Protein AF-A0A8J7DYF9-F1 (afdb_monomer)

Solvent-accessible surface area (backbone atoms only — not comparable to full-atom values): 20945 Å² total; per-residue (Å²): 141,80,53,68,67,62,51,44,51,53,52,48,34,40,74,72,64,80,35,53,71,69,59,51,52,56,56,58,67,47,52,68,36,42,73,47,82,97,83,45,67,47,45,75,50,37,28,78,78,60,65,42,58,62,66,45,73,35,63,98,53,54,58,67,58,50,48,54,48,52,61,58,47,51,79,80,36,70,52,38,44,30,39,58,40,52,72,70,50,47,58,62,40,35,78,81,36,80,76,56,43,75,42,79,66,31,17,31,36,35,39,71,45,84,90,60,44,53,57,47,66,57,37,38,28,38,36,20,32,38,73,85,35,40,40,40,45,36,24,16,38,54,43,25,43,70,57,16,31,48,57,46,82,46,73,51,36,17,66,97,49,44,65,55,36,61,76,43,45,68,63,53,74,69,28,59,27,38,38,29,24,21,30,40,64,17,59,44,43,44,56,50,32,69,71,42,95,41,47,29,33,31,27,15,21,52,49,61,64,83,81,10,61,73,13,52,38,4,40,52,41,52,71,67,41,85,39,66,60,65,45,75,49,57,66,61,29,20,51,61,44,24,49,51,48,51,39,56,44,50,48,52,42,71,76,40,72,85,62,76,65,56,70,75,78,73,88,67,89,83,56,79,39,79,24,26,23,20,31,42,89,33,44,81,74,41,73,39,66,68,54,36,54,50,38,55,74,69,69,38,52,41,36,41,40,34,47,44,94,96,58,74,67,46,73,49,59,48,77,44,76,48,77,56,97,93,37,48,37,35,32,33,69,87,49,64,56,69,44,79,56,102,89,46,83,42,73,52,97,75,54,35,32,41,36,39,41,39,37,64,52,9,42,36,39,41,41,33,30,29,73,97,68,79,38,79,72,53,71,49,78,49,64,25,31,36,37,37,25,37,80

Sequence (391 aa):
MTQPEALKVLLEAISTGEVSPAVALDKLKHFGFEPVGDFAKIDNHRSLRTGFPEVVWGQDKTPQQIIQIIKTMRANHPVVMATRIEREVYQELRESIPDLQYYPVAKICAISSPETLPNRIGKITILTAGTADIPVAEEAAVTAELCGFQAQRLWDVGVAGIHRLLSNRHVIDEADVLIVVAGMEGALPSVVAGMADCPVIAVPTSVGYGANFSGVSPLLTMLNSCAAGIGVVNINNGFGAAILAGQILRAVQKVNPDVPVPAAIPESKDKWTLAYGVSAEGRGIEGKLETLMTAVRRGAEVRLAIDFPGSHEYITEAQHLWIKKGVAFAQASTQVNVEFNKTGLMFPKKILSWTILASTQGDLEIARWRPGKHKFKGRTSHKVAIRWFVR

Secondary structure (DSSP, 8-state):
---HHHHHHHHHHHHTTSS-HHHHHHHHHSSS-EEETTTEEE-TTHHHHHSS--EEE-TT--HHHHHHHHHHHHTT-S-EEEES--HHHHHHHHHH-TT-EEETTTTEEEE--TTTS---SSEEEEEESSGGGHHHHHHHHHHHHHTT-EEEEE----GGGTHHHHTTHHHHHT-SEEEEEE-TT--HHHHHHTT-SS-EEEEE-S--SGGGGGGHHHHHHHHT--STTEEEPPTT-HHHHHHHHHHHHHHHHHH-TTSPPPP---S-TT--EEEEEE-TTS-EEEE-HHHHHHHHHTT--EEEEEE-TTSPPEEEE-SEEEEETTEEEEEEEEEE--EEETTEEE--SS--EEEEEEETTSEEEEEEEETTTTEEEEEEEEE-EEEEEE-

Radius of gyration: 27.85 Å; Cα contacts (8 Å, |Δi|>4): 797; chains: 1; bounding box: 73×75×66 Å

Nearest PDB structures (foldseek):
  8std-assembly3_E  TM=9.635E-01  e=4.434E-24  Lactiplantibacillus plantarum WCFS1
  8std-assembly2_D  TM=9.617E-01  e=6.312E-24  Lactiplantibacillus plantarum WCFS1
  8stc-assembly1_A  TM=9.643E-01  e=4.666E-23  Lactiplantibacillus plantarum WCFS1
  8std-assembly3_F  TM=9.694E-01  e=2.032E-22  Lactiplantibacillus plantarum WCFS1
  7mj1-assembly2_C  TM=9.652E-01  e=3.067E-22  Lactiplantibacillus plantarum WCFS1

InterPro domains:
  IPR000031 PurE domain [PF00731] (123-252)
  IPR000031 PurE domain [SM01001] (122-254)
  IPR039476 Pyridinium-3,5-biscarboxylic acid mononucleotide synthase LarB-like [NF033503] (42-250)
  IPR039476 Pyridinium-3,5-biscarboxylic acid mononucleotide synthase LarB-like [PTHR43064] (5-254)

pLDDT: mean 86.84, std 13.08, range [36.69, 98.88]

Mean predicted aligned error: 15.63 Å

Organism: NCBI:txid945747

Structure (mmCIF, N/CA/C/O backbone):
data_AF-A0A8J7DYF9-F1
#
_entry.id   AF-A0A8J7DYF9-F1
#
loop_
_atom_site.group_PDB
_atom_site.id
_atom_site.type_symbol
_atom_site.label_atom_id
_atom_site.label_alt_id
_atom_site.label_comp_id
_atom_site.label_asym_id
_atom_site.label_entity_id
_atom_site.label_seq_id
_atom_site.pdbx_PDB_ins_code
_atom_site.Cartn_x
_atom_site.Cartn_y
_atom_site.Cartn_z
_atom_site.occupancy
_atom_site.B_iso_or_equiv
_atom_site.auth_seq_id
_atom_site.auth_comp_id
_atom_site.auth_asym_id
_atom_site.auth_atom_id
_atom_site.pdbx_PDB_model_num
ATOM 1 N N . MET A 1 1 ? -28.995 3.707 1.966 1.00 42.94 1 MET A N 1
ATOM 2 C CA . MET A 1 1 ? -29.641 3.112 3.155 1.00 42.94 1 MET A CA 1
ATOM 3 C C . MET A 1 1 ? -29.375 1.614 3.092 1.00 42.94 1 MET A C 1
ATOM 5 O O . MET A 1 1 ? -30.251 0.894 2.658 1.00 42.94 1 MET A O 1
ATOM 9 N N . THR A 1 2 ? -28.139 1.141 3.290 1.00 44.56 2 THR A N 1
ATOM 10 C CA . THR A 1 2 ? -27.777 -0.126 2.614 1.00 44.56 2 THR A CA 1
ATOM 11 C C . THR A 1 2 ? -26.516 -0.807 3.161 1.00 44.56 2 THR A C 1
ATOM 13 O O . THR A 1 2 ? -25.440 -0.685 2.580 1.00 44.56 2 THR A O 1
ATOM 16 N N . GLN A 1 3 ? -26.675 -1.605 4.216 1.00 49.94 3 GLN A N 1
ATOM 17 C CA . GLN A 1 3 ? -26.182 -2.985 4.193 1.00 49.94 3 GLN A CA 1
ATOM 18 C C . GLN A 1 3 ? -27.389 -3.843 3.800 1.00 49.94 3 GLN A C 1
ATOM 20 O O . GLN A 1 3 ? -28.225 -4.058 4.668 1.00 49.94 3 GLN A O 1
ATOM 25 N N . PRO A 1 4 ? -27.563 -4.280 2.541 1.00 58.62 4 PRO A N 1
ATOM 26 C CA . PRO A 1 4 ? -28.728 -5.080 2.171 1.00 58.62 4 PRO A CA 1
ATOM 27 C C . PRO A 1 4 ? -28.786 -6.351 3.014 1.00 58.62 4 PRO A C 1
ATOM 29 O O . PRO A 1 4 ? -29.826 -6.615 3.583 1.00 58.62 4 PRO A O 1
ATOM 32 N N . GLU A 1 5 ? -27.659 -7.031 3.223 1.00 52.78 5 GLU A N 1
ATOM 33 C CA . GLU A 1 5 ? -27.577 -8.260 4.017 1.00 52.78 5 GLU A CA 1
ATOM 34 C C . GLU A 1 5 ? -27.750 -8.047 5.519 1.00 52.78 5 GLU A C 1
ATOM 36 O O . GLU A 1 5 ? -28.504 -8.786 6.125 1.00 52.78 5 GLU A O 1
ATOM 41 N N . ALA A 1 6 ? -27.126 -7.047 6.147 1.00 62.88 6 ALA A N 1
ATOM 42 C CA . ALA A 1 6 ? -27.320 -6.836 7.588 1.00 62.88 6 ALA A CA 1
ATOM 43 C C . ALA A 1 6 ? -28.683 -6.210 7.905 1.00 62.88 6 ALA A C 1
ATOM 45 O O . ALA A 1 6 ? -29.289 -6.527 8.925 1.00 62.88 6 ALA A O 1
ATOM 46 N N . LEU A 1 7 ? -29.192 -5.347 7.016 1.00 70.44 7 LEU A N 1
ATOM 47 C CA . LEU A 1 7 ? -30.566 -4.867 7.090 1.00 70.44 7 LEU A CA 1
ATOM 48 C C . LEU A 1 7 ? -31.529 -6.025 6.839 1.00 70.44 7 LEU A C 1
ATOM 50 O O . LEU A 1 7 ? -32.514 -6.126 7.547 1.00 70.44 7 LEU A O 1
ATOM 54 N N . LYS A 1 8 ? -31.234 -6.931 5.903 1.00 72.75 8 LYS A N 1
ATOM 55 C CA . LYS A 1 8 ? -32.021 -8.141 5.651 1.00 72.75 8 LYS A CA 1
ATOM 56 C C . LYS A 1 8 ? -31.989 -9.082 6.846 1.00 72.75 8 LYS A C 1
ATOM 58 O O . LYS A 1 8 ? -33.056 -9.494 7.250 1.00 72.75 8 LYS A O 1
ATOM 63 N N . VAL A 1 9 ? -30.841 -9.316 7.477 1.00 77.44 9 VAL A N 1
ATOM 64 C CA . VAL A 1 9 ? -30.724 -10.097 8.721 1.00 77.44 9 VAL A CA 1
ATOM 65 C C . VAL A 1 9 ? -31.505 -9.433 9.853 1.00 77.44 9 VAL A C 1
ATOM 67 O O . VAL A 1 9 ? -32.219 -10.109 10.582 1.00 77.44 9 VAL A O 1
ATOM 70 N N . LEU A 1 10 ? -31.428 -8.105 9.997 1.00 79.19 10 LEU A N 1
ATOM 71 C CA . LEU A 1 10 ? -32.205 -7.380 11.004 1.00 79.19 10 LEU A CA 1
ATOM 72 C C . LEU A 1 10 ? -33.712 -7.454 10.712 1.00 79.19 10 LEU A C 1
ATOM 74 O O . LEU A 1 10 ? -34.497 -7.660 11.628 1.00 79.19 10 LEU A O 1
ATOM 78 N N . LEU A 1 11 ? -34.118 -7.315 9.449 1.00 83.00 11 LEU A N 1
ATOM 79 C CA . LEU A 1 11 ? -35.508 -7.434 9.005 1.00 83.00 11 LEU A CA 1
ATOM 80 C C . LEU A 1 11 ? -36.022 -8.878 9.132 1.00 83.00 11 LEU A C 1
ATOM 82 O O . LEU A 1 11 ? -37.168 -9.075 9.527 1.00 83.00 11 LEU A O 1
ATOM 86 N N . GLU A 1 12 ? -35.181 -9.876 8.867 1.00 88.69 12 GLU A N 1
ATOM 87 C CA . GLU A 1 12 ? -35.459 -11.300 9.063 1.00 88.69 12 GLU A CA 1
ATOM 88 C C . GLU A 1 12 ? -35.630 -11.602 10.554 1.00 88.69 12 GLU A C 1
ATOM 90 O O . GLU A 1 12 ? -36.644 -12.186 10.922 1.00 88.69 12 GLU A O 1
ATOM 95 N N . ALA A 1 13 ? -34.746 -11.101 11.421 1.00 85.00 13 ALA A N 1
ATOM 96 C CA . ALA A 1 13 ? -34.849 -11.241 12.876 1.00 85.00 13 ALA A CA 1
ATOM 97 C C . ALA A 1 13 ? -36.093 -10.545 13.468 1.00 85.00 13 ALA A C 1
ATOM 99 O O . ALA A 1 13 ? -36.660 -11.006 14.460 1.00 85.00 13 ALA A O 1
ATOM 100 N N . ILE A 1 14 ? -36.552 -9.443 12.861 1.00 90.94 14 ILE A N 1
ATOM 101 C CA . ILE A 1 14 ? -37.851 -8.837 13.197 1.00 90.94 14 ILE A CA 1
ATOM 102 C C . ILE A 1 14 ? -38.992 -9.749 12.731 1.00 90.94 14 ILE A C 1
ATOM 104 O O . ILE A 1 14 ? -39.958 -9.946 13.465 1.00 90.94 14 ILE A O 1
ATOM 108 N N . SER A 1 15 ? -38.887 -10.318 11.525 1.00 89.75 15 SER A N 1
ATOM 109 C CA . SER A 1 15 ? -39.926 -11.177 10.943 1.00 89.75 15 SER A CA 1
ATOM 110 C C . SER A 1 15 ? -40.102 -12.508 11.683 1.00 89.75 15 SER A C 1
ATOM 112 O O . SER A 1 15 ? -41.218 -13.017 11.758 1.00 89.75 15 SER A O 1
ATOM 114 N N . THR A 1 16 ? -39.028 -13.045 12.268 1.00 92.50 16 THR A N 1
ATOM 115 C CA . THR A 1 16 ? -39.037 -14.272 13.078 1.00 92.50 16 THR A CA 1
ATOM 116 C C . THR A 1 16 ? -39.374 -14.015 14.548 1.00 92.50 16 THR A C 1
ATOM 118 O O . THR A 1 16 ? -39.555 -14.964 15.306 1.00 92.50 16 THR A O 1
ATOM 121 N N . GLY A 1 17 ? -39.491 -12.747 14.963 1.00 88.06 17 GLY A N 1
ATOM 122 C CA . GLY A 1 17 ? -39.804 -12.355 16.339 1.00 88.06 17 GLY A CA 1
ATOM 123 C C . GLY A 1 17 ? -38.621 -12.419 17.313 1.00 88.06 17 GLY A C 1
ATOM 124 O O . GLY A 1 17 ? -38.813 -12.184 18.504 1.00 88.06 17 GLY A O 1
ATOM 125 N N . GLU A 1 18 ? -37.405 -12.691 16.831 1.00 89.69 18 GLU A N 1
ATOM 126 C CA . GLU A 1 18 ? -36.178 -12.692 17.642 1.00 89.69 18 GLU A CA 1
ATOM 127 C C . GLU A 1 18 ? -35.823 -11.295 18.171 1.00 89.69 18 GLU A C 1
ATOM 129 O O . GLU A 1 18 ? -35.235 -11.154 19.244 1.00 89.69 18 GLU A O 1
ATOM 134 N N . VAL A 1 19 ? -36.189 -10.244 17.431 1.00 89.25 19 VAL A N 1
ATOM 135 C CA . VAL A 1 19 ? -35.965 -8.846 17.813 1.00 89.25 19 VAL A CA 1
ATOM 136 C C . VAL A 1 19 ? -37.271 -8.068 17.697 1.00 89.25 19 VAL A C 1
ATOM 138 O O . VAL A 1 19 ? -37.919 -8.064 16.654 1.00 89.25 19 VAL A O 1
ATOM 141 N N . SER A 1 20 ? -37.655 -7.350 18.755 1.00 88.81 20 SER A N 1
ATOM 142 C CA . SER A 1 20 ? -38.844 -6.497 18.697 1.00 88.81 20 SER A CA 1
ATOM 143 C C . SER A 1 20 ? -38.613 -5.274 17.793 1.00 88.81 20 SER A C 1
ATOM 145 O O . SER A 1 20 ? -37.494 -4.746 17.741 1.00 88.81 20 SER A O 1
ATOM 147 N N . PRO A 1 21 ? -39.663 -4.739 17.138 1.00 80.00 21 PRO A N 1
ATOM 148 C CA . PRO A 1 21 ? -39.549 -3.522 16.333 1.00 80.00 21 PRO A CA 1
ATOM 149 C C . PRO A 1 21 ? -38.936 -2.333 17.091 1.00 80.00 21 PRO A C 1
ATOM 151 O O . PRO A 1 21 ? -38.198 -1.547 16.504 1.00 80.00 21 PRO A O 1
ATOM 154 N N . ALA A 1 22 ? -39.178 -2.224 18.403 1.00 72.81 22 ALA A N 1
ATOM 155 C CA . ALA A 1 22 ? -38.603 -1.175 19.246 1.00 72.81 22 ALA A CA 1
ATOM 156 C C . ALA A 1 22 ? -37.077 -1.314 19.411 1.00 72.81 22 ALA A C 1
ATOM 158 O O . ALA A 1 22 ? -36.357 -0.321 19.318 1.00 72.81 22 ALA A O 1
ATOM 159 N N . VAL A 1 23 ? -36.573 -2.540 19.598 1.00 74.31 23 VAL A N 1
ATOM 160 C CA . VAL A 1 23 ? -35.130 -2.823 19.707 1.00 74.31 23 VAL A CA 1
ATOM 161 C C . VAL A 1 23 ? -34.435 -2.656 18.354 1.00 74.31 23 VAL A C 1
ATOM 163 O O . VAL A 1 23 ? -33.334 -2.112 18.281 1.00 74.31 23 VAL A O 1
ATOM 166 N N . ALA A 1 24 ? -35.078 -3.072 17.263 1.00 74.94 24 ALA A N 1
ATOM 167 C CA . ALA A 1 24 ? -34.550 -2.860 15.919 1.00 74.94 24 ALA A CA 1
ATOM 168 C C . ALA A 1 24 ? -34.472 -1.373 15.543 1.00 74.94 24 ALA A C 1
ATOM 170 O O . ALA A 1 24 ? -33.482 -0.943 14.951 1.00 74.94 24 ALA A O 1
ATOM 171 N N . LEU A 1 25 ? -35.481 -0.578 15.918 1.00 63.84 25 LEU A N 1
ATOM 172 C CA . LEU A 1 25 ? -35.482 0.869 15.706 1.00 63.84 25 LEU A CA 1
ATOM 173 C C . LEU A 1 25 ? -34.313 1.544 16.430 1.00 63.84 25 LEU A C 1
ATOM 175 O O . LEU A 1 25 ? -33.700 2.453 15.881 1.00 63.84 25 LEU A O 1
ATOM 179 N N . ASP A 1 26 ? -33.975 1.087 17.635 1.00 65.19 26 ASP A N 1
ATOM 180 C CA . ASP A 1 26 ? -32.837 1.612 18.387 1.00 65.19 26 ASP A CA 1
ATOM 181 C C . ASP A 1 26 ? -31.493 1.257 17.730 1.00 65.19 26 ASP A C 1
ATOM 183 O O . ASP A 1 26 ? -30.648 2.131 17.531 1.00 65.19 26 ASP A O 1
ATOM 187 N N . LYS A 1 27 ? -31.345 0.019 17.235 1.00 64.81 27 LYS A N 1
ATOM 188 C CA . LYS A 1 27 ? -30.193 -0.385 16.406 1.00 64.81 27 LYS A CA 1
ATOM 189 C C . LYS A 1 27 ? -30.064 0.465 15.135 1.00 64.81 27 LYS A C 1
ATOM 191 O O . LYS A 1 27 ? -28.955 0.814 14.742 1.00 64.81 27 LYS A O 1
ATOM 196 N N . LEU A 1 28 ? -31.183 0.852 14.517 1.00 66.44 28 LEU A N 1
ATOM 197 C CA . LEU A 1 28 ? -31.211 1.722 13.334 1.00 66.44 28 LEU A CA 1
ATOM 198 C C . LEU A 1 28 ? -30.819 3.183 13.628 1.00 66.44 28 LEU A C 1
ATOM 200 O O . LEU A 1 28 ? -30.384 3.878 12.710 1.00 66.44 28 LEU A O 1
ATOM 204 N N . LYS A 1 29 ? -30.915 3.666 14.876 1.00 55.12 29 LYS A N 1
ATOM 205 C CA . LYS A 1 29 ? -30.451 5.023 15.238 1.00 55.12 29 LYS A CA 1
ATOM 206 C C . LYS A 1 29 ? -28.929 5.151 15.172 1.00 55.12 29 LYS A C 1
ATOM 208 O O . LYS A 1 29 ? -28.427 6.194 14.765 1.00 55.12 29 LYS A O 1
ATOM 213 N N . HIS A 1 30 ? -28.208 4.084 15.518 1.00 54.50 30 HIS A N 1
ATOM 214 C CA . HIS A 1 30 ? -26.740 4.025 15.498 1.00 54.50 30 HIS A CA 1
ATOM 215 C C . HIS A 1 30 ? -26.163 3.513 14.171 1.00 54.50 30 HIS A C 1
ATOM 217 O O . HIS A 1 30 ? -24.949 3.409 14.015 1.00 54.50 30 HIS A O 1
ATOM 223 N N . PHE A 1 31 ? -27.025 3.218 13.193 1.00 58.72 31 PHE A N 1
ATOM 224 C CA . PHE A 1 31 ? -26.615 2.660 11.905 1.00 58.72 31 PHE A CA 1
ATOM 225 C C . PHE A 1 31 ? -25.682 3.616 11.146 1.00 58.72 31 PHE A C 1
ATOM 227 O O . PHE A 1 31 ? -24.696 3.184 10.572 1.00 58.72 31 PHE A O 1
ATOM 234 N N . GLY A 1 32 ? -25.962 4.925 11.148 1.00 58.84 32 GLY A N 1
ATOM 235 C CA . GLY A 1 32 ? -25.172 5.904 10.390 1.00 58.84 32 GLY A CA 1
ATOM 236 C C . GLY A 1 32 ? -23.875 6.346 11.070 1.00 58.84 32 GLY A C 1
ATOM 237 O O . GLY A 1 32 ? -22.880 6.566 10.382 1.00 58.84 32 GLY A O 1
ATOM 238 N N . PHE A 1 33 ? -23.904 6.508 12.393 1.00 64.56 33 PHE A N 1
ATOM 239 C CA . PHE A 1 33 ? -22.750 6.888 13.197 1.00 64.56 33 PHE A CA 1
ATOM 240 C C . PHE A 1 33 ? -22.959 6.548 14.680 1.00 64.56 33 PHE A C 1
ATOM 242 O O . PHE A 1 33 ? -24.089 6.524 15.169 1.00 64.56 33 PHE A O 1
ATOM 249 N N . GLU A 1 34 ? -21.866 6.351 15.410 1.00 74.75 34 GLU A N 1
ATOM 250 C CA . GLU A 1 34 ? -21.862 6.078 16.848 1.00 74.75 34 GLU A CA 1
ATOM 251 C C . GLU A 1 34 ? -21.178 7.227 17.609 1.00 74.75 34 GLU A C 1
ATOM 253 O O . GLU A 1 34 ? -20.019 7.541 17.324 1.00 74.75 34 GLU A O 1
ATOM 258 N N . PRO A 1 35 ? -21.870 7.919 18.532 1.00 77.12 35 PRO A N 1
ATOM 259 C CA . PRO A 1 35 ? -21.257 8.989 19.311 1.00 77.12 35 PRO A CA 1
ATOM 260 C C . PRO A 1 35 ? -20.242 8.425 20.314 1.00 77.12 35 PRO A C 1
ATOM 262 O O . PRO A 1 35 ? -20.506 7.429 20.982 1.00 77.12 35 PRO A O 1
ATOM 265 N N . VAL A 1 36 ? -19.105 9.103 20.458 1.00 78.50 36 VAL A N 1
ATOM 266 C CA . VAL A 1 36 ? -18.091 8.818 21.482 1.00 78.50 36 VAL A CA 1
ATOM 267 C C . VAL A 1 36 ? -17.903 10.069 22.324 1.00 78.50 36 VAL A C 1
ATOM 269 O O . VAL A 1 36 ? -17.293 11.046 21.878 1.00 78.50 36 VAL A O 1
ATOM 272 N N . GLY A 1 37 ? -18.469 10.039 23.533 1.00 80.31 37 GLY A N 1
ATOM 273 C CA . GLY A 1 37 ? -18.596 11.229 24.372 1.00 80.31 37 GLY A CA 1
ATOM 274 C C . GLY A 1 37 ? -19.234 12.392 23.603 1.00 80.31 37 GLY A C 1
ATOM 275 O O . GLY A 1 37 ? -20.074 12.183 22.728 1.00 80.31 37 GLY A O 1
ATOM 276 N N . ASP A 1 38 ? -18.766 13.609 23.882 1.00 80.81 38 ASP A N 1
ATOM 277 C CA . ASP A 1 38 ? -19.251 14.836 23.232 1.00 80.81 38 ASP A CA 1
ATOM 278 C C . ASP A 1 38 ? -18.337 15.333 22.093 1.00 80.81 38 ASP A C 1
ATOM 280 O O . ASP A 1 38 ? -18.527 16.431 21.571 1.00 80.81 38 ASP A O 1
ATOM 284 N N . PHE A 1 39 ? -17.321 14.553 21.699 1.00 80.25 39 PHE A N 1
ATOM 285 C CA . PHE A 1 39 ? -16.224 15.033 20.842 1.00 80.25 39 PHE A CA 1
ATOM 286 C C . PHE A 1 39 ? -16.035 14.258 19.531 1.00 80.25 39 PHE A C 1
ATOM 288 O O . PHE A 1 39 ? -15.261 14.698 18.678 1.00 80.25 39 PHE A O 1
ATOM 295 N N . ALA A 1 40 ? -16.696 13.112 19.339 1.00 81.00 40 ALA A N 1
ATOM 296 C CA . ALA A 1 40 ? -16.586 12.346 18.099 1.00 81.00 40 ALA A CA 1
ATOM 297 C C . ALA A 1 40 ? -17.877 11.597 17.745 1.00 81.00 40 ALA A C 1
ATOM 299 O O . ALA A 1 40 ? -18.685 11.252 18.605 1.00 81.00 40 ALA A O 1
ATOM 300 N N . LYS A 1 41 ? -18.056 11.343 16.447 1.00 84.12 41 LYS A N 1
ATOM 301 C CA . LYS A 1 41 ? -19.127 10.514 15.884 1.00 84.12 41 LYS A CA 1
ATOM 302 C C . LYS A 1 41 ? -18.496 9.583 14.855 1.00 84.12 41 LYS A C 1
ATOM 304 O O . LYS A 1 41 ? -18.066 10.064 13.813 1.00 84.12 41 LYS A O 1
ATOM 309 N N . ILE A 1 42 ? -18.408 8.296 15.172 1.00 82.19 42 ILE A N 1
ATOM 310 C CA . ILE A 1 42 ? -17.759 7.283 14.334 1.00 82.19 42 ILE A CA 1
ATOM 311 C C . ILE A 1 42 ? -18.701 6.873 13.202 1.00 82.19 42 ILE A C 1
ATOM 313 O O . ILE A 1 42 ? -19.786 6.368 13.467 1.00 82.19 42 ILE A O 1
ATOM 317 N N . ASP A 1 43 ? -18.286 7.033 11.950 1.00 79.94 43 ASP A N 1
ATOM 318 C CA . ASP A 1 43 ? -18.941 6.522 10.745 1.00 79.94 43 ASP A CA 1
ATOM 319 C C . ASP A 1 43 ? -18.644 5.027 10.552 1.00 79.94 43 ASP A C 1
ATOM 321 O O . ASP A 1 43 ? -17.732 4.611 9.825 1.00 79.94 43 ASP A O 1
ATOM 325 N N . ASN A 1 44 ? -19.492 4.195 11.154 1.00 74.94 44 ASN A N 1
ATOM 326 C CA . ASN A 1 44 ? -19.442 2.742 10.999 1.00 74.94 44 ASN A CA 1
ATOM 327 C C . ASN A 1 44 ? -19.711 2.270 9.551 1.00 74.94 44 ASN A C 1
ATOM 329 O O . ASN A 1 44 ? -19.400 1.128 9.211 1.00 74.94 44 ASN A O 1
ATOM 333 N N . HIS A 1 45 ? -20.219 3.131 8.659 1.00 71.38 45 HIS A N 1
ATOM 334 C CA . HIS A 1 45 ? -20.455 2.804 7.250 1.00 71.38 45 HIS A CA 1
ATOM 335 C C . HIS A 1 45 ? -19.264 3.081 6.329 1.00 71.38 45 HIS A C 1
ATOM 337 O O . HIS A 1 45 ? -19.339 2.764 5.133 1.00 71.38 45 HIS A O 1
ATOM 343 N N . ARG A 1 46 ? -18.176 3.690 6.816 1.00 73.06 46 ARG A N 1
ATOM 344 C CA . ARG A 1 46 ? -17.059 4.083 5.946 1.00 73.06 46 ARG A CA 1
ATOM 345 C C . ARG A 1 46 ? -16.463 2.888 5.200 1.00 73.06 46 ARG A C 1
ATOM 347 O O . ARG A 1 46 ? -16.295 2.969 3.981 1.00 73.06 46 ARG A O 1
ATOM 354 N N . SER A 1 47 ? -16.274 1.762 5.892 1.00 72.69 47 SER A N 1
ATOM 355 C CA . SER A 1 47 ? -15.732 0.510 5.338 1.00 72.69 47 SER A CA 1
ATOM 356 C C . SER A 1 47 ? -16.500 -0.006 4.123 1.00 72.69 47 SER A C 1
ATOM 358 O O . SER A 1 47 ? -15.894 -0.531 3.189 1.00 72.69 47 SER A O 1
ATOM 360 N N . LEU A 1 48 ? -17.812 0.220 4.059 1.00 62.94 48 LEU A N 1
ATOM 361 C CA . LEU A 1 48 ? -18.649 -0.187 2.928 1.00 62.94 48 LEU A CA 1
ATOM 362 C C . LEU A 1 48 ? -18.350 0.639 1.672 1.00 62.94 48 LEU A C 1
ATOM 364 O O . LEU A 1 48 ? -18.313 0.113 0.556 1.00 62.94 48 LEU A O 1
ATOM 368 N N . ARG A 1 49 ? -18.107 1.942 1.847 1.00 68.06 49 ARG A N 1
ATOM 369 C CA . ARG A 1 49 ? -17.869 2.875 0.737 1.00 68.06 49 ARG A CA 1
ATOM 370 C C . ARG A 1 49 ? -16.423 2.794 0.260 1.00 68.06 49 ARG A C 1
ATOM 372 O O . ARG A 1 49 ? -16.158 2.610 -0.929 1.00 68.06 49 ARG A O 1
ATOM 379 N N . THR A 1 50 ? -15.480 2.886 1.189 1.00 68.06 50 THR A N 1
ATOM 380 C CA . THR A 1 50 ? -14.046 2.999 0.887 1.00 68.06 50 THR A CA 1
ATOM 381 C C . THR A 1 50 ? -13.344 1.647 0.841 1.00 68.06 50 THR A C 1
ATOM 383 O O . THR A 1 50 ? -12.330 1.518 0.163 1.00 68.06 50 THR A O 1
ATOM 386 N N . GLY A 1 51 ? -13.918 0.605 1.452 1.00 70.56 51 GLY A N 1
ATOM 387 C CA . GLY A 1 51 ? -13.272 -0.701 1.610 1.00 70.56 51 GLY A CA 1
ATOM 388 C C . GLY A 1 51 ? -12.392 -0.806 2.854 1.00 70.56 51 GLY A C 1
A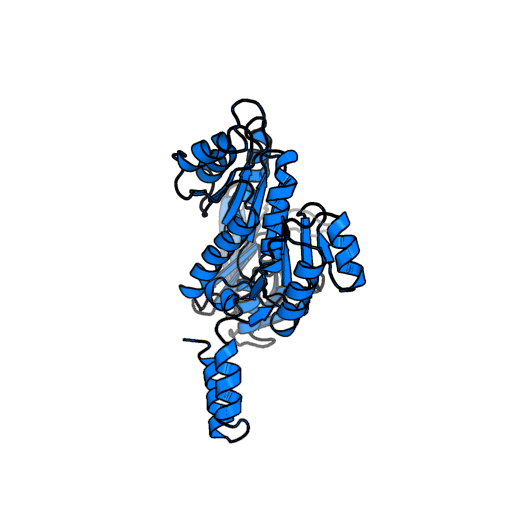TOM 389 O O . GLY A 1 51 ? -11.792 -1.861 3.044 1.00 70.56 51 GLY A O 1
ATOM 390 N N . PHE A 1 52 ? -12.336 0.253 3.674 1.00 82.38 52 PHE A N 1
ATOM 391 C CA . PHE A 1 52 ? -11.555 0.333 4.907 1.00 82.38 52 PHE A CA 1
ATOM 392 C C . PHE A 1 52 ? -12.308 1.136 5.988 1.00 82.38 52 PHE A C 1
ATOM 394 O O . PHE A 1 52 ? -12.959 2.126 5.631 1.00 82.38 52 PHE A O 1
ATOM 401 N N . PRO A 1 53 ? -12.277 0.731 7.273 1.00 81.75 53 PRO A N 1
ATOM 402 C CA . PRO A 1 53 ? -12.950 1.449 8.357 1.00 81.75 53 PRO A CA 1
ATOM 403 C C . PRO A 1 53 ? -12.539 2.919 8.477 1.00 81.75 53 PRO A C 1
ATOM 405 O O . PRO A 1 53 ? -11.608 3.403 7.829 1.00 81.75 53 PRO A O 1
ATOM 408 N N . GLU A 1 54 ? -13.261 3.658 9.316 1.00 85.62 54 GLU A N 1
ATOM 409 C CA . GLU A 1 54 ? -12.787 4.970 9.744 1.00 85.62 54 GLU A CA 1
ATOM 410 C C . GLU A 1 54 ? -11.412 4.872 10.418 1.00 85.62 54 GLU A C 1
ATOM 412 O O . GLU A 1 54 ? -11.023 3.830 10.936 1.00 85.62 54 GLU A O 1
ATOM 417 N N . VAL A 1 55 ? -10.638 5.951 10.334 1.00 92.00 55 VAL A N 1
ATOM 418 C CA . VAL A 1 55 ? -9.286 6.024 10.883 1.00 92.00 55 VAL A CA 1
ATOM 419 C C . VAL A 1 55 ? -9.220 7.213 11.813 1.00 92.00 55 VAL A C 1
ATOM 421 O O . VAL A 1 55 ? -9.705 8.297 11.482 1.00 92.00 55 VAL A O 1
ATOM 424 N N . VAL A 1 56 ? -8.614 7.003 12.976 1.00 94.25 56 VAL A N 1
ATOM 425 C CA . VAL A 1 56 ? -8.440 8.044 13.980 1.00 94.25 56 VAL A CA 1
ATOM 426 C C . VAL A 1 56 ? -7.294 8.953 13.551 1.00 94.25 56 VAL A C 1
ATOM 428 O O . VAL A 1 56 ? -6.141 8.535 13.501 1.00 94.25 56 VAL A O 1
ATOM 431 N N . TRP A 1 57 ? -7.600 10.213 13.261 1.00 92.81 57 TRP A N 1
ATOM 432 C CA . TRP A 1 57 ? -6.576 11.246 13.128 1.00 92.81 57 TRP A CA 1
ATOM 433 C C . TRP A 1 57 ? -6.020 11.574 14.514 1.00 92.81 57 TRP A C 1
ATOM 435 O O . TRP A 1 57 ? -6.721 12.192 15.315 1.00 92.81 57 TRP A O 1
ATOM 445 N N . GLY A 1 58 ? -4.817 11.092 14.826 1.00 92.62 58 GLY A N 1
ATOM 446 C CA . GLY A 1 58 ? -4.223 11.203 16.158 1.00 92.62 58 GLY A CA 1
ATOM 447 C C . GLY A 1 58 ? -3.655 12.581 16.479 1.00 92.62 58 GLY A C 1
ATOM 448 O O . GLY A 1 58 ? -3.682 13.003 17.633 1.00 92.62 58 GLY A O 1
ATOM 449 N N . GLN A 1 59 ? -3.181 13.297 15.459 1.00 91.12 59 GLN A N 1
ATOM 450 C CA . GLN A 1 59 ? -2.647 14.642 15.628 1.00 91.12 59 GLN A CA 1
ATOM 451 C C . GLN A 1 59 ? -3.733 15.571 16.203 1.00 91.12 59 GLN A C 1
ATOM 453 O O . GLN A 1 59 ? -4.891 15.519 15.792 1.00 91.12 59 GLN A O 1
ATOM 458 N N . ASP A 1 60 ? -3.350 16.398 17.175 1.00 90.44 60 ASP A N 1
ATOM 459 C CA . ASP A 1 60 ? -4.221 17.351 17.881 1.00 90.44 60 ASP A CA 1
ATOM 460 C C . ASP A 1 60 ? -5.328 16.721 18.760 1.00 90.44 60 ASP A C 1
ATOM 462 O O . ASP A 1 60 ? -6.174 17.442 19.291 1.00 90.44 60 ASP A O 1
ATOM 466 N N . LYS A 1 61 ? -5.327 15.393 18.970 1.00 92.94 61 LYS A N 1
ATOM 467 C CA . LYS A 1 61 ? -6.207 14.711 19.939 1.00 92.94 61 LYS A CA 1
ATOM 468 C C . LYS A 1 61 ? -5.474 14.367 21.231 1.00 92.94 61 LYS A C 1
ATOM 470 O O . LYS A 1 61 ? -4.284 14.065 21.224 1.00 92.94 61 LYS A O 1
ATOM 475 N N . THR A 1 62 ? -6.210 14.335 22.343 1.00 94.81 62 THR A N 1
ATOM 476 C CA . THR A 1 62 ? -5.652 13.839 23.608 1.00 94.81 62 THR A CA 1
ATOM 477 C C . THR A 1 62 ? -5.562 12.307 23.611 1.00 94.81 62 THR A C 1
ATOM 479 O O . THR A 1 62 ? -6.398 11.640 22.985 1.00 94.81 62 THR A O 1
ATOM 482 N N . PRO A 1 63 ? -4.612 11.712 24.356 1.00 95.56 63 PRO A N 1
ATOM 483 C CA . PRO A 1 63 ? -4.522 10.259 24.511 1.00 95.56 63 PRO A CA 1
ATOM 484 C C . PRO A 1 63 ? -5.848 9.629 24.962 1.00 95.56 63 PRO A C 1
ATOM 486 O O . PRO A 1 63 ? -6.282 8.620 24.408 1.00 95.56 63 PRO A O 1
ATOM 489 N N . GLN A 1 64 ? -6.570 10.267 25.889 1.00 94.25 64 GLN A N 1
ATOM 490 C CA . GLN A 1 64 ? -7.857 9.777 26.393 1.00 94.25 64 GLN A CA 1
ATOM 491 C C . GLN A 1 64 ? -8.939 9.757 25.303 1.00 94.25 64 GLN A C 1
ATOM 493 O O . GLN A 1 64 ? -9.692 8.785 25.210 1.00 94.25 64 GLN A O 1
ATOM 498 N N . GLN A 1 65 ? -8.995 10.783 24.445 1.00 94.56 65 GLN A N 1
ATOM 499 C CA . GLN A 1 65 ? -9.915 10.806 23.303 1.00 94.56 65 GLN A CA 1
ATOM 500 C C . GLN A 1 65 ? -9.606 9.673 22.322 1.00 94.56 65 GLN A C 1
ATOM 502 O O . GLN A 1 65 ? -10.519 8.996 21.849 1.00 94.56 65 GLN A O 1
ATOM 507 N N . ILE A 1 66 ? -8.323 9.438 22.034 1.00 95.56 66 ILE A N 1
ATOM 508 C CA . ILE A 1 66 ? -7.888 8.365 21.132 1.00 95.56 66 ILE A CA 1
ATOM 509 C C . ILE A 1 66 ? -8.269 6.995 21.711 1.00 95.56 66 ILE A C 1
ATOM 511 O O . ILE A 1 66 ? -8.851 6.182 20.994 1.00 95.56 66 ILE A O 1
ATOM 515 N N . ILE A 1 67 ? -8.028 6.754 23.007 1.00 94.62 67 ILE A N 1
ATOM 516 C CA . ILE A 1 67 ? -8.400 5.499 23.687 1.00 94.62 67 ILE A CA 1
ATOM 517 C C . ILE A 1 67 ? -9.901 5.232 23.561 1.00 94.62 67 ILE A C 1
ATOM 519 O O . ILE A 1 67 ? -10.300 4.118 23.216 1.00 94.62 67 ILE A O 1
ATOM 523 N N . GLN A 1 68 ? -10.738 6.236 23.833 1.00 92.81 68 GLN A N 1
ATOM 524 C CA . GLN A 1 68 ? -12.193 6.092 23.764 1.00 92.81 68 GLN A CA 1
ATOM 525 C C . GLN A 1 68 ? -12.672 5.786 22.340 1.00 92.81 68 GLN A C 1
ATOM 527 O O . GLN A 1 68 ? -13.504 4.894 22.156 1.00 92.81 68 GLN A O 1
ATOM 532 N N . ILE A 1 69 ? -12.111 6.458 21.328 1.00 92.94 69 ILE A N 1
ATOM 533 C CA . ILE A 1 69 ? -12.449 6.188 19.925 1.00 92.94 69 ILE A CA 1
ATOM 534 C C . ILE A 1 69 ? -12.025 4.765 19.543 1.00 92.94 69 ILE A C 1
ATOM 536 O O . ILE A 1 69 ? -12.851 4.008 19.040 1.00 92.94 69 ILE A O 1
ATOM 540 N N . ILE A 1 70 ? -10.781 4.364 19.832 1.00 92.88 70 ILE A N 1
ATOM 541 C CA . ILE A 1 70 ? -10.275 3.028 19.478 1.00 92.88 70 ILE A CA 1
ATOM 542 C C . ILE A 1 70 ? -11.107 1.929 20.149 1.00 92.88 70 ILE A C 1
ATOM 544 O O . ILE A 1 70 ? -11.485 0.965 19.485 1.00 92.88 70 ILE A O 1
ATOM 548 N N . LYS A 1 71 ? -11.429 2.068 21.444 1.00 90.81 71 LYS A N 1
ATOM 549 C CA . LYS A 1 71 ? -12.254 1.087 22.172 1.00 90.81 71 LYS A CA 1
ATOM 550 C C . LYS A 1 71 ? -13.648 0.942 21.566 1.00 90.81 71 LYS A C 1
ATOM 552 O O . LYS A 1 71 ? -14.131 -0.180 21.453 1.00 90.81 71 LYS A O 1
ATOM 557 N N . THR A 1 72 ? -14.253 2.049 21.141 1.00 88.88 72 THR A N 1
ATOM 558 C CA . THR A 1 72 ? -15.572 2.031 20.494 1.00 88.88 72 THR A CA 1
ATOM 559 C C . THR A 1 72 ? -15.494 1.367 19.118 1.00 88.88 72 THR A C 1
ATOM 561 O O . THR A 1 72 ? -16.235 0.434 18.825 1.00 88.88 72 THR A O 1
ATOM 564 N N . MET A 1 73 ? -14.522 1.763 18.292 1.00 88.31 73 MET A N 1
ATOM 565 C CA . MET A 1 73 ? -14.326 1.190 16.957 1.00 88.31 73 MET A CA 1
ATOM 566 C C . MET A 1 73 ? -14.039 -0.314 16.989 1.00 88.31 73 MET A C 1
ATOM 568 O O . MET A 1 73 ? -14.525 -1.056 16.135 1.00 88.31 73 MET A O 1
ATOM 572 N N . ARG A 1 74 ? -13.277 -0.779 17.984 1.00 86.62 74 ARG A N 1
ATOM 573 C CA . ARG A 1 74 ? -12.895 -2.188 18.137 1.00 86.62 74 ARG A CA 1
ATOM 574 C C . ARG A 1 74 ? -14.097 -3.125 18.255 1.00 86.62 74 ARG A C 1
ATOM 576 O O . ARG A 1 74 ? -13.992 -4.277 17.850 1.00 86.62 74 ARG A O 1
ATOM 583 N N . ALA A 1 75 ? -15.222 -2.658 18.795 1.00 78.94 75 ALA A N 1
ATOM 584 C CA . ALA A 1 75 ? -16.421 -3.482 18.934 1.00 78.94 75 ALA A CA 1
ATOM 585 C C . ALA A 1 75 ? -17.044 -3.863 17.578 1.00 78.94 75 ALA A C 1
ATOM 587 O O . ALA A 1 75 ? -17.688 -4.903 17.472 1.00 78.94 75 ALA A O 1
ATOM 588 N N . ASN A 1 76 ? -16.829 -3.038 16.547 1.00 74.19 76 ASN A N 1
ATOM 589 C CA . ASN A 1 76 ? -17.552 -3.122 15.278 1.00 74.19 76 ASN A CA 1
ATOM 590 C C . ASN A 1 76 ? -16.657 -3.428 14.068 1.00 74.19 76 ASN A C 1
ATOM 592 O O . ASN A 1 76 ? -17.176 -3.792 13.012 1.00 74.19 76 ASN A O 1
ATOM 596 N N . HIS A 1 77 ? -15.331 -3.287 14.190 1.00 79.38 77 HIS A N 1
ATOM 597 C CA . HIS A 1 77 ? -14.406 -3.407 13.059 1.00 79.38 77 HIS A CA 1
ATOM 598 C C . HIS A 1 77 ? -13.248 -4.373 13.355 1.00 79.38 77 HIS A C 1
ATOM 600 O O . HIS A 1 77 ? -12.625 -4.270 14.411 1.00 79.38 77 HIS A O 1
ATOM 606 N N . PRO A 1 78 ? -12.893 -5.269 12.409 1.00 77.31 78 PRO A N 1
ATOM 607 C CA . PRO A 1 78 ? -11.779 -6.211 12.569 1.00 77.31 78 PRO A CA 1
ATOM 608 C C . PRO A 1 78 ? -10.401 -5.537 12.531 1.00 77.31 78 PRO A C 1
ATOM 610 O O . PRO A 1 78 ? -9.404 -6.148 12.915 1.00 77.31 78 PRO A O 1
ATOM 613 N N . VAL A 1 79 ? -10.352 -4.298 12.035 1.00 88.88 79 VAL A N 1
ATOM 614 C CA . VAL A 1 79 ? -9.161 -3.455 11.968 1.00 88.88 79 VAL A CA 1
ATOM 615 C C . VAL A 1 79 ? -9.521 -2.083 12.518 1.00 88.88 79 VAL A C 1
ATOM 617 O O . VAL A 1 79 ? -10.495 -1.472 12.076 1.00 88.88 79 VAL A O 1
ATOM 620 N N . VAL A 1 80 ? -8.721 -1.585 13.457 1.00 93.19 80 VAL A N 1
ATOM 621 C CA . VAL A 1 80 ? -8.807 -0.210 13.962 1.00 93.19 80 VAL A CA 1
ATOM 622 C C . VAL A 1 80 ? -7.447 0.434 13.799 1.00 93.19 80 VAL A C 1
ATOM 624 O O . VAL A 1 80 ? -6.440 -0.165 14.159 1.00 93.19 80 VAL A O 1
ATOM 627 N N . MET A 1 81 ? -7.413 1.648 13.262 1.00 95.19 81 MET A N 1
ATOM 628 C CA . MET A 1 81 ? -6.175 2.333 12.913 1.00 95.19 81 MET A CA 1
ATOM 629 C C . MET A 1 81 ? -6.219 3.786 13.381 1.00 95.19 81 MET A C 1
ATOM 631 O O . MET A 1 81 ? -7.244 4.458 13.252 1.00 95.19 81 MET A O 1
ATOM 635 N N . ALA A 1 82 ? -5.089 4.274 13.885 1.00 96.62 82 ALA A N 1
ATOM 636 C CA . ALA A 1 82 ? -4.849 5.673 14.201 1.00 96.62 82 ALA A CA 1
ATOM 637 C C . ALA A 1 82 ? -3.553 6.144 13.530 1.00 96.62 82 ALA A C 1
ATOM 639 O O . ALA A 1 82 ? -2.527 5.473 13.645 1.00 96.62 82 ALA A O 1
ATOM 640 N N . THR A 1 83 ? -3.593 7.278 12.833 1.00 96.38 83 THR A N 1
ATOM 641 C CA . THR A 1 83 ? -2.431 7.870 12.147 1.00 96.38 83 THR A CA 1
ATOM 642 C C . THR A 1 83 ? -1.849 9.032 12.941 1.00 96.38 83 THR A C 1
ATOM 644 O O . THR A 1 83 ? -2.535 9.636 13.769 1.00 96.38 83 THR A O 1
ATOM 647 N N . ARG A 1 84 ? -0.589 9.378 12.650 1.00 94.69 84 ARG A N 1
ATOM 648 C CA . ARG A 1 84 ? 0.134 10.509 13.258 1.00 94.69 84 ARG A CA 1
ATOM 649 C C . ARG A 1 84 ? 0.204 10.424 14.785 1.00 94.69 84 ARG A C 1
ATOM 651 O O . ARG A 1 84 ? 0.024 11.417 15.484 1.00 94.69 84 ARG A O 1
ATOM 658 N N . ILE A 1 85 ? 0.446 9.219 15.289 1.00 97.31 85 ILE A N 1
ATOM 659 C CA . ILE A 1 85 ? 0.643 8.949 16.709 1.00 97.31 85 ILE A CA 1
ATOM 660 C C . ILE A 1 85 ? 2.135 9.012 17.011 1.00 97.31 85 ILE A C 1
ATOM 662 O O . ILE A 1 85 ? 2.904 8.216 16.480 1.00 97.31 85 ILE A O 1
ATOM 666 N N . GLU A 1 86 ? 2.541 9.950 17.863 1.00 96.06 86 GLU A N 1
ATOM 667 C CA . GLU A 1 86 ? 3.914 10.002 18.368 1.00 96.06 86 GLU A CA 1
ATOM 668 C C . GLU A 1 86 ? 4.173 8.888 19.390 1.00 96.06 86 GLU A C 1
ATOM 670 O O . GLU A 1 86 ? 3.250 8.317 19.984 1.00 96.06 86 GLU A O 1
ATOM 675 N N . ARG A 1 87 ? 5.452 8.573 19.612 1.00 95.50 87 ARG A N 1
ATOM 676 C CA . ARG A 1 87 ? 5.860 7.448 20.463 1.00 95.50 87 ARG A CA 1
ATOM 677 C C . ARG A 1 87 ? 5.379 7.613 21.905 1.00 95.50 87 ARG A C 1
ATOM 679 O O . ARG A 1 87 ? 4.997 6.625 22.525 1.00 95.50 87 ARG A O 1
ATOM 686 N N . GLU A 1 88 ? 5.401 8.835 22.413 1.00 95.38 88 GLU A N 1
ATOM 687 C CA . GLU A 1 88 ? 4.990 9.200 23.767 1.00 95.38 88 GLU A CA 1
ATOM 688 C C . GLU A 1 88 ? 3.483 8.976 23.938 1.00 95.38 88 GLU A C 1
ATOM 690 O O . GLU A 1 88 ? 3.056 8.316 24.880 1.00 95.38 88 GLU A O 1
ATOM 695 N N . VAL A 1 89 ? 2.686 9.405 22.951 1.00 96.25 89 VAL A N 1
ATOM 696 C CA . VAL A 1 89 ? 1.239 9.157 22.932 1.00 96.25 89 VAL A CA 1
ATOM 697 C C . VAL A 1 89 ? 0.967 7.655 22.906 1.00 96.25 89 VAL A C 1
ATOM 699 O O . VAL A 1 89 ? 0.181 7.166 23.710 1.00 96.25 89 VAL A O 1
ATOM 702 N N . TYR A 1 90 ? 1.645 6.893 22.040 1.00 96.81 90 TYR A N 1
ATOM 703 C CA . TYR A 1 90 ? 1.482 5.435 21.988 1.00 96.81 90 TYR A CA 1
ATOM 704 C C . TYR A 1 90 ? 1.764 4.748 23.334 1.00 96.81 90 TYR A C 1
ATOM 706 O O . TYR A 1 90 ? 1.044 3.813 23.691 1.00 96.81 90 TYR A O 1
ATOM 714 N N . GLN A 1 91 ? 2.777 5.197 24.084 1.00 95.44 91 GLN A N 1
ATOM 715 C CA . GLN A 1 91 ? 3.091 4.630 25.399 1.00 95.44 91 GLN A CA 1
ATOM 716 C C . GLN A 1 91 ? 1.898 4.736 26.355 1.00 95.44 91 GLN A C 1
ATOM 718 O O . GLN A 1 91 ? 1.550 3.735 26.976 1.00 95.44 91 GLN A O 1
ATOM 723 N N . GLU A 1 92 ? 1.210 5.880 26.379 1.00 95.62 92 GLU A N 1
ATOM 724 C CA . GLU A 1 92 ? -0.018 6.063 27.163 1.00 95.62 92 GLU A CA 1
ATOM 725 C C . GLU A 1 92 ? -1.178 5.192 26.648 1.00 95.62 92 GLU A C 1
ATOM 727 O O . GLU A 1 92 ? -1.915 4.586 27.429 1.00 95.62 92 GLU A O 1
ATOM 732 N N . LEU A 1 93 ? -1.344 5.077 25.322 1.00 96.06 93 LEU A N 1
ATOM 733 C CA . LEU A 1 93 ? -2.412 4.256 24.733 1.00 96.06 93 LEU A CA 1
ATOM 734 C C . LEU A 1 93 ? -2.264 2.774 25.105 1.00 96.06 93 LEU A C 1
ATOM 736 O O . LEU A 1 93 ? -3.261 2.100 25.383 1.00 96.06 93 LEU A O 1
ATOM 740 N N . ARG A 1 94 ? -1.026 2.264 25.108 1.00 95.75 94 ARG A N 1
ATOM 741 C CA . ARG A 1 94 ? -0.719 0.844 25.328 1.00 95.75 94 ARG A CA 1
ATOM 742 C C . ARG A 1 94 ? -1.102 0.365 26.727 1.00 95.75 94 ARG A C 1
ATOM 744 O O . ARG A 1 94 ? -1.494 -0.789 26.875 1.00 95.75 94 ARG A O 1
ATOM 751 N N . GLU A 1 95 ? -1.044 1.232 27.736 1.00 93.88 95 GLU A N 1
ATOM 752 C CA . GLU A 1 95 ? -1.473 0.896 29.102 1.00 93.88 95 GLU A CA 1
ATOM 753 C C . GLU A 1 95 ? -2.963 0.525 29.156 1.00 93.88 95 GLU A C 1
ATOM 755 O O . GLU A 1 95 ? -3.369 -0.373 29.891 1.00 93.88 95 GLU A O 1
ATOM 760 N N . SER A 1 96 ? -3.780 1.185 28.331 1.00 94.25 96 SER A N 1
ATOM 761 C CA . SER A 1 96 ? -5.227 0.956 28.251 1.00 94.25 96 SER A CA 1
ATOM 762 C C . SER A 1 96 ? -5.650 -0.042 27.170 1.00 94.25 96 SER A C 1
ATOM 764 O O . SER A 1 96 ? -6.803 -0.490 27.186 1.00 94.25 96 SER A O 1
ATOM 766 N N . ILE A 1 97 ? -4.769 -0.332 26.208 1.00 94.19 97 ILE A N 1
ATOM 767 C CA . ILE A 1 97 ? -5.024 -1.173 25.030 1.00 94.19 97 ILE A CA 1
ATOM 768 C C . ILE A 1 97 ? -3.785 -2.060 24.778 1.00 94.19 97 ILE A C 1
ATOM 770 O O . ILE A 1 97 ? -2.949 -1.732 23.933 1.00 94.19 97 ILE A O 1
ATOM 774 N N . PRO A 1 98 ? -3.629 -3.175 25.518 1.00 90.75 98 PRO A N 1
ATOM 775 C CA . PRO A 1 98 ? -2.384 -3.954 25.526 1.00 90.75 98 PRO A CA 1
ATOM 776 C C . PRO A 1 98 ? -2.003 -4.604 24.188 1.00 90.75 98 PRO A C 1
ATOM 778 O O . PRO A 1 98 ? -0.825 -4.865 23.948 1.00 90.75 98 PRO A O 1
ATOM 781 N N . ASP A 1 99 ? -2.986 -4.872 23.328 1.00 91.44 99 ASP A N 1
ATOM 782 C CA . ASP A 1 99 ? -2.832 -5.480 22.003 1.00 91.44 99 ASP A CA 1
ATOM 783 C C . ASP A 1 99 ? -2.670 -4.457 20.865 1.00 91.44 99 ASP A C 1
ATOM 785 O O . ASP A 1 99 ? -2.629 -4.832 19.693 1.00 91.44 99 ASP A O 1
ATOM 789 N N . LEU A 1 100 ? -2.560 -3.166 21.194 1.00 94.69 100 LEU A N 1
ATOM 790 C CA . LEU A 1 100 ? -2.282 -2.114 20.222 1.00 94.69 100 LEU A CA 1
ATOM 791 C C . LEU A 1 100 ? -0.856 -2.259 19.675 1.00 94.69 100 LEU A C 1
ATOM 793 O O . LEU A 1 100 ? 0.121 -2.193 20.420 1.00 94.69 100 LEU A O 1
ATOM 797 N N . GLN A 1 101 ? -0.734 -2.419 18.361 1.00 95.31 101 GLN A N 1
ATOM 798 C CA . GLN A 1 101 ? 0.546 -2.451 17.658 1.00 95.31 101 GLN A CA 1
ATOM 799 C C . GLN A 1 101 ? 0.960 -1.036 17.256 1.00 95.31 101 GLN A C 1
ATOM 801 O O . GLN A 1 101 ? 0.105 -0.223 16.904 1.00 95.31 101 GLN A O 1
ATOM 806 N N . TYR A 1 102 ? 2.266 -0.757 17.250 1.00 97.38 102 TYR A N 1
ATOM 807 C CA . TYR A 1 102 ? 2.816 0.528 16.820 1.00 97.38 102 TYR A CA 1
ATOM 808 C C . TYR A 1 102 ? 3.853 0.363 15.716 1.00 97.38 102 TYR A C 1
ATOM 810 O O . TYR A 1 102 ? 4.807 -0.404 15.851 1.00 97.38 102 TYR A O 1
ATOM 818 N N . TYR A 1 103 ? 3.673 1.140 14.654 1.00 97.62 103 TYR A N 1
ATOM 819 C CA . TYR A 1 103 ? 4.529 1.215 13.480 1.00 97.62 103 TYR A CA 1
ATOM 820 C C . TYR A 1 103 ? 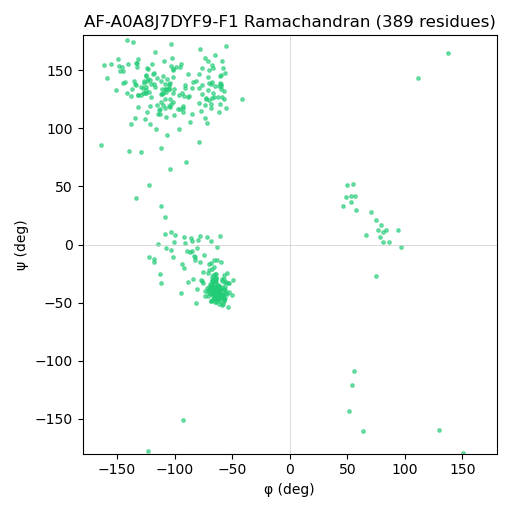5.306 2.537 13.549 1.00 97.62 103 TYR A C 1
ATOM 822 O O . TYR A 1 103 ? 4.787 3.578 13.137 1.00 97.62 103 TYR A O 1
ATOM 830 N N . PRO A 1 104 ? 6.538 2.538 14.092 1.00 97.31 104 PRO A N 1
ATOM 831 C CA . PRO A 1 104 ? 7.206 3.764 14.527 1.00 97.31 104 PRO A CA 1
ATOM 832 C C . PRO A 1 104 ? 7.562 4.712 13.380 1.00 97.31 104 PRO A C 1
ATOM 834 O O . PRO A 1 104 ? 7.487 5.923 13.551 1.00 97.31 104 PRO A O 1
ATOM 837 N N . VAL A 1 105 ? 7.933 4.178 12.212 1.00 97.38 105 VAL A N 1
ATOM 838 C CA . VAL A 1 105 ? 8.304 5.002 11.049 1.00 97.38 105 VAL A CA 1
ATOM 839 C C . VAL A 1 105 ? 7.070 5.650 10.420 1.00 97.38 105 VAL A C 1
ATOM 841 O O . VAL A 1 105 ? 7.103 6.826 10.074 1.00 97.38 105 VAL A O 1
ATOM 844 N N . ALA A 1 106 ? 5.968 4.902 10.342 1.00 97.12 106 ALA A N 1
ATOM 845 C CA . ALA A 1 106 ? 4.692 5.372 9.814 1.00 97.12 106 ALA A CA 1
ATOM 846 C C . ALA A 1 106 ? 3.905 6.257 10.799 1.00 97.12 106 ALA A C 1
ATOM 848 O O . ALA A 1 106 ? 2.932 6.898 10.406 1.00 97.12 106 ALA A O 1
ATOM 849 N N . LYS A 1 107 ? 4.282 6.254 12.088 1.00 97.56 107 LYS A N 1
ATOM 850 C CA . LYS A 1 107 ? 3.521 6.862 13.192 1.00 97.56 107 LYS A CA 1
ATOM 851 C C . LYS A 1 107 ? 2.070 6.369 13.232 1.00 97.56 107 LYS A C 1
ATOM 853 O O . LYS A 1 107 ? 1.133 7.148 13.414 1.00 97.56 107 LYS A O 1
ATOM 858 N N . ILE A 1 108 ? 1.885 5.066 13.020 1.00 97.94 108 ILE A N 1
ATOM 859 C CA . ILE A 1 108 ? 0.573 4.408 13.017 1.00 97.94 108 ILE A CA 1
ATOM 860 C C . ILE A 1 108 ? 0.450 3.506 14.237 1.00 97.94 108 ILE A C 1
ATOM 862 O O . ILE A 1 108 ? 1.337 2.698 14.505 1.00 97.94 108 ILE A O 1
ATOM 866 N N . CYS A 1 109 ? -0.687 3.588 14.923 1.00 97.06 109 CYS A N 1
ATOM 867 C CA . CYS A 1 109 ? -1.136 2.544 15.836 1.00 97.06 109 CYS A CA 1
ATOM 868 C C . CYS A 1 109 ? -2.260 1.744 15.183 1.00 97.06 109 CYS A C 1
ATOM 870 O O . CYS A 1 109 ? -3.156 2.335 14.576 1.00 97.06 109 CYS A O 1
ATOM 872 N N . ALA A 1 110 ? -2.257 0.423 15.336 1.00 95.94 110 ALA A N 1
ATOM 873 C CA . ALA A 1 110 ? -3.337 -0.407 14.818 1.00 95.94 110 ALA A CA 1
ATOM 874 C C . ALA A 1 110 ? -3.653 -1.608 15.710 1.00 95.94 110 ALA A C 1
ATOM 876 O O . ALA A 1 110 ? -2.779 -2.174 16.362 1.00 95.94 110 ALA A O 1
ATOM 877 N N . ILE A 1 111 ? -4.920 -2.006 15.698 1.00 93.19 111 ILE A N 1
ATOM 878 C CA . ILE A 1 111 ? -5.387 -3.310 16.162 1.00 93.19 111 ILE A CA 1
ATOM 879 C C . ILE A 1 111 ? -5.783 -4.072 14.904 1.00 93.19 111 ILE A C 1
ATOM 881 O O . ILE A 1 111 ? -6.670 -3.632 14.173 1.00 93.19 111 ILE A O 1
ATOM 885 N N . SER A 1 112 ? -5.106 -5.182 14.633 1.00 88.38 112 SER A N 1
ATOM 886 C CA . SER A 1 112 ? -5.411 -6.075 13.515 1.00 88.38 112 SER A CA 1
ATOM 887 C C . SER A 1 112 ? -4.902 -7.484 13.822 1.00 88.38 112 SER A C 1
ATOM 889 O O . SER A 1 112 ? -3.972 -7.643 14.614 1.00 88.38 112 SER A O 1
ATOM 891 N N . SER A 1 113 ? -5.504 -8.498 13.200 1.00 77.88 113 SER A N 1
ATOM 892 C CA . SER A 1 113 ? -4.989 -9.869 13.187 1.00 77.88 113 SER A CA 1
ATOM 893 C C . SER A 1 113 ? -4.746 -10.287 11.735 1.00 77.88 113 SER A C 1
ATOM 895 O O . SER A 1 113 ? -5.601 -10.005 10.893 1.00 77.88 113 SER A O 1
ATOM 897 N N . PRO A 1 114 ? -3.640 -10.983 11.409 1.00 68.88 114 PRO A N 1
ATOM 898 C CA . PRO A 1 114 ? -3.421 -11.522 10.065 1.00 68.88 114 PRO A CA 1
ATOM 899 C C . PRO A 1 114 ? -4.598 -12.369 9.560 1.00 68.88 114 PRO A C 1
ATOM 901 O O . PRO A 1 114 ? -4.919 -12.340 8.378 1.00 68.88 114 PRO A O 1
ATOM 904 N N . GLU A 1 115 ? -5.283 -13.069 10.468 1.00 70.75 115 GLU A N 1
ATOM 905 C CA . GLU A 1 115 ? -6.454 -13.896 10.160 1.00 70.75 115 GLU A CA 1
ATOM 906 C C . GLU A 1 115 ? -7.697 -13.072 9.788 1.00 70.75 115 GLU A C 1
ATOM 908 O O . GLU A 1 115 ? -8.595 -13.575 9.114 1.00 70.75 115 GLU A O 1
ATOM 913 N N . THR A 1 116 ? -7.772 -11.814 10.235 1.00 70.00 116 THR A N 1
ATOM 914 C CA . THR A 1 116 ? -8.933 -10.935 10.031 1.00 70.00 116 THR A CA 1
ATOM 915 C C . THR A 1 116 ? -8.731 -9.918 8.913 1.00 70.00 116 THR A C 1
ATOM 917 O O . THR A 1 116 ? -9.696 -9.264 8.503 1.00 70.00 116 THR A O 1
ATOM 920 N N . LEU A 1 117 ? -7.505 -9.778 8.400 1.00 78.06 117 LEU A N 1
ATOM 921 C CA . LEU A 1 117 ? -7.220 -8.901 7.273 1.00 78.06 117 LEU A CA 1
ATOM 922 C C . LEU A 1 117 ? -7.815 -9.484 5.982 1.00 78.06 117 LEU A C 1
ATOM 924 O O . LEU A 1 117 ? -7.640 -10.669 5.688 1.00 78.06 117 LEU A O 1
ATOM 928 N N . PRO A 1 118 ? -8.522 -8.674 5.174 1.00 72.62 118 PRO A N 1
ATOM 929 C CA . PRO A 1 118 ? -8.995 -9.141 3.880 1.00 72.62 118 PRO A CA 1
ATOM 930 C C . PRO A 1 118 ? -7.788 -9.432 2.986 1.00 72.62 118 PRO A C 1
ATOM 932 O O . PRO A 1 118 ? -6.886 -8.616 2.911 1.00 72.62 118 PRO A O 1
ATOM 935 N N . ASN A 1 119 ? -7.771 -10.540 2.249 1.00 79.56 119 ASN A N 1
ATOM 936 C CA . ASN A 1 119 ? -6.759 -10.715 1.208 1.00 79.56 119 ASN A CA 1
ATOM 937 C C . ASN A 1 119 ? -7.250 -10.038 -0.077 1.00 79.56 119 ASN A C 1
ATOM 939 O O . ASN A 1 119 ? -8.260 -10.456 -0.646 1.00 79.56 119 ASN A O 1
ATOM 943 N N . ARG A 1 120 ? -6.607 -8.952 -0.511 1.00 83.75 120 ARG A N 1
ATOM 944 C CA . ARG A 1 120 ? -7.015 -8.183 -1.696 1.00 83.75 120 ARG A CA 1
ATOM 945 C C . ARG A 1 120 ? -6.132 -8.514 -2.898 1.00 83.75 120 ARG A C 1
ATOM 947 O O . ARG A 1 120 ? -4.963 -8.847 -2.761 1.00 83.75 120 ARG A O 1
ATOM 954 N N . ILE A 1 121 ? -6.706 -8.390 -4.096 1.00 83.62 121 ILE A N 1
ATOM 955 C CA . ILE A 1 121 ? -5.947 -8.501 -5.348 1.00 83.62 121 ILE A CA 1
ATOM 956 C C . ILE A 1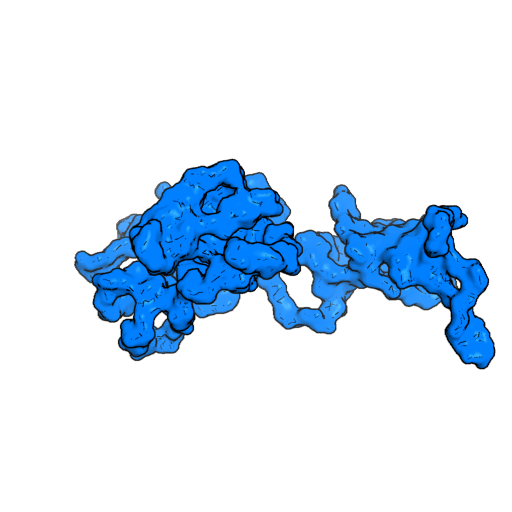 121 ? -5.273 -7.176 -5.637 1.00 83.62 121 ILE A C 1
ATOM 958 O O . ILE A 1 121 ? -5.901 -6.123 -5.513 1.00 83.62 121 ILE A O 1
ATOM 962 N N . GLY A 1 122 ? -4.046 -7.274 -6.121 1.00 88.12 122 GLY A N 1
ATOM 963 C CA . GLY A 1 122 ? -3.291 -6.161 -6.650 1.00 88.12 122 GLY A CA 1
ATOM 964 C C . GLY A 1 122 ? -2.111 -5.820 -5.759 1.00 88.12 122 GLY A C 1
ATOM 965 O O . GLY A 1 122 ? -2.174 -5.901 -4.528 1.00 88.12 122 GLY A O 1
ATOM 966 N N . LYS A 1 123 ? -1.027 -5.445 -6.417 1.00 92.88 123 LYS A N 1
ATOM 967 C CA . LYS A 1 123 ? 0.247 -5.076 -5.836 1.00 92.88 123 LYS A CA 1
ATOM 968 C C . LYS A 1 123 ? 0.399 -3.564 -5.897 1.00 92.88 123 LYS A C 1
ATOM 970 O O . LYS A 1 123 ? 0.404 -2.964 -6.972 1.00 92.88 123 LYS A O 1
ATOM 975 N N . ILE A 1 124 ? 0.526 -2.956 -4.723 1.00 98.12 124 ILE A N 1
ATOM 976 C CA . ILE A 1 124 ? 0.801 -1.530 -4.574 1.00 98.12 124 ILE A CA 1
ATOM 977 C C . ILE A 1 124 ? 2.303 -1.381 -4.371 1.00 98.12 124 ILE A C 1
ATOM 979 O O . ILE A 1 124 ? 2.848 -1.860 -3.377 1.00 98.12 124 ILE A O 1
ATOM 983 N N . THR A 1 125 ? 2.980 -0.712 -5.296 1.00 98.56 125 THR A N 1
ATOM 984 C CA . THR A 1 125 ? 4.411 -0.422 -5.161 1.00 98.56 125 THR A CA 1
ATOM 985 C C . THR A 1 125 ? 4.584 1.025 -4.713 1.00 98.56 125 THR A C 1
ATOM 987 O O . THR A 1 125 ? 4.125 1.949 -5.382 1.00 98.56 125 THR A O 1
ATOM 990 N N . ILE A 1 126 ? 5.251 1.230 -3.579 1.00 98.75 126 ILE A N 1
ATOM 991 C CA . ILE A 1 126 ? 5.530 2.540 -2.996 1.00 98.75 126 ILE A CA 1
ATOM 992 C C . ILE A 1 126 ? 6.996 2.901 -3.242 1.00 98.75 126 ILE A C 1
ATOM 994 O O . ILE A 1 126 ? 7.898 2.148 -2.872 1.00 98.75 126 ILE A O 1
ATOM 998 N N . LEU A 1 127 ? 7.228 4.064 -3.849 1.00 98.50 127 LEU A N 1
ATOM 999 C CA . LEU A 1 127 ? 8.547 4.589 -4.185 1.00 98.50 127 LEU A CA 1
ATOM 1000 C C . LEU A 1 127 ? 8.829 5.872 -3.406 1.00 98.50 127 LEU A C 1
ATOM 1002 O O . LEU A 1 127 ? 7.932 6.704 -3.265 1.00 98.50 127 LEU A O 1
ATOM 1006 N N . THR A 1 128 ? 10.076 6.077 -2.974 1.00 98.19 128 THR A N 1
ATOM 1007 C CA . THR A 1 128 ? 10.522 7.381 -2.453 1.00 98.19 128 THR A CA 1
ATOM 1008 C C . THR A 1 128 ? 11.660 7.985 -3.261 1.00 98.19 128 THR A C 1
ATOM 1010 O O . THR A 1 128 ? 12.542 7.277 -3.752 1.00 98.19 128 THR A O 1
ATOM 1013 N N . ALA A 1 129 ? 11.678 9.318 -3.360 1.00 94.00 129 ALA A N 1
ATOM 1014 C CA . ALA A 1 129 ? 12.805 10.038 -3.949 1.00 94.00 129 ALA A CA 1
ATOM 1015 C C . ALA A 1 129 ? 14.044 10.014 -3.051 1.00 94.00 129 ALA A C 1
ATOM 1017 O O . ALA A 1 129 ? 15.151 9.815 -3.544 1.00 94.00 129 ALA A O 1
ATOM 1018 N N . GLY A 1 130 ? 13.863 10.173 -1.742 1.00 94.62 130 GLY A N 1
ATOM 1019 C CA . GLY A 1 130 ? 14.944 10.079 -0.769 1.00 94.62 130 GLY A CA 1
ATOM 1020 C C . GLY A 1 130 ? 14.514 9.383 0.514 1.00 94.62 130 GLY A C 1
ATOM 1021 O O . GLY A 1 130 ? 13.346 9.042 0.716 1.00 94.62 130 GLY A O 1
ATOM 1022 N N . THR A 1 131 ? 15.470 9.189 1.417 1.00 95.75 131 THR A N 1
ATOM 1023 C CA . THR A 1 131 ? 15.219 8.570 2.727 1.00 95.75 131 THR A CA 1
ATOM 1024 C C . THR A 1 131 ? 14.363 9.445 3.644 1.00 95.75 131 THR A C 1
ATOM 1026 O O . THR A 1 131 ? 13.610 8.932 4.465 1.00 95.75 131 THR A O 1
ATOM 1029 N N . ALA A 1 132 ? 14.419 10.766 3.478 1.00 96.69 132 ALA A N 1
ATOM 1030 C CA . ALA A 1 132 ? 13.618 11.705 4.260 1.00 96.69 132 ALA A CA 1
ATOM 1031 C C . ALA A 1 132 ? 12.106 11.609 3.970 1.00 96.69 132 ALA A C 1
ATOM 1033 O O . ALA A 1 132 ? 11.301 11.980 4.819 1.00 96.69 132 ALA A O 1
ATOM 1034 N N . ASP A 1 133 ? 11.718 11.065 2.813 1.00 98.00 133 ASP A N 1
ATOM 1035 C CA . ASP A 1 133 ? 10.317 10.837 2.439 1.00 98.00 133 ASP A CA 1
ATOM 1036 C C . ASP A 1 133 ? 9.749 9.523 3.015 1.00 98.00 133 ASP A C 1
ATOM 1038 O O . ASP A 1 133 ? 8.538 9.291 2.956 1.00 98.00 133 ASP A O 1
ATOM 1042 N N . ILE A 1 134 ? 10.603 8.663 3.593 1.00 98.38 134 ILE A N 1
ATOM 1043 C CA . ILE A 1 134 ? 10.222 7.332 4.093 1.00 98.38 134 ILE A CA 1
ATOM 1044 C C . ILE A 1 134 ? 9.069 7.381 5.107 1.00 98.38 134 ILE A C 1
ATOM 1046 O O . ILE A 1 134 ? 8.183 6.548 4.972 1.00 98.38 134 ILE A O 1
ATOM 1050 N N . PRO A 1 135 ? 8.987 8.311 6.082 1.00 97.94 135 PRO A N 1
ATOM 1051 C CA . PRO A 1 135 ? 7.867 8.323 7.029 1.00 97.94 135 PRO A CA 1
ATOM 1052 C C . PRO A 1 135 ? 6.489 8.434 6.357 1.00 97.94 135 PRO A C 1
ATOM 1054 O O . PRO A 1 135 ? 5.554 7.733 6.737 1.00 97.94 135 PRO A O 1
ATOM 1057 N N . VAL A 1 136 ? 6.371 9.265 5.314 1.00 98.44 136 VAL A N 1
ATOM 1058 C CA . VAL A 1 136 ? 5.123 9.416 4.543 1.00 98.44 136 VAL A CA 1
ATOM 1059 C C . VAL A 1 136 ? 4.861 8.174 3.684 1.00 98.44 136 VAL A C 1
ATOM 1061 O O . VAL A 1 136 ? 3.719 7.738 3.545 1.00 98.44 136 VAL A O 1
ATOM 1064 N N . ALA A 1 137 ? 5.911 7.570 3.128 1.00 98.50 137 ALA A N 1
ATOM 1065 C CA . ALA A 1 137 ? 5.792 6.340 2.352 1.00 98.50 137 ALA A CA 1
ATOM 1066 C C . ALA A 1 137 ? 5.440 5.113 3.206 1.00 98.50 137 ALA A C 1
ATOM 1068 O O . ALA A 1 137 ? 4.651 4.278 2.771 1.00 98.50 137 ALA A O 1
ATOM 1069 N N . GLU A 1 138 ? 5.961 5.017 4.427 1.00 98.44 138 GLU A N 1
ATOM 1070 C CA . GLU A 1 138 ? 5.593 3.981 5.393 1.00 98.44 138 GLU A CA 1
ATOM 1071 C C . GLU A 1 138 ? 4.162 4.172 5.902 1.00 98.44 138 GLU A C 1
ATOM 1073 O O . GLU A 1 138 ? 3.459 3.181 6.077 1.00 98.44 138 GLU A O 1
ATOM 1078 N N . GLU A 1 139 ? 3.672 5.412 6.050 1.00 98.44 139 GLU A N 1
ATOM 1079 C CA . GLU A 1 139 ? 2.239 5.653 6.287 1.00 98.44 139 GLU A CA 1
ATOM 1080 C C . GLU A 1 139 ? 1.391 5.024 5.172 1.00 98.44 139 GLU A C 1
ATOM 1082 O O . GLU A 1 139 ? 0.429 4.310 5.460 1.00 98.44 139 GLU A O 1
ATOM 1087 N N . ALA A 1 140 ? 1.770 5.218 3.905 1.00 98.50 140 ALA A N 1
ATOM 1088 C CA . ALA A 1 140 ? 1.076 4.599 2.777 1.00 98.50 140 ALA A CA 1
ATOM 1089 C C . ALA A 1 140 ? 1.199 3.065 2.782 1.00 98.50 140 ALA A C 1
ATOM 1091 O O . ALA A 1 140 ? 0.199 2.368 2.608 1.00 98.50 140 ALA A O 1
ATOM 1092 N N . ALA A 1 141 ? 2.401 2.531 3.007 1.00 98.50 141 ALA A N 1
ATOM 1093 C CA . ALA A 1 141 ? 2.658 1.095 2.961 1.00 98.50 141 ALA A CA 1
ATOM 1094 C C . ALA A 1 141 ? 1.910 0.339 4.071 1.00 98.50 141 ALA A C 1
ATOM 1096 O O . ALA A 1 141 ? 1.170 -0.597 3.775 1.00 98.50 141 ALA A O 1
ATOM 1097 N N . VAL A 1 142 ? 2.006 0.804 5.320 1.00 97.75 142 VAL A N 1
ATOM 1098 C CA . VAL A 1 142 ? 1.279 0.215 6.457 1.00 97.75 142 VAL A CA 1
ATOM 1099 C C . VAL A 1 142 ? -0.232 0.353 6.265 1.00 97.75 142 VAL A C 1
ATOM 1101 O O . VAL A 1 142 ? -0.974 -0.589 6.531 1.00 97.75 142 VAL A O 1
ATOM 1104 N N . THR A 1 143 ? -0.716 1.490 5.748 1.00 97.19 143 THR A N 1
ATOM 1105 C CA . THR A 1 143 ? -2.145 1.643 5.422 1.00 97.19 143 THR A CA 1
ATOM 1106 C C . THR A 1 143 ? -2.590 0.607 4.385 1.00 97.19 143 THR A C 1
ATOM 1108 O O . THR A 1 143 ? -3.642 -0.009 4.552 1.00 97.19 143 THR A O 1
ATOM 1111 N N . ALA A 1 144 ? -1.810 0.395 3.321 1.00 96.50 144 ALA A N 1
ATOM 1112 C CA . ALA A 1 144 ? -2.120 -0.575 2.272 1.00 96.50 144 ALA A CA 1
ATOM 1113 C C . ALA A 1 144 ? -2.148 -2.019 2.805 1.00 96.50 144 ALA A C 1
ATOM 1115 O O . ALA A 1 144 ? -3.070 -2.770 2.482 1.00 96.50 144 ALA A O 1
ATOM 1116 N N . GLU A 1 145 ? -1.196 -2.377 3.668 1.00 95.19 145 GLU A N 1
ATOM 1117 C CA . GLU A 1 145 ? -1.126 -3.690 4.325 1.00 95.19 145 GLU A CA 1
ATOM 1118 C C . GLU A 1 145 ? -2.319 -3.921 5.255 1.00 95.19 145 GLU A C 1
ATOM 1120 O O . GLU A 1 145 ? -2.979 -4.955 5.168 1.00 95.19 145 GLU A O 1
ATOM 1125 N N . LEU A 1 146 ? -2.679 -2.927 6.075 1.00 93.94 146 LEU A N 1
ATOM 1126 C CA . LEU A 1 146 ? -3.879 -2.981 6.918 1.00 93.94 146 LEU A CA 1
ATOM 1127 C C . LEU A 1 146 ? -5.169 -3.043 6.082 1.00 93.94 146 LEU A C 1
ATOM 1129 O O . LEU A 1 146 ? -6.159 -3.636 6.508 1.00 93.94 146 LEU A O 1
ATOM 1133 N N . CYS A 1 147 ? -5.173 -2.472 4.874 1.00 91.81 147 CYS A N 1
ATOM 1134 C CA . CYS A 1 147 ? -6.269 -2.617 3.913 1.00 91.81 147 CYS A CA 1
ATOM 1135 C C . CYS A 1 147 ? -6.315 -3.997 3.237 1.00 91.81 147 CYS A C 1
ATOM 1137 O O . CYS A 1 147 ? -7.297 -4.286 2.539 1.00 91.81 147 CYS A O 1
ATOM 1139 N N . GLY A 1 148 ? -5.285 -4.828 3.429 1.00 90.81 148 GLY A N 1
ATOM 1140 C CA . GLY A 1 148 ? -5.214 -6.181 2.897 1.00 90.81 148 GLY A CA 1
ATOM 1141 C C . GLY A 1 148 ? -4.497 -6.342 1.558 1.00 90.81 148 GLY A C 1
ATOM 1142 O O . GLY A 1 148 ? -4.651 -7.377 0.912 1.00 90.81 148 GLY A O 1
ATOM 1143 N N . PHE A 1 149 ? -3.783 -5.317 1.091 1.00 92.69 149 PHE A N 1
ATOM 1144 C CA . PHE A 1 149 ? -3.039 -5.361 -0.170 1.00 92.69 149 PHE A CA 1
ATOM 1145 C C . PHE A 1 149 ? -1.579 -5.753 0.047 1.00 92.69 149 PHE A C 1
ATOM 1147 O O . PHE A 1 149 ? -0.995 -5.492 1.099 1.00 92.69 149 PHE A O 1
ATOM 1154 N N . GLN A 1 150 ? -0.959 -6.310 -0.993 1.00 92.31 150 GLN A N 1
ATOM 1155 C CA . GLN A 1 150 ? 0.489 -6.466 -1.029 1.00 92.31 150 GLN A CA 1
ATOM 1156 C C . GLN A 1 150 ? 1.145 -5.101 -1.274 1.00 92.31 150 GLN A C 1
ATOM 1158 O O . GLN A 1 150 ? 0.923 -4.488 -2.319 1.00 92.31 150 GLN A O 1
ATOM 1163 N N . ALA A 1 151 ? 1.981 -4.653 -0.336 1.00 95.94 151 ALA A N 1
ATOM 1164 C CA . ALA A 1 151 ? 2.739 -3.409 -0.441 1.00 95.94 151 ALA A CA 1
ATOM 1165 C C . ALA A 1 151 ? 4.232 -3.690 -0.693 1.00 95.94 151 ALA A C 1
ATOM 1167 O O . ALA A 1 151 ? 4.946 -4.160 0.195 1.00 95.94 151 ALA A O 1
ATOM 1168 N N . GLN A 1 152 ? 4.731 -3.396 -1.897 1.00 97.75 152 GLN A N 1
ATOM 1169 C CA . GLN A 1 152 ? 6.168 -3.430 -2.188 1.00 97.75 152 GLN A CA 1
ATOM 1170 C C . GLN A 1 152 ? 6.789 -2.057 -1.925 1.00 97.75 152 GLN A C 1
ATOM 1172 O O . GLN A 1 152 ? 6.262 -1.036 -2.348 1.00 97.75 152 GLN A O 1
ATOM 1177 N N . ARG A 1 153 ? 7.938 -2.035 -1.254 1.00 98.06 153 ARG A N 1
ATOM 1178 C CA . ARG A 1 153 ? 8.666 -0.821 -0.871 1.00 98.06 153 ARG A CA 1
ATOM 1179 C C . ARG A 1 153 ? 9.927 -0.665 -1.723 1.00 98.06 153 ARG A C 1
ATOM 1181 O O . ARG A 1 153 ? 10.689 -1.624 -1.840 1.00 98.06 153 ARG A O 1
ATOM 1188 N N . LEU A 1 154 ? 10.166 0.518 -2.288 1.00 97.50 154 LEU A N 1
ATOM 1189 C CA . LEU A 1 154 ? 11.381 0.851 -3.040 1.00 97.50 154 LEU A CA 1
ATOM 1190 C C . LEU A 1 154 ? 11.874 2.259 -2.679 1.00 97.50 154 LEU A C 1
ATOM 1192 O O . LEU A 1 154 ? 11.330 3.268 -3.124 1.00 97.50 154 LEU A O 1
ATOM 1196 N N . TRP A 1 155 ? 12.922 2.332 -1.865 1.00 97.12 155 TRP A N 1
ATOM 1197 C CA . TRP A 1 155 ? 13.387 3.587 -1.271 1.00 97.12 155 TRP A CA 1
ATOM 1198 C C . TRP A 1 155 ? 14.572 4.208 -2.003 1.00 97.12 155 TRP A C 1
ATOM 1200 O O . TRP A 1 155 ? 15.395 3.500 -2.576 1.00 97.12 155 TRP A O 1
ATOM 1210 N N . ASP A 1 156 ? 14.673 5.536 -1.907 1.00 95.50 156 ASP A N 1
ATOM 1211 C CA . ASP A 1 156 ? 15.817 6.333 -2.371 1.00 95.50 156 ASP A CA 1
ATOM 1212 C C . ASP A 1 156 ? 16.162 6.109 -3.856 1.00 95.50 156 ASP A C 1
ATOM 1214 O O . ASP A 1 156 ? 17.299 5.840 -4.251 1.00 95.50 156 ASP A O 1
ATOM 1218 N N . VAL A 1 157 ? 15.147 6.246 -4.707 1.00 96.69 157 VAL A N 1
ATOM 1219 C CA . VAL A 1 157 ? 15.258 6.149 -6.172 1.00 96.69 157 VAL A CA 1
ATOM 1220 C C . VAL A 1 157 ? 15.022 7.501 -6.853 1.00 96.69 157 VAL A C 1
ATOM 1222 O O . VAL A 1 157 ? 14.467 7.583 -7.946 1.00 96.69 157 VAL A O 1
ATOM 1225 N N . GLY A 1 158 ? 15.431 8.586 -6.191 1.00 92.81 158 GLY A N 1
ATOM 1226 C CA . GLY A 1 158 ? 15.216 9.961 -6.639 1.00 92.81 158 GLY A CA 1
ATOM 1227 C C . GLY A 1 158 ? 15.928 10.352 -7.935 1.00 92.81 158 GLY A C 1
ATOM 1228 O O . GLY A 1 158 ? 16.903 9.739 -8.372 1.00 92.81 158 GLY A O 1
ATOM 1229 N N . VAL A 1 159 ? 15.457 11.454 -8.524 1.00 95.06 159 VAL A N 1
ATOM 1230 C CA . VAL A 1 159 ? 15.871 11.938 -9.853 1.00 95.06 159 VAL A CA 1
ATOM 1231 C C . VAL A 1 159 ? 17.356 12.312 -9.915 1.00 95.06 159 VAL A C 1
ATOM 1233 O O . VAL A 1 159 ? 18.017 12.008 -10.906 1.00 95.06 159 VAL A O 1
ATOM 1236 N N . ALA A 1 160 ? 17.920 12.882 -8.842 1.00 91.88 160 ALA A N 1
ATOM 1237 C CA . ALA A 1 160 ? 19.349 13.214 -8.763 1.00 91.88 160 ALA A CA 1
ATOM 1238 C C . ALA A 1 160 ? 20.266 11.994 -8.992 1.00 91.88 160 ALA A C 1
ATOM 1240 O O . ALA A 1 160 ? 21.396 12.133 -9.454 1.00 91.88 160 ALA A O 1
ATOM 1241 N N . GLY A 1 161 ? 19.772 10.789 -8.699 1.00 92.31 161 GLY A N 1
ATOM 1242 C CA . GLY A 1 161 ? 20.441 9.523 -8.966 1.00 92.31 161 GLY A CA 1
ATOM 1243 C C . GLY A 1 161 ? 19.598 8.612 -9.843 1.00 92.31 161 GLY A C 1
ATOM 1244 O O . GLY A 1 161 ? 19.410 7.453 -9.490 1.00 92.31 161 GLY A O 1
ATOM 1245 N N . ILE A 1 162 ? 19.104 9.119 -10.977 1.00 95.44 162 ILE A N 1
ATOM 1246 C CA . ILE A 1 162 ? 18.114 8.439 -11.830 1.00 95.44 162 ILE A CA 1
ATOM 1247 C C . ILE A 1 162 ? 18.451 6.979 -12.178 1.00 95.44 162 ILE A C 1
ATOM 1249 O O . ILE A 1 162 ? 17.561 6.143 -12.304 1.00 95.44 162 ILE A O 1
ATOM 1253 N N . HIS A 1 163 ? 19.735 6.632 -12.267 1.00 94.88 163 HIS A N 1
ATOM 1254 C CA . HIS A 1 163 ? 20.195 5.263 -12.499 1.00 94.88 163 HIS A CA 1
ATOM 1255 C C . HIS A 1 163 ? 19.685 4.259 -11.446 1.00 94.88 163 HIS A C 1
ATOM 1257 O O . HIS A 1 163 ? 19.470 3.102 -11.796 1.00 94.88 163 HIS A O 1
ATOM 1263 N N . ARG A 1 164 ? 19.436 4.687 -10.196 1.00 95.81 164 ARG A N 1
ATOM 1264 C CA . ARG A 1 164 ? 18.852 3.853 -9.127 1.00 95.81 164 ARG A CA 1
ATOM 1265 C C . ARG A 1 164 ? 17.401 3.473 -9.413 1.00 95.81 164 ARG A C 1
ATOM 1267 O O . ARG A 1 164 ? 16.983 2.357 -9.117 1.00 95.81 164 ARG A O 1
ATOM 1274 N N . LEU A 1 165 ? 16.638 4.384 -10.015 1.00 96.50 165 LEU A N 1
ATOM 1275 C CA . LEU A 1 165 ? 15.293 4.083 -10.499 1.00 96.50 165 LEU A CA 1
ATOM 1276 C C . LEU A 1 165 ? 15.362 3.126 -11.693 1.00 96.50 165 LEU A C 1
ATOM 1278 O O . LEU A 1 165 ? 14.687 2.100 -11.708 1.00 96.50 165 LEU A O 1
ATOM 1282 N N . LEU A 1 166 ? 16.223 3.431 -12.670 1.00 95.44 166 LEU A N 1
ATOM 1283 C CA . LEU A 1 166 ? 16.349 2.647 -13.902 1.00 95.44 166 LEU A CA 1
ATOM 1284 C C . LEU A 1 166 ? 16.801 1.202 -13.642 1.00 95.44 166 LEU A C 1
ATOM 1286 O O . LEU A 1 166 ? 16.306 0.285 -14.294 1.00 95.44 166 LEU A O 1
ATOM 1290 N N . SER A 1 167 ? 17.679 0.967 -12.660 1.00 95.56 167 SER A N 1
ATOM 1291 C CA . SER A 1 167 ? 18.091 -0.389 -12.266 1.00 95.56 167 SER A CA 1
ATOM 1292 C C . SER A 1 167 ? 16.955 -1.220 -11.660 1.00 95.56 167 SER A C 1
ATOM 1294 O O . SER A 1 167 ? 17.031 -2.445 -11.639 1.00 95.56 167 SER A O 1
ATOM 1296 N N . ASN A 1 168 ? 15.890 -0.565 -11.192 1.00 94.00 168 ASN A N 1
ATOM 1297 C CA . ASN A 1 168 ? 14.710 -1.187 -10.594 1.00 94.00 168 ASN A CA 1
ATOM 1298 C C . ASN A 1 168 ? 13.484 -1.105 -11.516 1.00 94.00 168 ASN A C 1
ATOM 1300 O O . ASN A 1 168 ? 12.352 -1.199 -11.051 1.00 94.00 168 ASN A O 1
ATOM 1304 N N . ARG A 1 169 ? 13.693 -0.965 -12.833 1.00 93.44 169 ARG A N 1
ATOM 1305 C CA . ARG A 1 169 ? 12.613 -0.871 -13.827 1.00 93.44 169 ARG A CA 1
ATOM 1306 C C . ARG A 1 169 ? 11.558 -1.978 -13.692 1.00 93.44 169 ARG A C 1
ATOM 1308 O O . ARG A 1 169 ? 10.372 -1.675 -13.702 1.00 93.44 169 ARG A O 1
ATOM 1315 N N . HIS A 1 170 ? 12.001 -3.217 -13.489 1.00 91.25 170 HIS A N 1
ATOM 1316 C CA . HIS A 1 170 ? 11.132 -4.385 -13.319 1.00 91.25 170 HIS A CA 1
ATOM 1317 C C . HIS A 1 170 ? 10.125 -4.231 -12.164 1.00 91.25 170 HIS A C 1
ATOM 1319 O O . HIS A 1 170 ? 8.992 -4.677 -12.272 1.00 91.25 170 HIS A O 1
ATOM 1325 N N . VAL A 1 171 ? 10.496 -3.535 -11.084 1.00 92.31 171 VAL A N 1
ATOM 1326 C CA . VAL A 1 171 ? 9.604 -3.279 -9.940 1.00 92.31 171 VAL A CA 1
ATOM 1327 C C . VAL A 1 171 ? 8.433 -2.368 -10.325 1.00 92.31 171 VAL A C 1
ATOM 1329 O O . VAL A 1 171 ? 7.342 -2.504 -9.774 1.00 92.31 171 VAL A O 1
ATOM 1332 N N . ILE A 1 172 ? 8.659 -1.446 -11.267 1.00 94.12 172 ILE A N 1
ATOM 1333 C CA . ILE A 1 172 ? 7.623 -0.562 -11.816 1.00 94.12 172 ILE A CA 1
ATOM 1334 C C . ILE A 1 172 ? 6.700 -1.362 -12.741 1.00 94.12 172 ILE A C 1
ATOM 1336 O O . ILE A 1 172 ? 5.490 -1.225 -12.631 1.00 94.12 172 ILE A O 1
ATOM 1340 N N . ASP A 1 173 ? 7.272 -2.211 -13.603 1.00 90.00 173 ASP A N 1
ATOM 1341 C CA . ASP A 1 173 ? 6.520 -3.045 -14.557 1.00 90.00 173 ASP A CA 1
ATOM 1342 C C . ASP A 1 173 ? 5.615 -4.082 -13.861 1.00 90.00 173 ASP A C 1
ATOM 1344 O O . ASP A 1 173 ? 4.593 -4.486 -14.399 1.00 90.00 173 ASP A O 1
ATOM 1348 N N . GLU A 1 174 ? 5.983 -4.533 -12.660 1.00 91.81 174 GLU A N 1
ATOM 1349 C CA . GLU A 1 174 ? 5.188 -5.485 -11.874 1.00 91.81 174 GLU A CA 1
ATOM 1350 C C . GLU A 1 174 ? 4.081 -4.832 -11.024 1.00 91.81 174 GLU A C 1
ATOM 1352 O O . GLU A 1 174 ? 3.357 -5.547 -10.330 1.00 91.81 174 GLU A O 1
ATOM 1357 N N . ALA A 1 175 ? 3.994 -3.501 -10.967 1.00 94.31 175 ALA A N 1
ATOM 1358 C CA . ALA A 1 175 ? 3.058 -2.807 -10.085 1.00 94.31 175 ALA A CA 1
ATOM 1359 C C . ALA A 1 175 ? 1.668 -2.673 -10.721 1.00 94.31 175 ALA A C 1
ATOM 1361 O O . ALA A 1 175 ? 1.546 -2.209 -11.850 1.00 94.31 175 ALA A O 1
ATOM 1362 N N . ASP A 1 176 ? 0.606 -2.962 -9.965 1.00 95.88 176 ASP A N 1
ATOM 1363 C CA . ASP A 1 176 ? -0.768 -2.705 -10.422 1.00 95.88 176 ASP A CA 1
ATOM 1364 C C . ASP A 1 176 ? -1.199 -1.253 -10.151 1.00 95.88 176 ASP A C 1
ATOM 1366 O O . ASP A 1 176 ? -2.025 -0.690 -10.871 1.00 95.88 176 ASP A O 1
ATOM 1370 N N . VAL A 1 177 ? -0.653 -0.643 -9.092 1.00 97.94 177 VAL A N 1
ATOM 1371 C CA . VAL A 1 177 ? -0.751 0.792 -8.783 1.00 97.94 177 VAL A CA 1
ATOM 1372 C C . VAL A 1 177 ? 0.557 1.243 -8.138 1.00 97.94 177 VAL A C 1
ATOM 1374 O O . VAL A 1 177 ? 1.102 0.561 -7.266 1.00 97.94 177 VAL A O 1
ATOM 1377 N N . LEU A 1 178 ? 1.037 2.424 -8.518 1.00 98.69 178 LEU A N 1
ATOM 1378 C CA . LEU A 1 178 ? 2.233 3.035 -7.944 1.00 98.69 178 LEU A CA 1
ATOM 1379 C C . LEU A 1 178 ? 1.851 4.169 -6.995 1.00 98.69 178 LEU A C 1
ATOM 1381 O O . LEU A 1 178 ? 1.021 5.009 -7.328 1.00 98.69 178 LEU A O 1
ATOM 1385 N N . ILE A 1 179 ? 2.497 4.237 -5.834 1.00 98.88 179 ILE A N 1
ATOM 1386 C CA . ILE A 1 179 ? 2.467 5.405 -4.949 1.00 98.88 179 ILE A CA 1
ATOM 1387 C C . ILE A 1 179 ? 3.870 5.997 -4.943 1.00 98.88 179 ILE A C 1
ATOM 1389 O O . ILE A 1 179 ? 4.816 5.348 -4.510 1.00 98.88 179 ILE A O 1
ATOM 1393 N N . VAL A 1 180 ? 4.027 7.226 -5.422 1.00 98.69 180 VAL A N 1
ATOM 1394 C CA . VAL A 1 180 ? 5.338 7.869 -5.537 1.00 98.69 180 VAL A CA 1
ATOM 1395 C C . VAL A 1 180 ? 5.393 9.065 -4.605 1.00 98.69 180 VAL A C 1
ATOM 1397 O O . VAL A 1 180 ? 4.695 10.059 -4.800 1.00 98.69 180 VAL A O 1
ATOM 1400 N N . VAL A 1 181 ? 6.235 8.954 -3.584 1.00 98.75 181 VAL A N 1
ATOM 1401 C CA . VAL A 1 181 ? 6.383 9.932 -2.510 1.00 98.75 181 VAL A CA 1
ATOM 1402 C C . VAL A 1 181 ? 7.650 10.745 -2.745 1.00 98.75 181 VAL A C 1
ATOM 1404 O O . VAL A 1 181 ? 8.746 10.187 -2.841 1.00 98.75 181 VAL A O 1
ATOM 1407 N N . ALA A 1 182 ? 7.514 12.064 -2.866 1.00 98.25 182 ALA A N 1
ATOM 1408 C CA . ALA A 1 182 ? 8.664 12.922 -3.127 1.00 98.25 182 ALA A CA 1
ATOM 1409 C C . ALA A 1 182 ? 8.506 14.331 -2.550 1.00 98.25 182 ALA A C 1
ATOM 1411 O O . ALA A 1 182 ? 7.491 15.002 -2.761 1.00 98.25 182 ALA A O 1
ATOM 1412 N N . GLY A 1 183 ? 9.562 14.781 -1.876 1.00 96.12 183 GLY A N 1
ATOM 1413 C CA . GLY A 1 183 ? 9.779 16.174 -1.500 1.00 96.12 183 GLY A CA 1
ATOM 1414 C C . GLY A 1 183 ? 10.611 16.945 -2.527 1.00 96.12 183 GLY A C 1
ATOM 1415 O O . GLY A 1 183 ? 10.621 16.628 -3.716 1.00 96.12 183 GLY A O 1
ATOM 1416 N N . MET A 1 184 ? 11.341 17.956 -2.050 1.00 95.44 184 MET A N 1
ATOM 1417 C CA . MET A 1 184 ? 12.149 18.888 -2.844 1.00 95.44 184 MET A CA 1
ATOM 1418 C C . MET A 1 184 ? 11.306 19.550 -3.942 1.00 95.44 184 MET A C 1
ATOM 1420 O O . MET A 1 184 ? 10.322 20.210 -3.615 1.00 95.44 184 MET A O 1
ATOM 1424 N N . GLU A 1 185 ? 11.673 19.391 -5.211 1.00 94.31 185 GLU A N 1
ATOM 1425 C CA . GLU A 1 185 ? 10.917 19.827 -6.384 1.00 94.31 185 GLU A CA 1
ATOM 1426 C C . GLU A 1 185 ? 9.812 18.844 -6.804 1.00 94.31 185 GLU A C 1
ATOM 1428 O O . GLU A 1 185 ? 8.986 19.186 -7.637 1.00 94.31 185 GLU A O 1
ATOM 1433 N N . GLY A 1 186 ? 9.757 17.630 -6.248 1.00 96.12 186 GLY A N 1
ATOM 1434 C CA . GLY A 1 186 ? 8.677 16.676 -6.523 1.00 96.12 186 GLY A CA 1
ATOM 1435 C C . GLY A 1 186 ? 8.692 16.084 -7.934 1.00 96.12 186 GLY A C 1
ATOM 1436 O O . GLY A 1 186 ? 7.640 15.720 -8.450 1.00 96.12 186 GLY A O 1
ATOM 1437 N N . ALA A 1 187 ? 9.860 15.978 -8.575 1.00 96.50 187 ALA A N 1
ATOM 1438 C CA . ALA A 1 187 ? 9.975 15.524 -9.964 1.00 96.50 187 ALA A CA 1
ATOM 1439 C C . ALA A 1 187 ? 9.791 14.004 -10.162 1.00 96.50 187 ALA A C 1
ATOM 1441 O O . ALA A 1 187 ? 9.441 13.568 -11.260 1.00 96.50 187 ALA A O 1
ATOM 1442 N N . LEU A 1 188 ? 10.020 13.185 -9.125 1.00 97.56 188 LEU A N 1
ATOM 1443 C CA . LEU A 1 188 ? 10.023 11.720 -9.253 1.00 97.56 188 LEU A CA 1
ATOM 1444 C C . LEU A 1 188 ? 8.705 11.138 -9.812 1.00 97.56 188 LEU A C 1
ATOM 1446 O O . LEU A 1 188 ? 8.799 10.313 -10.722 1.00 97.56 188 LEU A O 1
ATOM 1450 N N . PRO A 1 189 ? 7.497 11.541 -9.359 1.00 97.75 189 PRO A N 1
ATOM 1451 C CA . PRO A 1 189 ? 6.248 11.005 -9.904 1.00 97.75 189 PRO A CA 1
ATOM 1452 C C . PRO A 1 189 ? 6.101 11.203 -11.413 1.00 97.75 189 PRO A C 1
ATOM 1454 O O . PRO A 1 189 ? 5.664 10.283 -12.096 1.00 97.75 189 PRO A O 1
ATOM 1457 N N . SER A 1 190 ? 6.531 12.351 -11.946 1.00 96.75 190 SER A N 1
ATOM 1458 C CA . SER A 1 190 ? 6.506 12.629 -13.388 1.00 96.75 190 SER A CA 1
ATOM 1459 C C . SER A 1 190 ? 7.385 11.661 -14.175 1.00 96.75 190 SER A C 1
ATOM 1461 O O . SER A 1 190 ? 6.989 11.171 -15.229 1.00 96.75 190 SER A O 1
ATOM 1463 N N . VAL A 1 191 ? 8.573 11.357 -13.647 1.00 96.69 191 VAL A N 1
ATOM 1464 C CA . VAL A 1 191 ? 9.499 10.405 -14.268 1.00 96.69 191 VAL A CA 1
ATOM 1465 C C . VAL A 1 191 ? 8.931 8.989 -14.217 1.00 96.69 191 VAL A C 1
ATOM 1467 O O . VAL A 1 191 ? 8.907 8.308 -15.237 1.00 96.69 191 VAL A O 1
ATOM 1470 N N . VAL A 1 192 ? 8.436 8.560 -13.053 1.00 97.38 192 VAL A N 1
ATOM 1471 C CA . VAL A 1 192 ? 7.861 7.220 -12.868 1.00 97.38 192 VAL A CA 1
ATOM 1472 C C . VAL A 1 192 ? 6.643 7.016 -13.771 1.00 97.38 192 VAL A C 1
ATOM 1474 O O . VAL A 1 192 ? 6.556 5.990 -14.438 1.00 97.38 192 VAL A O 1
ATOM 1477 N N . ALA A 1 193 ? 5.747 8.000 -13.864 1.00 96.62 193 ALA A N 1
ATOM 1478 C CA . ALA A 1 193 ? 4.573 7.936 -14.734 1.00 96.62 193 ALA A CA 1
ATOM 1479 C C . ALA A 1 193 ? 4.924 7.894 -16.225 1.00 96.62 193 ALA A C 1
ATOM 1481 O O . ALA A 1 193 ? 4.234 7.237 -16.993 1.00 96.62 193 ALA A O 1
ATOM 1482 N N . GLY A 1 194 ? 6.030 8.519 -16.642 1.00 95.06 194 GLY A N 1
ATOM 1483 C CA . GLY A 1 194 ? 6.537 8.382 -18.011 1.00 95.06 194 GLY A CA 1
ATOM 1484 C C . GLY A 1 194 ? 7.014 6.966 -18.359 1.00 95.06 194 GLY A C 1
ATOM 1485 O O . GLY A 1 194 ? 7.236 6.668 -19.530 1.00 95.06 194 GLY A O 1
ATOM 1486 N N . MET A 1 195 ? 7.186 6.102 -17.356 1.00 94.00 195 MET A N 1
ATOM 1487 C CA . MET A 1 195 ? 7.637 4.727 -17.526 1.00 94.00 195 MET A CA 1
ATOM 1488 C C . MET A 1 195 ? 6.537 3.706 -17.172 1.00 94.00 195 MET A C 1
ATOM 1490 O O . MET A 1 195 ? 6.594 2.575 -17.643 1.00 94.00 195 MET A O 1
ATOM 1494 N N . ALA A 1 196 ? 5.564 4.037 -16.330 1.00 95.00 196 ALA A N 1
ATOM 1495 C CA . ALA A 1 196 ? 4.535 3.101 -15.875 1.00 95.00 196 ALA A CA 1
ATOM 1496 C C . ALA A 1 196 ? 3.415 2.890 -16.910 1.00 95.00 196 ALA A C 1
ATOM 1498 O O . ALA A 1 196 ? 3.027 3.818 -17.615 1.00 95.00 196 ALA A O 1
ATOM 1499 N N . ASP A 1 197 ? 2.862 1.678 -16.964 1.00 93.44 197 ASP A N 1
ATOM 1500 C CA . ASP A 1 197 ? 1.624 1.346 -17.687 1.00 93.44 197 ASP A CA 1
ATOM 1501 C C . ASP A 1 197 ? 0.398 1.251 -16.755 1.00 93.44 197 ASP A C 1
ATOM 1503 O O . ASP A 1 197 ? -0.720 0.990 -17.207 1.00 93.44 197 ASP A O 1
ATOM 1507 N N . CYS A 1 198 ? 0.591 1.525 -15.462 1.00 94.69 198 CYS A N 1
ATOM 1508 C CA . CYS A 1 198 ? -0.434 1.538 -14.427 1.00 94.69 198 CYS A CA 1
ATOM 1509 C C . CYS A 1 198 ? -0.613 2.939 -13.799 1.00 94.69 198 CYS A C 1
ATOM 1511 O O . CYS A 1 198 ? 0.222 3.828 -13.997 1.00 94.69 198 CYS A O 1
ATOM 1513 N N . PRO A 1 199 ? -1.706 3.185 -13.046 1.00 97.12 199 PRO A N 1
ATOM 1514 C CA . PRO A 1 199 ? -1.940 4.476 -12.400 1.00 97.12 199 PRO A CA 1
ATOM 1515 C C . PRO A 1 199 ? -0.845 4.850 -11.393 1.00 97.12 199 PRO A C 1
ATOM 1517 O O . PRO A 1 199 ? -0.425 4.025 -10.577 1.00 97.12 199 PRO A O 1
ATOM 1520 N N . VAL A 1 200 ? -0.450 6.126 -11.392 1.00 98.50 200 VAL A N 1
ATOM 1521 C CA . VAL A 1 200 ? 0.532 6.684 -10.454 1.00 98.50 200 VAL A CA 1
ATOM 1522 C C . VAL A 1 200 ? -0.151 7.660 -9.505 1.00 98.50 200 VAL A C 1
ATOM 1524 O O . VAL A 1 200 ? -0.734 8.656 -9.921 1.00 98.50 200 VAL A O 1
ATOM 1527 N N . ILE A 1 201 ? -0.047 7.408 -8.207 1.00 98.75 201 ILE A N 1
ATOM 1528 C CA . ILE A 1 201 ? -0.525 8.310 -7.164 1.00 98.75 201 ILE A CA 1
ATOM 1529 C C . ILE A 1 201 ? 0.670 9.072 -6.606 1.00 98.75 201 ILE A C 1
ATOM 1531 O O . ILE A 1 201 ? 1.544 8.502 -5.954 1.00 98.75 201 ILE A O 1
ATOM 1535 N N . ALA A 1 202 ? 0.714 10.370 -6.868 1.00 98.62 202 ALA A N 1
ATOM 1536 C CA . ALA A 1 202 ? 1.780 11.249 -6.424 1.00 98.62 202 ALA A CA 1
ATOM 1537 C C . ALA A 1 202 ? 1.468 11.815 -5.031 1.00 98.62 202 ALA A C 1
ATOM 1539 O O . ALA A 1 202 ? 0.400 12.394 -4.806 1.00 98.62 202 ALA A O 1
ATOM 1540 N N . VAL A 1 203 ? 2.415 11.660 -4.103 1.00 98.75 203 VAL A N 1
ATOM 1541 C CA . VAL A 1 203 ? 2.315 12.152 -2.724 1.00 98.75 203 VAL A CA 1
ATOM 1542 C C . VAL A 1 203 ? 3.398 13.207 -2.499 1.00 98.75 203 VAL A C 1
ATOM 1544 O O . VAL A 1 203 ? 4.561 12.854 -2.268 1.00 98.75 203 VAL A O 1
ATOM 1547 N N . PRO A 1 204 ? 3.053 14.503 -2.567 1.00 98.44 204 PRO A N 1
ATOM 1548 C CA . PRO A 1 204 ? 4.007 15.551 -2.251 1.00 98.44 204 PRO A CA 1
ATOM 1549 C C . PRO A 1 204 ? 4.319 15.517 -0.759 1.00 98.44 204 PRO A C 1
ATOM 1551 O O . PRO A 1 204 ? 3.416 15.363 0.067 1.00 98.44 204 PRO A O 1
ATOM 1554 N N . THR A 1 205 ? 5.587 15.683 -0.396 1.00 98.06 205 THR A N 1
ATOM 1555 C CA . THR A 1 205 ? 5.982 15.828 1.009 1.00 98.06 205 THR A CA 1
ATOM 1556 C C . THR A 1 205 ? 6.429 17.251 1.312 1.00 98.06 205 THR A C 1
ATOM 1558 O O . THR A 1 205 ? 6.851 18.005 0.433 1.00 98.06 205 THR A O 1
ATOM 1561 N N . SER A 1 206 ? 6.365 17.624 2.588 1.00 97.12 206 SER A N 1
ATOM 1562 C CA . SER A 1 206 ? 6.947 18.876 3.082 1.00 97.12 206 SER A CA 1
ATOM 1563 C C . SER A 1 206 ? 8.468 18.803 3.265 1.00 97.12 206 SER A C 1
ATOM 1565 O O . SER A 1 206 ? 9.054 19.706 3.857 1.00 97.12 206 SER A O 1
ATOM 1567 N N . VAL A 1 207 ? 9.113 17.717 2.826 1.00 96.06 207 VAL A N 1
ATOM 1568 C CA . VAL A 1 207 ? 10.566 17.561 2.886 1.00 96.06 207 VAL A CA 1
ATOM 1569 C C . VAL A 1 207 ? 11.191 18.461 1.832 1.00 96.06 207 VAL A C 1
ATOM 1571 O O . VAL A 1 207 ? 10.873 18.362 0.652 1.00 96.06 207 VAL A O 1
ATOM 1574 N N . GLY A 1 208 ? 12.116 19.319 2.241 1.00 92.44 208 GLY A N 1
ATOM 1575 C CA . GLY A 1 208 ? 12.886 20.170 1.343 1.00 92.44 208 GLY A CA 1
ATOM 1576 C C . GLY A 1 208 ? 13.302 21.468 2.017 1.00 92.44 208 GLY A C 1
ATOM 1577 O O . GLY A 1 208 ? 13.019 21.695 3.190 1.00 92.44 208 GLY A O 1
ATOM 1578 N N . TYR A 1 209 ? 13.998 22.323 1.276 1.00 91.94 209 TYR A N 1
ATOM 1579 C CA . TYR A 1 209 ? 14.519 23.595 1.777 1.00 91.94 209 TYR A CA 1
ATOM 1580 C C . TYR A 1 209 ? 14.194 24.746 0.822 1.00 91.94 209 TYR A C 1
ATOM 1582 O O . TYR A 1 209 ? 13.910 24.536 -0.358 1.00 91.94 209 TYR A O 1
ATOM 1590 N N . GLY A 1 210 ? 14.236 25.978 1.338 1.00 93.12 210 GLY A N 1
ATOM 1591 C CA . GLY A 1 210 ? 14.056 27.203 0.555 1.00 93.12 210 GLY A CA 1
ATOM 1592 C C . GLY A 1 210 ? 12.742 27.218 -0.228 1.00 93.12 210 GLY A C 1
ATOM 1593 O O . GLY A 1 210 ? 11.664 27.313 0.354 1.00 93.12 210 GLY A O 1
ATOM 1594 N N . ALA A 1 211 ? 12.841 27.084 -1.552 1.00 91.19 211 ALA A N 1
ATOM 1595 C CA . ALA A 1 211 ? 11.716 27.132 -2.483 1.00 91.19 211 ALA A CA 1
ATOM 1596 C C . ALA A 1 211 ? 10.782 25.903 -2.442 1.00 91.19 211 ALA A C 1
ATOM 1598 O O . ALA A 1 211 ? 9.884 25.805 -3.271 1.00 91.19 211 ALA A O 1
ATOM 1599 N N . ASN A 1 212 ? 10.958 24.961 -1.507 1.00 93.56 212 ASN A N 1
ATOM 1600 C CA . ASN A 1 212 ? 10.003 23.866 -1.297 1.00 93.56 212 ASN A CA 1
ATOM 1601 C C . ASN A 1 212 ? 8.642 24.361 -0.755 1.00 93.56 212 ASN A C 1
ATOM 1603 O O . ASN A 1 212 ? 7.607 23.775 -1.077 1.00 93.56 212 ASN A O 1
ATOM 1607 N N . PHE A 1 213 ? 8.644 25.444 0.036 1.00 94.12 213 PHE A N 1
ATOM 1608 C CA . PHE A 1 213 ? 7.450 26.039 0.657 1.00 94.12 213 PHE A CA 1
ATOM 1609 C C . PHE A 1 213 ? 6.564 25.013 1.387 1.00 94.12 213 PHE A C 1
ATOM 1611 O O . PHE A 1 213 ? 5.363 24.927 1.138 1.00 94.12 213 PHE A O 1
ATOM 1618 N N . SER A 1 214 ? 7.166 24.207 2.268 1.00 94.94 214 SER A N 1
ATOM 1619 C CA . SER A 1 214 ? 6.471 23.182 3.068 1.00 94.94 214 SER A CA 1
ATOM 1620 C C . SER A 1 214 ? 5.622 22.218 2.228 1.00 94.94 214 SER A C 1
ATOM 1622 O O . SER A 1 214 ? 4.549 21.792 2.65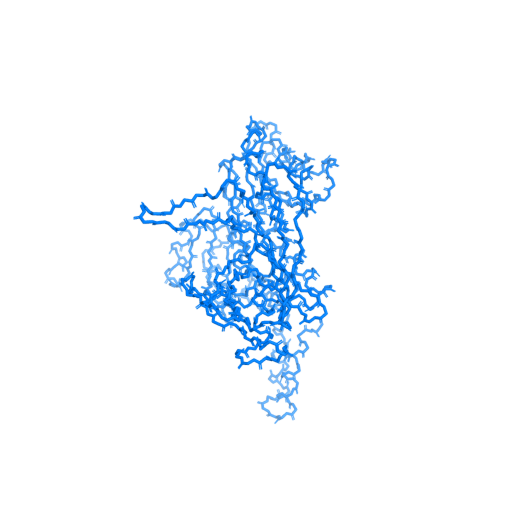1 1.00 94.94 214 SER A O 1
ATOM 1624 N N . GLY A 1 215 ? 6.104 21.873 1.034 1.00 96.38 215 GLY A N 1
ATOM 1625 C CA . GLY A 1 215 ? 5.457 20.938 0.116 1.00 96.38 215 GLY A CA 1
ATOM 1626 C C . GLY A 1 215 ? 4.593 21.576 -0.976 1.00 96.38 215 GLY A C 1
ATOM 1627 O O . GLY A 1 215 ? 4.089 20.854 -1.833 1.00 96.38 215 GLY A O 1
ATOM 1628 N N . VAL A 1 216 ? 4.445 22.906 -1.019 1.00 97.69 216 VAL A N 1
ATOM 1629 C CA . VAL A 1 216 ? 3.686 23.576 -2.095 1.00 97.69 216 VAL A CA 1
ATOM 1630 C C . VAL A 1 216 ? 4.386 23.438 -3.448 1.00 97.69 216 VAL A C 1
ATOM 1632 O O . VAL A 1 216 ? 3.730 23.177 -4.453 1.00 97.69 216 VAL A O 1
ATOM 1635 N N . SER A 1 217 ? 5.712 23.563 -3.490 1.00 97.25 217 SER A N 1
ATOM 1636 C CA . SER A 1 217 ? 6.477 23.384 -4.730 1.00 97.25 217 SER A CA 1
ATOM 1637 C C . SER A 1 217 ? 6.352 21.974 -5.332 1.00 97.25 217 SER A C 1
ATOM 1639 O O . SER A 1 217 ? 5.964 21.871 -6.501 1.00 97.25 217 SER A O 1
ATOM 1641 N N . PRO A 1 218 ? 6.573 20.874 -4.577 1.00 97.69 218 PRO A N 1
ATOM 1642 C CA . PRO A 1 218 ? 6.373 19.534 -5.118 1.00 97.69 218 PRO A CA 1
ATOM 1643 C C . PRO A 1 218 ? 4.900 19.267 -5.457 1.00 97.69 218 PRO A C 1
ATOM 1645 O O . PRO A 1 218 ? 4.632 18.647 -6.480 1.00 97.69 218 PRO A O 1
ATOM 1648 N N . LEU A 1 219 ? 3.938 19.792 -4.685 1.00 98.19 219 LEU A N 1
ATOM 1649 C CA . LEU A 1 219 ? 2.509 19.690 -5.013 1.00 98.19 219 LEU A CA 1
ATOM 1650 C C . LEU A 1 219 ? 2.192 20.299 -6.388 1.00 98.19 219 LEU A C 1
ATOM 1652 O O . LEU A 1 219 ? 1.568 19.644 -7.221 1.00 98.19 219 LEU A O 1
ATOM 1656 N N . LEU A 1 220 ? 2.634 21.535 -6.640 1.00 97.75 220 LEU A N 1
ATOM 1657 C CA . LEU A 1 220 ? 2.410 22.209 -7.922 1.00 97.75 220 LEU A CA 1
ATOM 1658 C C . LEU A 1 220 ? 3.133 21.501 -9.069 1.00 97.75 220 LEU A C 1
ATOM 1660 O O . LEU A 1 220 ? 2.577 21.391 -10.158 1.00 97.75 220 LEU A O 1
ATOM 1664 N N . THR A 1 221 ? 4.339 20.985 -8.832 1.00 97.06 221 THR A N 1
ATOM 1665 C CA . THR A 1 221 ? 5.087 20.222 -9.840 1.00 97.06 221 THR A CA 1
ATOM 1666 C C . THR A 1 221 ? 4.359 18.939 -10.230 1.00 97.06 221 THR A C 1
ATOM 1668 O O . THR A 1 221 ? 4.224 18.648 -11.417 1.00 97.06 221 THR A O 1
ATOM 1671 N N . MET A 1 222 ? 3.839 18.195 -9.251 1.00 97.38 222 MET A N 1
ATOM 1672 C CA . MET A 1 222 ? 3.084 16.966 -9.500 1.00 97.38 222 MET A CA 1
ATOM 1673 C C . MET A 1 222 ? 1.759 17.245 -10.223 1.00 97.38 222 MET A C 1
ATOM 1675 O O . MET A 1 222 ? 1.403 16.499 -11.131 1.00 97.38 222 MET A O 1
ATOM 1679 N N . LEU A 1 223 ? 1.053 18.328 -9.870 1.00 96.94 223 LEU A N 1
ATOM 1680 C CA . LEU A 1 223 ? -0.193 18.740 -10.535 1.00 96.94 223 LEU A CA 1
ATOM 1681 C C . LEU A 1 223 ? 0.027 19.232 -11.971 1.00 96.94 223 LEU A C 1
ATOM 1683 O O . LEU A 1 223 ? -0.808 18.982 -12.835 1.00 96.94 223 LEU A O 1
ATOM 1687 N N . ASN A 1 224 ? 1.142 19.918 -12.227 1.00 96.25 224 ASN A N 1
ATOM 1688 C CA . ASN A 1 224 ? 1.499 20.435 -13.551 1.00 96.25 224 ASN A CA 1
ATOM 1689 C C . ASN A 1 224 ? 2.224 19.404 -14.430 1.00 96.25 224 ASN A C 1
ATOM 1691 O O . ASN A 1 224 ? 2.704 19.750 -15.512 1.00 96.25 224 ASN A O 1
ATOM 1695 N N . SER A 1 225 ? 2.351 18.156 -13.974 1.00 94.75 225 SER A N 1
ATOM 1696 C CA . SER A 1 225 ? 3.033 17.116 -14.736 1.00 94.75 225 SER A CA 1
ATOM 1697 C C . SER A 1 225 ? 2.334 16.852 -16.070 1.00 94.75 225 SER A C 1
ATOM 1699 O O . SER A 1 225 ? 1.112 16.739 -16.142 1.00 94.75 225 SER A O 1
ATOM 1701 N N . CYS A 1 226 ? 3.119 16.720 -17.139 1.00 93.88 226 CYS A N 1
ATOM 1702 C CA . CYS A 1 226 ? 2.613 16.338 -18.457 1.00 93.88 226 CYS A CA 1
ATOM 1703 C C . CYS A 1 226 ? 2.426 14.822 -18.613 1.00 93.88 226 CYS A C 1
ATOM 1705 O O . CYS A 1 226 ? 1.806 14.384 -19.583 1.00 93.88 226 CYS A O 1
ATOM 1707 N N . ALA A 1 227 ? 2.969 14.019 -17.691 1.00 91.50 227 ALA A N 1
ATOM 1708 C CA . ALA A 1 227 ? 2.801 12.577 -17.723 1.00 91.50 227 ALA A CA 1
ATOM 1709 C C . ALA A 1 227 ? 1.346 12.218 -17.386 1.00 91.50 227 ALA A C 1
ATOM 1711 O O . ALA A 1 227 ? 0.803 12.623 -16.356 1.00 91.50 227 ALA A O 1
ATOM 1712 N N . ALA A 1 228 ? 0.703 11.467 -18.279 1.00 87.31 228 ALA A N 1
ATOM 1713 C CA . ALA A 1 228 ? -0.670 11.022 -18.084 1.00 87.31 228 ALA A CA 1
ATOM 1714 C C . ALA A 1 228 ? -0.757 9.959 -16.976 1.00 87.31 228 ALA A C 1
ATOM 1716 O O . ALA A 1 228 ? 0.214 9.273 -16.672 1.00 87.31 228 ALA A O 1
ATOM 1717 N N . GLY A 1 229 ? -1.946 9.803 -16.387 1.00 87.00 229 GLY A N 1
ATOM 1718 C CA . GLY A 1 229 ? -2.195 8.762 -15.384 1.00 87.00 229 GLY A CA 1
ATOM 1719 C C . GLY A 1 229 ? -1.729 9.100 -13.964 1.00 87.00 229 GLY A C 1
ATOM 1720 O O . GLY A 1 229 ? -1.753 8.216 -13.108 1.00 87.00 229 GLY A O 1
ATOM 1721 N N . ILE A 1 230 ? -1.349 10.357 -13.697 1.00 96.56 230 ILE A N 1
ATOM 1722 C CA . ILE A 1 230 ? -1.023 10.837 -12.349 1.00 96.56 230 ILE A CA 1
ATOM 1723 C C . ILE A 1 230 ? -2.281 11.339 -11.625 1.00 96.56 230 ILE A C 1
ATOM 1725 O O . ILE A 1 230 ? -2.993 12.209 -12.123 1.00 96.56 230 ILE A O 1
ATOM 1729 N N . GLY A 1 231 ? -2.515 10.838 -10.411 1.00 97.50 231 GLY A N 1
ATOM 1730 C CA . GLY A 1 231 ? -3.422 11.430 -9.426 1.00 97.50 231 GLY A CA 1
ATOM 1731 C C . GLY A 1 231 ? -2.636 11.985 -8.239 1.00 97.50 231 GLY A C 1
ATOM 1732 O O . GLY A 1 231 ? -1.808 11.280 -7.675 1.00 97.50 231 GLY A O 1
ATOM 1733 N N . VAL A 1 232 ? -2.878 13.234 -7.839 1.00 98.31 232 VAL A N 1
ATOM 1734 C CA . VAL A 1 232 ? -2.129 13.887 -6.749 1.00 98.31 232 VAL A CA 1
ATOM 1735 C C . VAL A 1 232 ? -2.978 13.950 -5.481 1.00 98.31 232 VAL A C 1
ATOM 1737 O O . VAL A 1 232 ? -4.147 14.333 -5.535 1.00 98.31 232 VAL A O 1
ATOM 1740 N N . VAL A 1 233 ? -2.397 13.588 -4.335 1.00 98.44 233 VAL A N 1
ATOM 1741 C CA . VAL A 1 233 ? -3.032 13.745 -3.014 1.00 98.44 233 VAL A CA 1
ATOM 1742 C C . VAL A 1 233 ? -2.453 14.937 -2.248 1.00 98.44 233 VAL A C 1
ATOM 1744 O O . VAL A 1 233 ? -1.471 15.552 -2.656 1.00 98.44 233 VAL A O 1
ATOM 1747 N N . ASN A 1 234 ? -3.065 15.268 -1.109 1.00 98.06 234 ASN A N 1
ATOM 1748 C CA . ASN A 1 234 ? -2.568 16.324 -0.227 1.00 98.06 234 ASN A CA 1
ATOM 1749 C C . ASN A 1 234 ? -1.132 16.063 0.261 1.00 98.06 234 ASN A C 1
ATOM 1751 O O . ASN A 1 234 ? -0.671 14.924 0.343 1.00 98.06 234 ASN A O 1
ATOM 1755 N N . ILE A 1 235 ? -0.461 17.146 0.656 1.00 98.44 235 ILE A N 1
ATOM 1756 C CA . ILE A 1 235 ? 0.895 17.107 1.207 1.00 98.44 235 ILE A CA 1
ATOM 1757 C C . ILE A 1 235 ? 0.943 16.196 2.441 1.00 98.44 235 ILE A C 1
ATOM 1759 O O . ILE A 1 235 ? 0.113 16.317 3.345 1.00 98.44 235 ILE A O 1
ATOM 1763 N N . ASN A 1 236 ? 1.933 15.300 2.485 1.00 98.00 236 ASN A N 1
ATOM 1764 C CA . ASN A 1 236 ? 2.145 14.317 3.553 1.00 98.00 236 ASN A CA 1
ATOM 1765 C C . ASN A 1 236 ? 0.940 13.382 3.790 1.00 98.00 236 ASN A C 1
ATOM 1767 O O . ASN A 1 236 ? 0.693 12.980 4.928 1.00 98.00 236 ASN A O 1
ATOM 1771 N N . ASN A 1 237 ? 0.146 13.087 2.756 1.00 97.81 237 ASN A N 1
ATOM 1772 C CA . ASN A 1 237 ? -1.045 12.241 2.870 1.00 97.81 237 ASN A CA 1
ATOM 1773 C C . ASN A 1 237 ? -0.802 10.828 2.314 1.00 97.81 237 ASN A C 1
ATOM 1775 O O . ASN A 1 237 ? -1.418 10.427 1.322 1.00 97.81 237 ASN A O 1
ATOM 1779 N N . GLY A 1 238 ? 0.095 10.073 2.954 1.00 98.00 238 GLY A N 1
ATOM 1780 C CA . GLY A 1 238 ? 0.368 8.679 2.595 1.00 98.00 238 GLY A CA 1
ATOM 1781 C C . GLY A 1 238 ? -0.857 7.786 2.806 1.00 98.00 238 GLY A C 1
ATOM 1782 O O . GLY A 1 238 ? -1.183 6.965 1.949 1.00 98.00 238 GLY A O 1
ATOM 1783 N N . PHE A 1 239 ? -1.611 8.030 3.882 1.00 97.31 239 PHE A N 1
ATOM 1784 C CA . PHE A 1 239 ? -2.898 7.376 4.141 1.00 97.31 239 PHE A CA 1
ATOM 1785 C C . PHE A 1 239 ? -3.870 7.517 2.957 1.00 97.31 239 PHE A C 1
ATOM 1787 O O . PHE A 1 239 ? -4.382 6.528 2.432 1.00 97.31 239 PHE A O 1
ATOM 1794 N N . GLY A 1 240 ? -4.120 8.749 2.505 1.00 96.44 240 GLY A N 1
ATOM 1795 C CA . GLY A 1 240 ? -5.045 9.020 1.405 1.00 96.44 240 GLY A CA 1
ATOM 1796 C C . GLY A 1 240 ? -4.600 8.380 0.092 1.00 96.44 240 GLY A C 1
ATOM 1797 O O . GLY A 1 240 ? -5.446 7.888 -0.655 1.00 96.44 240 GLY A O 1
ATOM 1798 N N . ALA A 1 241 ? -3.290 8.327 -0.157 1.00 98.31 241 ALA A N 1
ATOM 1799 C CA . ALA A 1 241 ? -2.735 7.652 -1.324 1.00 98.31 241 ALA A CA 1
ATOM 1800 C C . ALA A 1 241 ? -3.016 6.145 -1.309 1.00 98.31 241 ALA A C 1
ATOM 1802 O O . ALA A 1 241 ? -3.483 5.598 -2.307 1.00 98.31 241 ALA A O 1
ATOM 1803 N N . ALA A 1 242 ? -2.808 5.486 -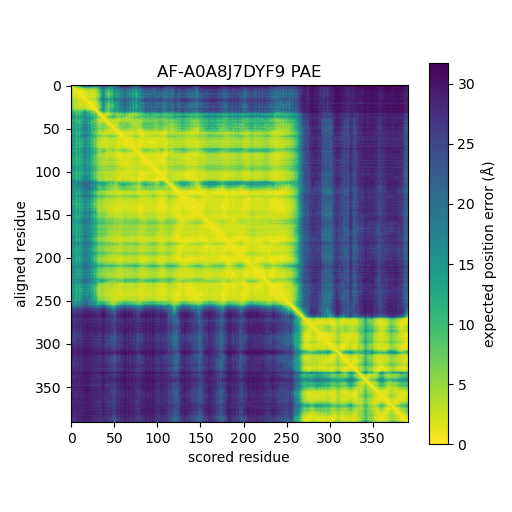0.168 1.00 97.69 242 ALA A N 1
ATOM 1804 C CA . ALA A 1 242 ? -3.084 4.061 -0.014 1.00 97.69 242 ALA A CA 1
ATOM 1805 C C . ALA A 1 242 ? -4.578 3.732 -0.156 1.00 97.69 242 ALA A C 1
ATOM 1807 O O . ALA A 1 242 ? -4.939 2.761 -0.824 1.00 97.69 242 ALA A O 1
ATOM 1808 N N . ILE A 1 243 ? -5.462 4.568 0.400 1.00 95.75 243 ILE A N 1
ATOM 1809 C CA . ILE A 1 243 ? -6.913 4.406 0.228 1.00 95.75 243 ILE A CA 1
ATOM 1810 C C . ILE A 1 243 ? -7.315 4.564 -1.242 1.00 95.75 243 ILE A C 1
ATOM 1812 O O . ILE A 1 243 ? -8.091 3.749 -1.745 1.00 95.75 243 ILE A O 1
ATOM 1816 N N . LEU A 1 244 ? -6.782 5.568 -1.944 1.00 96.81 244 LEU A N 1
ATOM 1817 C CA . LEU A 1 244 ? -7.056 5.767 -3.367 1.00 96.81 244 LEU A CA 1
ATOM 1818 C C . LEU A 1 244 ? -6.547 4.583 -4.205 1.00 96.81 244 LEU A C 1
ATOM 1820 O O . LEU A 1 244 ? -7.292 4.071 -5.041 1.00 96.81 244 LEU A O 1
ATOM 1824 N N . ALA A 1 245 ? -5.335 4.087 -3.933 1.00 96.94 245 ALA A N 1
ATOM 1825 C CA . ALA A 1 245 ? -4.787 2.897 -4.587 1.00 96.94 245 ALA A CA 1
ATOM 1826 C C . ALA A 1 245 ? -5.699 1.678 -4.392 1.00 96.94 245 ALA A C 1
ATOM 1828 O O . ALA A 1 245 ? -6.089 1.014 -5.354 1.00 96.94 245 ALA A O 1
ATOM 1829 N N . GLY A 1 246 ? -6.122 1.430 -3.150 1.00 94.62 246 GLY A N 1
ATOM 1830 C CA . GLY A 1 246 ? -7.032 0.335 -2.838 1.00 94.62 246 GLY A CA 1
ATOM 1831 C C . GLY A 1 246 ? -8.400 0.479 -3.511 1.00 94.62 246 GLY A C 1
ATOM 1832 O O . GLY A 1 246 ? -8.999 -0.515 -3.923 1.00 94.62 246 GLY A O 1
ATOM 1833 N N . GLN A 1 247 ? -8.910 1.704 -3.671 1.00 92.38 247 GLN A N 1
ATOM 1834 C CA . GLN A 1 247 ? -10.153 1.960 -4.401 1.00 92.38 247 GLN A CA 1
ATOM 1835 C C . GLN A 1 247 ? -10.022 1.670 -5.897 1.00 92.38 247 GLN A C 1
ATOM 1837 O O . GLN A 1 247 ? -10.942 1.072 -6.456 1.00 92.38 247 GLN A O 1
ATOM 1842 N N . ILE A 1 248 ? -8.900 2.041 -6.521 1.00 93.81 248 ILE A N 1
ATOM 1843 C CA . ILE A 1 248 ? -8.604 1.725 -7.926 1.00 93.81 248 ILE A CA 1
ATOM 1844 C C . ILE A 1 248 ? -8.615 0.205 -8.127 1.00 93.81 248 ILE A C 1
ATOM 1846 O O . ILE A 1 248 ? -9.377 -0.302 -8.950 1.00 93.81 248 ILE A O 1
ATOM 1850 N N . LEU A 1 249 ? -7.869 -0.537 -7.306 1.00 92.06 249 LEU A N 1
ATOM 1851 C CA . LEU A 1 249 ? -7.797 -2.000 -7.393 1.00 92.06 249 LEU A CA 1
ATOM 1852 C C . LEU A 1 249 ? -9.155 -2.675 -7.139 1.00 92.06 249 LEU A C 1
ATOM 1854 O O . LEU A 1 249 ? -9.560 -3.597 -7.848 1.00 92.06 249 LEU A O 1
ATOM 1858 N N . ARG A 1 250 ? -9.929 -2.177 -6.169 1.00 86.88 250 ARG A N 1
ATOM 1859 C CA . ARG A 1 250 ? -11.293 -2.671 -5.916 1.00 86.88 250 ARG A CA 1
ATOM 1860 C C . ARG A 1 250 ? -12.268 -2.336 -7.041 1.00 86.88 250 ARG A C 1
ATOM 1862 O O . ARG A 1 250 ? -13.225 -3.082 -7.240 1.00 86.88 250 ARG A O 1
ATOM 1869 N N . ALA A 1 251 ? -12.087 -1.222 -7.748 1.00 86.19 251 ALA A N 1
ATOM 1870 C CA . ALA A 1 251 ? -12.932 -0.877 -8.886 1.00 86.19 251 ALA A CA 1
ATOM 1871 C C . ALA A 1 251 ? -12.765 -1.901 -10.016 1.00 86.19 251 ALA A C 1
ATOM 1873 O O . ALA A 1 251 ? -13.766 -2.324 -10.590 1.00 86.19 251 ALA A O 1
ATOM 1874 N N . VAL A 1 252 ? -11.540 -2.385 -10.249 1.00 81.00 252 VAL A N 1
ATOM 1875 C CA . VAL A 1 252 ? -11.274 -3.473 -11.203 1.00 81.00 252 VAL A CA 1
ATOM 1876 C C . VAL A 1 252 ? -12.056 -4.737 -10.828 1.00 81.00 252 VAL A C 1
ATOM 1878 O O . VAL A 1 252 ? -12.736 -5.303 -11.680 1.00 81.00 252 VAL A O 1
ATOM 1881 N N . GLN A 1 253 ? -12.066 -5.127 -9.547 1.00 71.69 253 GLN A N 1
ATOM 1882 C CA . GLN A 1 253 ? -12.860 -6.273 -9.068 1.00 71.69 253 GLN A CA 1
ATOM 1883 C C . GLN A 1 253 ? -14.372 -6.082 -9.258 1.0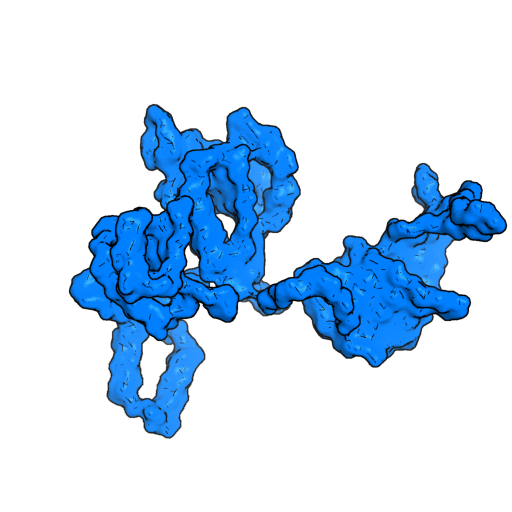0 71.69 253 GLN A C 1
ATOM 1885 O O . GLN A 1 253 ? -15.086 -7.040 -9.532 1.00 71.69 253 GLN A O 1
ATOM 1890 N N . LYS A 1 254 ? -14.884 -4.852 -9.121 1.00 68.88 254 LYS A N 1
ATOM 1891 C CA . LYS A 1 254 ? -16.308 -4.564 -9.372 1.00 68.88 254 LYS A CA 1
ATOM 1892 C C . LYS A 1 254 ? -16.674 -4.703 -10.847 1.00 68.88 254 LYS A C 1
ATOM 1894 O O . LYS A 1 254 ? -17.779 -5.137 -11.151 1.00 68.88 254 LYS A O 1
ATOM 1899 N N . VAL A 1 255 ? -15.774 -4.298 -11.743 1.00 72.38 255 VAL A N 1
ATOM 1900 C CA . VAL A 1 255 ? -15.980 -4.385 -13.196 1.00 72.38 255 VAL A CA 1
ATOM 1901 C C . VAL A 1 255 ? -15.806 -5.823 -13.692 1.00 72.38 255 VAL A C 1
ATOM 1903 O O . VAL A 1 255 ? -16.479 -6.222 -14.637 1.00 72.38 255 VAL A O 1
ATOM 1906 N N . ASN A 1 256 ? -14.946 -6.610 -13.042 1.00 66.12 256 ASN A N 1
ATOM 1907 C CA . ASN A 1 256 ? -14.684 -8.000 -13.397 1.00 66.12 256 ASN A CA 1
ATOM 1908 C C . ASN A 1 256 ? -14.802 -8.925 -12.164 1.00 66.12 256 ASN A C 1
ATOM 1910 O O . ASN A 1 256 ? -13.786 -9.294 -11.567 1.00 66.12 256 ASN A O 1
ATOM 1914 N N . PRO A 1 257 ? -16.035 -9.287 -11.758 1.00 57.62 257 PRO A N 1
ATOM 1915 C CA . PRO A 1 257 ? -16.290 -10.070 -10.545 1.00 57.62 257 PRO A CA 1
ATOM 1916 C C . PRO A 1 257 ? -15.790 -11.520 -10.629 1.00 57.62 257 PRO A C 1
ATOM 1918 O O . PRO A 1 257 ? -15.628 -12.165 -9.595 1.00 57.62 257 PRO A O 1
ATOM 1921 N N . ASP A 1 258 ? -15.501 -12.017 -11.836 1.00 50.88 258 ASP A N 1
ATOM 1922 C CA . ASP A 1 258 ? -14.969 -13.363 -12.070 1.00 50.88 258 ASP A CA 1
ATOM 1923 C C . ASP A 1 258 ? -13.450 -13.464 -11.833 1.00 50.88 258 ASP A C 1
ATOM 1925 O O . ASP A 1 258 ? -12.885 -14.557 -11.931 1.00 50.88 258 ASP A O 1
ATOM 1929 N N . VAL A 1 259 ? -12.768 -12.351 -11.517 1.00 51.19 259 VAL A N 1
ATOM 1930 C CA . VAL A 1 259 ? -11.367 -12.372 -11.071 1.00 51.19 259 VAL A CA 1
ATOM 1931 C C . VAL A 1 259 ? -11.338 -12.915 -9.635 1.00 51.19 259 VAL A C 1
ATOM 1933 O O . VAL A 1 259 ? -11.769 -12.218 -8.713 1.00 51.19 259 VAL A O 1
ATOM 1936 N N . PRO A 1 260 ? -10.843 -14.146 -9.395 1.00 47.12 260 PRO A N 1
ATOM 1937 C CA . PRO A 1 260 ? -10.916 -14.756 -8.075 1.00 47.12 260 PRO A CA 1
ATOM 1938 C C . PRO A 1 260 ? -10.055 -13.972 -7.088 1.00 47.12 260 PRO A C 1
ATOM 1940 O O . PRO A 1 260 ? -8.859 -13.806 -7.320 1.00 47.12 260 PRO A O 1
ATOM 1943 N N . VAL A 1 261 ? -10.634 -13.554 -5.960 1.00 44.41 261 VAL A N 1
ATOM 1944 C CA . VAL A 1 261 ? -9.866 -13.081 -4.801 1.00 44.41 261 VAL A CA 1
ATOM 1945 C C . VAL A 1 261 ? -8.975 -14.239 -4.326 1.00 44.41 261 VAL A C 1
ATOM 1947 O O . VAL A 1 261 ? -9.503 -15.316 -4.027 1.00 44.41 261 VAL A O 1
ATOM 1950 N N . PRO A 1 262 ? -7.636 -14.094 -4.293 1.00 41.06 262 PRO A N 1
ATOM 1951 C CA . PRO A 1 262 ? -6.759 -15.109 -3.754 1.00 41.06 262 PRO A CA 1
ATOM 1952 C C . PRO A 1 262 ? -7.189 -15.366 -2.314 1.00 41.06 262 PRO A C 1
ATOM 1954 O O . PRO A 1 262 ? -7.261 -14.448 -1.501 1.00 41.06 262 PRO A O 1
ATOM 1957 N N . ALA A 1 263 ? -7.479 -16.619 -1.971 1.00 39.34 263 ALA A N 1
ATOM 1958 C CA . ALA A 1 263 ? -7.423 -17.003 -0.567 1.00 39.34 263 ALA A CA 1
ATOM 1959 C C . ALA A 1 263 ? -5.988 -16.750 -0.079 1.00 39.34 263 ALA A C 1
ATOM 1961 O O . ALA A 1 263 ? -5.060 -16.879 -0.885 1.00 39.34 263 ALA A O 1
ATOM 1962 N N . ALA A 1 264 ? -5.826 -16.358 1.190 1.00 36.69 264 ALA A N 1
ATOM 1963 C CA . ALA A 1 264 ? -4.517 -16.213 1.825 1.00 36.69 264 ALA A CA 1
ATOM 1964 C C . ALA A 1 264 ? -3.622 -17.384 1.401 1.00 36.69 264 ALA A C 1
ATOM 1966 O O . ALA A 1 264 ? -4.047 -18.539 1.477 1.00 36.69 264 ALA A O 1
ATOM 1967 N N . ILE A 1 265 ? -2.443 -17.075 0.859 1.00 37.66 265 ILE A N 1
ATOM 1968 C CA . ILE A 1 265 ? -1.475 -18.090 0.446 1.00 37.66 265 ILE A CA 1
ATOM 1969 C C . ILE A 1 265 ? -1.101 -18.846 1.726 1.00 37.66 265 ILE A C 1
ATOM 1971 O O . ILE A 1 265 ? -0.542 -18.219 2.627 1.00 37.66 265 ILE A O 1
ATOM 1975 N N . PRO A 1 266 ? -1.431 -20.144 1.868 1.00 37.16 266 PRO A N 1
ATOM 1976 C CA . PRO A 1 266 ? -1.007 -20.900 3.034 1.00 37.16 266 PRO A CA 1
ATOM 1977 C C . PRO A 1 266 ? 0.523 -20.897 3.089 1.00 37.16 266 PRO A C 1
ATOM 1979 O O . PRO A 1 266 ? 1.178 -21.153 2.081 1.00 37.16 266 PRO A O 1
ATOM 1982 N N . GLU A 1 267 ? 1.087 -20.627 4.264 1.00 40.50 267 GLU A N 1
ATOM 1983 C CA . GLU A 1 267 ? 2.524 -20.441 4.524 1.00 40.50 267 GLU A CA 1
ATOM 1984 C C . GLU A 1 267 ? 3.441 -21.645 4.199 1.00 40.50 267 GLU A C 1
ATOM 1986 O O . GLU A 1 267 ? 4.636 -21.597 4.481 1.00 40.50 267 GLU A O 1
ATOM 1991 N N . SER A 1 268 ? 2.974 -22.729 3.570 1.00 42.81 268 SER A N 1
ATOM 1992 C CA . SER A 1 268 ? 3.836 -23.878 3.257 1.00 42.81 268 SER A CA 1
ATOM 1993 C C . SER A 1 268 ? 4.504 -23.757 1.879 1.00 42.81 268 SER A C 1
ATOM 1995 O O . SER A 1 268 ? 4.178 -24.500 0.953 1.00 42.81 268 SER A O 1
ATOM 1997 N N . LYS A 1 269 ? 5.476 -22.848 1.740 1.00 49.03 269 LYS A N 1
ATOM 1998 C CA . LYS A 1 269 ? 6.257 -22.627 0.500 1.00 49.03 269 LYS A CA 1
ATOM 1999 C C . LYS A 1 269 ? 7.119 -23.813 0.015 1.00 49.03 269 LYS A C 1
ATOM 2001 O O . LYS A 1 269 ? 7.717 -23.717 -1.055 1.00 49.03 269 LYS A O 1
ATOM 2006 N N . ASP A 1 270 ? 7.163 -24.943 0.725 1.00 59.00 270 ASP A N 1
ATOM 2007 C CA . ASP A 1 270 ? 8.167 -25.991 0.464 1.00 59.00 270 ASP A CA 1
ATOM 2008 C C . ASP A 1 270 ? 7.638 -27.335 -0.060 1.00 59.00 270 ASP A C 1
ATOM 2010 O O . ASP A 1 270 ? 8.437 -28.235 -0.328 1.00 59.00 270 ASP A O 1
ATOM 2014 N N . LYS A 1 271 ? 6.323 -27.512 -0.266 1.00 80.50 271 LYS A N 1
ATOM 2015 C CA . LYS A 1 271 ? 5.780 -28.814 -0.693 1.00 80.50 271 LYS A CA 1
ATOM 2016 C C . LYS A 1 271 ? 5.012 -28.747 -2.010 1.00 80.50 271 LYS A C 1
ATOM 2018 O O . LYS A 1 271 ? 3.959 -28.132 -2.094 1.00 80.50 271 LYS A O 1
ATOM 2023 N N . TRP A 1 272 ? 5.498 -29.489 -3.005 1.00 86.94 272 TRP A N 1
ATOM 2024 C CA . TRP A 1 272 ? 4.744 -29.781 -4.223 1.00 86.94 272 TRP A CA 1
ATOM 2025 C C . TRP A 1 272 ? 3.549 -30.675 -3.900 1.00 86.94 272 TRP A C 1
ATOM 2027 O O . TRP A 1 272 ? 3.706 -31.746 -3.306 1.00 86.94 272 TRP A O 1
ATOM 2037 N N . THR A 1 273 ? 2.356 -30.248 -4.302 1.00 89.88 273 THR A N 1
ATOM 2038 C CA . THR A 1 273 ? 1.112 -30.995 -4.083 1.00 89.88 273 THR A CA 1
ATOM 2039 C C . THR A 1 273 ? 0.480 -31.373 -5.412 1.00 89.88 273 THR A C 1
ATOM 2041 O O . THR A 1 273 ? 0.479 -30.580 -6.350 1.00 89.88 273 THR A O 1
ATOM 2044 N N . LEU A 1 274 ? -0.032 -32.601 -5.522 1.00 92.31 274 LEU A N 1
ATOM 2045 C CA . LEU A 1 274 ? -0.742 -33.039 -6.721 1.00 92.31 274 LEU A CA 1
ATOM 2046 C C . LEU A 1 274 ? -2.062 -32.267 -6.829 1.00 92.31 274 LEU A C 1
ATOM 2048 O O . LEU A 1 274 ? -2.932 -32.408 -5.972 1.00 92.31 274 LEU A O 1
ATOM 2052 N N . ALA A 1 275 ? -2.220 -31.482 -7.892 1.00 91.62 27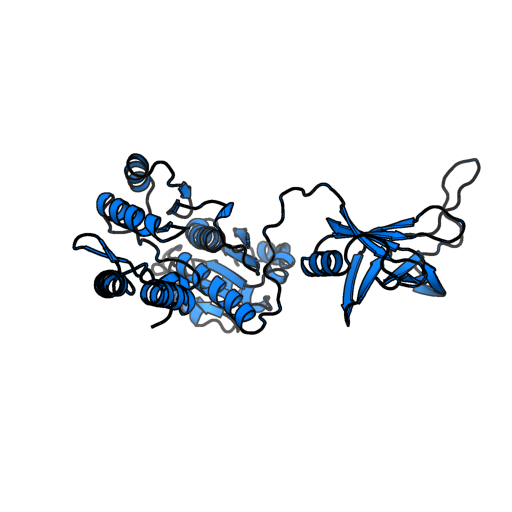5 ALA A N 1
ATOM 2053 C CA . ALA A 1 275 ? -3.444 -30.732 -8.153 1.00 91.62 275 ALA A CA 1
ATOM 2054 C C . ALA A 1 275 ? -4.400 -31.496 -9.076 1.00 91.62 275 ALA A C 1
ATOM 2056 O O . ALA A 1 275 ? -5.611 -31.504 -8.844 1.00 91.62 275 ALA A O 1
ATOM 2057 N N . TYR A 1 276 ? -3.868 -32.133 -10.122 1.00 96.88 276 TYR A N 1
ATOM 2058 C CA . TYR A 1 276 ? -4.668 -32.833 -11.126 1.00 96.88 276 TYR A CA 1
ATOM 2059 C C . TYR A 1 276 ? -3.850 -33.881 -11.888 1.00 96.88 276 TYR A C 1
ATOM 2061 O O . TYR A 1 276 ? -2.688 -33.654 -12.207 1.00 96.88 276 TYR A O 1
ATOM 2069 N N . GLY A 1 277 ? -4.464 -35.010 -12.223 1.00 95.75 277 GLY A N 1
ATOM 2070 C CA . GLY A 1 277 ? -3.916 -36.047 -13.090 1.00 95.75 277 GLY A CA 1
ATOM 2071 C C . GLY A 1 277 ? -4.879 -36.358 -14.229 1.00 95.75 277 GLY A C 1
ATOM 2072 O O . GLY A 1 277 ? -6.086 -36.462 -14.008 1.00 95.75 277 GLY A O 1
ATOM 2073 N N . VAL A 1 278 ? -4.349 -36.542 -15.438 1.00 96.31 278 VAL A N 1
ATOM 2074 C CA . VAL A 1 278 ? -5.107 -36.934 -16.637 1.00 96.31 278 VAL A CA 1
ATOM 2075 C C . VAL A 1 278 ? -4.542 -38.220 -17.245 1.00 96.31 278 VAL A C 1
ATOM 2077 O O . VAL A 1 278 ? -3.328 -38.412 -17.233 1.00 96.31 278 VAL A O 1
ATOM 2080 N N . SER A 1 279 ? -5.406 -39.101 -17.763 1.00 93.50 279 SER A N 1
ATOM 2081 C CA . SER A 1 279 ? -5.024 -40.306 -18.516 1.00 93.50 279 SER A CA 1
ATOM 2082 C C . SER A 1 279 ? -4.620 -39.988 -19.960 1.00 93.50 279 SER A C 1
ATOM 2084 O O . SER A 1 279 ? -4.907 -38.908 -20.476 1.00 93.50 279 SER A O 1
ATOM 2086 N N . ALA A 1 280 ? -4.033 -40.966 -20.657 1.00 90.56 280 ALA A N 1
ATOM 2087 C CA . ALA A 1 280 ? -3.766 -40.857 -22.093 1.00 90.56 280 ALA A CA 1
ATOM 2088 C C . ALA A 1 280 ? -5.047 -40.614 -22.922 1.00 90.56 280 ALA A C 1
ATOM 2090 O O . ALA A 1 280 ? -5.013 -39.898 -23.918 1.00 90.56 280 ALA A O 1
ATOM 2091 N N . GLU A 1 281 ? -6.207 -41.127 -22.494 1.00 88.88 281 GLU A N 1
ATOM 2092 C CA . GLU A 1 281 ? -7.500 -40.854 -23.150 1.00 88.88 281 GLU A CA 1
ATOM 2093 C C . GLU A 1 281 ? -8.105 -39.487 -22.780 1.00 88.88 281 GLU A C 1
ATOM 2095 O O . GLU A 1 281 ? -9.222 -39.179 -23.194 1.00 88.88 281 GLU A O 1
ATOM 2100 N N . GLY A 1 282 ? -7.408 -38.665 -21.991 1.00 86.50 282 GLY A N 1
ATOM 2101 C CA . GLY A 1 282 ? -7.879 -37.338 -21.599 1.00 86.50 282 GLY A CA 1
ATOM 2102 C C . GLY A 1 282 ? -8.912 -37.337 -20.470 1.00 86.50 282 GLY A C 1
ATOM 2103 O O . GLY A 1 282 ? -9.601 -36.335 -20.279 1.00 86.50 282 GLY A O 1
ATOM 2104 N N . ARG A 1 283 ? -9.044 -38.436 -19.715 1.00 89.88 283 ARG A N 1
ATOM 2105 C CA . ARG A 1 283 ? -9.941 -38.516 -18.550 1.00 89.88 283 ARG A CA 1
ATOM 2106 C C . ARG A 1 283 ? -9.194 -38.116 -17.285 1.00 89.88 283 ARG A C 1
ATOM 2108 O O . ARG A 1 283 ? -8.061 -38.541 -17.086 1.00 89.88 283 ARG A O 1
ATOM 2115 N N . GLY A 1 284 ? -9.829 -37.331 -16.418 1.00 90.81 284 GLY A N 1
ATOM 2116 C CA . GLY A 1 284 ? -9.280 -37.040 -15.094 1.00 90.81 284 GLY A CA 1
ATOM 2117 C C . GLY A 1 284 ? -9.152 -38.325 -14.274 1.00 90.81 284 GLY A C 1
ATOM 2118 O O . GLY A 1 284 ? -10.121 -39.075 -14.165 1.00 90.81 284 GLY A O 1
ATOM 2119 N N . ILE A 1 285 ? -7.964 -38.582 -13.734 1.00 90.38 285 ILE A N 1
ATOM 2120 C CA . ILE A 1 285 ? -7.650 -39.787 -12.947 1.00 90.38 285 ILE A CA 1
ATOM 2121 C C . ILE A 1 285 ? -7.399 -39.472 -11.472 1.00 90.38 285 ILE A C 1
ATOM 2123 O O . ILE A 1 285 ? -7.753 -40.273 -10.616 1.00 90.38 285 ILE A O 1
ATOM 2127 N N . GLU A 1 286 ? -6.837 -38.301 -11.160 1.00 89.62 286 GLU A N 1
ATOM 2128 C CA . GLU A 1 286 ? -6.485 -37.899 -9.794 1.00 89.62 286 GLU A CA 1
ATOM 2129 C C . GLU A 1 286 ? -6.674 -36.386 -9.606 1.00 89.62 286 GLU A C 1
ATOM 2131 O O . GLU A 1 286 ? -6.570 -35.608 -10.556 1.00 89.62 286 GLU A O 1
ATOM 2136 N N . GLY A 1 287 ? -6.935 -35.945 -8.373 1.00 90.56 287 GLY A N 1
ATOM 2137 C CA . GLY A 1 287 ? -7.140 -34.526 -8.064 1.00 90.56 287 GLY A CA 1
ATOM 2138 C C . GLY A 1 287 ? -8.374 -33.915 -8.744 1.00 90.56 287 GLY A C 1
ATOM 2139 O O . GLY A 1 287 ? -9.299 -34.617 -9.150 1.00 90.56 287 GLY A O 1
ATOM 2140 N N . LYS A 1 288 ? -8.412 -32.581 -8.847 1.00 90.38 288 LYS A N 1
ATOM 2141 C CA . LYS A 1 288 ? -9.504 -31.846 -9.505 1.00 90.38 288 LYS A CA 1
ATOM 2142 C C . LYS A 1 288 ? -8.927 -30.828 -10.474 1.00 90.38 288 LYS A C 1
ATOM 2144 O O . LYS A 1 288 ? -8.114 -29.992 -10.085 1.00 90.38 288 LYS A O 1
ATOM 2149 N N . LEU A 1 289 ? -9.406 -30.844 -11.720 1.00 88.44 289 LEU A N 1
ATOM 2150 C CA . LEU A 1 289 ? -8.977 -29.881 -12.736 1.00 88.44 289 LEU A CA 1
ATOM 2151 C C . LEU A 1 289 ? -9.171 -28.444 -12.238 1.00 88.44 289 LEU A C 1
ATOM 2153 O O . LEU A 1 289 ? -8.268 -27.630 -12.353 1.00 88.44 289 LEU A O 1
ATOM 2157 N N . GLU A 1 290 ? -10.296 -28.148 -11.588 1.00 85.50 290 GLU A N 1
ATOM 2158 C CA . GLU A 1 290 ? -10.568 -26.834 -10.991 1.00 85.50 290 GLU A CA 1
ATOM 2159 C C . GLU A 1 290 ? -9.503 -26.384 -9.982 1.00 85.50 290 GLU A C 1
ATOM 2161 O O . GLU A 1 290 ? -9.157 -25.201 -9.959 1.00 85.50 290 GLU A O 1
ATOM 2166 N N . THR A 1 291 ? -8.939 -27.303 -9.192 1.00 83.62 291 THR A N 1
ATOM 2167 C CA . THR A 1 291 ? -7.853 -27.007 -8.246 1.00 83.62 291 THR A CA 1
ATOM 2168 C C . THR A 1 291 ? -6.601 -26.562 -8.990 1.00 83.62 291 THR A C 1
ATOM 2170 O O . THR A 1 291 ? -6.047 -25.511 -8.670 1.00 83.62 291 THR A O 1
ATOM 2173 N N . LEU A 1 292 ? -6.201 -27.301 -10.030 1.00 88.88 292 LEU A N 1
ATOM 2174 C CA . LEU A 1 292 ? -5.079 -26.915 -10.886 1.00 88.88 292 LEU A CA 1
ATOM 2175 C C . LEU A 1 292 ? -5.343 -25.570 -11.571 1.00 88.88 292 LEU A C 1
ATOM 2177 O O . LEU A 1 292 ? -4.503 -24.681 -11.521 1.00 88.88 292 LEU A O 1
ATOM 2181 N N . MET A 1 293 ? -6.516 -25.393 -12.177 1.00 87.31 293 MET A N 1
ATOM 2182 C CA . MET A 1 293 ? -6.871 -24.161 -12.888 1.00 87.31 293 MET A CA 1
ATOM 2183 C C . MET A 1 293 ? -6.850 -22.951 -11.954 1.00 87.31 293 MET A C 1
ATOM 2185 O O . MET A 1 293 ? -6.402 -21.874 -12.340 1.00 87.31 293 MET A O 1
ATOM 2189 N N . THR A 1 294 ? -7.317 -23.127 -10.721 1.00 79.94 294 THR A N 1
ATOM 2190 C CA . THR A 1 294 ? -7.277 -22.092 -9.687 1.00 79.94 294 THR A CA 1
ATOM 2191 C C . THR A 1 294 ? -5.841 -21.774 -9.285 1.00 79.94 294 THR A C 1
ATOM 2193 O O . THR A 1 294 ? -5.493 -20.601 -9.204 1.00 79.94 294 THR A O 1
ATOM 2196 N N . ALA A 1 295 ? -4.995 -22.787 -9.090 1.00 81.75 295 ALA A N 1
ATOM 2197 C CA . ALA A 1 295 ? -3.584 -22.599 -8.765 1.00 81.75 295 ALA A CA 1
ATOM 2198 C C . ALA A 1 295 ? -2.824 -21.877 -9.892 1.00 81.75 295 ALA A C 1
ATOM 2200 O O . ALA A 1 295 ? -2.160 -20.877 -9.635 1.00 81.75 295 ALA A O 1
ATOM 2201 N N . VAL A 1 296 ? -3.009 -22.292 -11.151 1.00 83.69 296 VAL A N 1
ATOM 2202 C CA . VAL A 1 296 ? -2.405 -21.625 -12.317 1.00 83.69 296 VAL A CA 1
ATOM 2203 C C . VAL A 1 296 ? -2.855 -20.164 -12.421 1.00 83.69 296 VAL A C 1
ATOM 2205 O O . VAL A 1 296 ? -2.028 -19.286 -12.643 1.00 83.69 296 VAL A O 1
ATOM 2208 N N . ARG A 1 297 ? -4.144 -19.865 -12.200 1.00 81.06 297 ARG A N 1
ATOM 2209 C CA . ARG A 1 297 ? -4.648 -18.475 -12.177 1.00 81.06 297 ARG A CA 1
ATOM 2210 C C . ARG A 1 297 ? -4.081 -17.639 -11.029 1.00 81.06 297 ARG A C 1
ATOM 2212 O O . ARG A 1 297 ? -4.044 -16.422 -11.148 1.00 81.06 297 ARG A O 1
ATOM 2219 N N . ARG A 1 298 ? -3.660 -18.275 -9.934 1.00 75.19 298 ARG A N 1
ATOM 2220 C CA . ARG A 1 298 ? -3.014 -17.632 -8.778 1.00 75.19 298 ARG A CA 1
ATOM 2221 C C . ARG A 1 298 ? -1.501 -17.454 -8.952 1.00 75.19 298 ARG A C 1
ATOM 2223 O O . ARG A 1 298 ? -0.856 -16.996 -8.019 1.00 75.19 298 ARG A O 1
ATOM 2230 N N . GLY A 1 299 ? -0.941 -17.819 -10.107 1.00 77.69 299 GLY A N 1
ATOM 2231 C CA . GLY A 1 299 ? 0.497 -17.728 -10.360 1.00 77.69 299 GLY A CA 1
ATOM 2232 C C . GLY A 1 299 ? 1.319 -18.806 -9.652 1.00 77.69 299 GLY A C 1
ATOM 2233 O O . GLY A 1 299 ? 2.510 -18.604 -9.445 1.00 77.69 299 GLY A O 1
ATOM 2234 N N . ALA A 1 300 ? 0.697 -19.929 -9.270 1.00 83.50 300 ALA A N 1
ATOM 2235 C CA . ALA A 1 300 ? 1.418 -21.058 -8.689 1.00 83.50 300 ALA A CA 1
ATOM 2236 C C . ALA A 1 300 ? 2.457 -21.606 -9.672 1.00 83.50 300 ALA A C 1
ATOM 2238 O O . ALA A 1 300 ? 2.216 -21.671 -10.885 1.00 83.50 300 ALA A O 1
ATOM 2239 N N . GLU A 1 301 ? 3.583 -22.067 -9.141 1.00 89.75 301 GLU A N 1
ATOM 2240 C CA . GLU A 1 301 ? 4.539 -22.813 -9.948 1.00 89.75 301 GLU A CA 1
ATOM 2241 C C . GLU A 1 301 ? 3.948 -24.188 -10.274 1.00 89.75 301 GLU A C 1
ATOM 2243 O O . GLU A 1 301 ? 3.249 -24.788 -9.452 1.00 89.75 301 GLU A O 1
ATOM 2248 N N . VAL A 1 302 ? 4.223 -24.711 -11.473 1.00 93.62 302 VAL A N 1
ATOM 2249 C CA . VAL A 1 302 ? 3.679 -26.000 -11.920 1.00 93.62 302 VAL A CA 1
ATOM 2250 C C . VAL A 1 302 ? 4.788 -26.935 -12.365 1.00 93.62 302 VAL A C 1
ATOM 2252 O O . VAL A 1 302 ? 5.601 -26.595 -13.225 1.00 93.62 302 VAL A O 1
ATOM 2255 N N . ARG A 1 303 ? 4.759 -28.165 -11.850 1.00 94.44 303 ARG A N 1
ATOM 2256 C CA . ARG A 1 303 ? 5.559 -29.284 -12.353 1.00 94.44 303 ARG A CA 1
ATOM 2257 C C . ARG A 1 303 ? 4.675 -30.330 -12.996 1.00 94.44 303 ARG A C 1
ATOM 2259 O O . ARG A 1 303 ? 3.590 -30.643 -12.512 1.00 94.44 303 ARG A O 1
ATOM 2266 N N . LEU A 1 304 ? 5.178 -30.880 -14.088 1.00 94.12 304 LEU A N 1
ATOM 2267 C CA . LEU A 1 304 ? 4.560 -31.956 -14.836 1.00 94.12 304 LEU A CA 1
ATOM 2268 C C . LEU A 1 304 ? 5.350 -33.228 -14.582 1.00 94.12 304 LEU A C 1
ATOM 2270 O O . LEU A 1 304 ? 6.575 -33.221 -14.699 1.00 94.12 304 LEU A O 1
ATOM 2274 N N . ALA A 1 305 ? 4.643 -34.310 -14.298 1.00 93.94 305 ALA A N 1
ATOM 2275 C CA . ALA A 1 305 ? 5.175 -35.658 -14.358 1.00 93.94 305 ALA A CA 1
ATOM 2276 C C . ALA A 1 305 ? 4.461 -36.377 -15.513 1.00 93.94 305 ALA A C 1
ATOM 2278 O O . ALA A 1 305 ? 3.236 -36.520 -15.504 1.00 93.94 305 ALA A O 1
ATOM 2279 N N . ILE A 1 306 ? 5.216 -36.688 -16.566 1.00 92.69 306 ILE A N 1
ATOM 2280 C CA . ILE A 1 306 ? 4.708 -37.146 -17.862 1.00 92.69 306 ILE A CA 1
ATOM 2281 C C . ILE A 1 306 ? 5.064 -38.618 -18.033 1.00 92.69 306 ILE A C 1
ATOM 2283 O O . ILE A 1 306 ? 6.246 -38.970 -18.062 1.00 92.69 306 ILE A O 1
ATOM 2287 N N . ASP A 1 307 ? 4.051 -39.464 -18.188 1.00 90.81 307 ASP A N 1
ATOM 2288 C CA . ASP A 1 307 ? 4.234 -40.896 -18.399 1.00 90.81 307 ASP A CA 1
ATOM 2289 C C . ASP A 1 307 ? 4.429 -41.201 -19.889 1.00 90.81 307 ASP A C 1
ATOM 2291 O O . ASP A 1 307 ? 3.503 -41.129 -20.704 1.00 90.81 307 ASP A O 1
ATOM 2295 N N . PHE A 1 308 ? 5.671 -41.499 -20.260 1.00 82.56 308 PHE A N 1
ATOM 2296 C CA . PHE A 1 308 ? 6.032 -41.862 -21.620 1.00 82.56 308 PHE A CA 1
ATOM 2297 C C . PHE A 1 308 ? 5.961 -43.385 -21.799 1.00 82.56 308 PHE A C 1
ATOM 2299 O O . PHE A 1 308 ? 6.630 -44.114 -21.063 1.00 82.56 308 PHE A O 1
ATOM 2306 N N . PRO A 1 309 ? 5.241 -43.887 -22.822 1.00 67.75 309 PRO A N 1
ATOM 2307 C CA . PRO A 1 309 ? 5.138 -45.320 -23.070 1.00 67.75 309 PRO A CA 1
ATOM 2308 C C . PRO A 1 309 ? 6.517 -45.983 -23.210 1.00 67.75 309 PRO A C 1
ATOM 2310 O O . PRO A 1 309 ? 7.268 -45.680 -24.138 1.00 67.75 309 PRO A O 1
ATOM 2313 N N . GLY A 1 310 ? 6.835 -46.909 -22.301 1.00 66.12 310 GLY A N 1
ATOM 2314 C CA . GLY A 1 310 ? 8.084 -47.678 -22.327 1.00 66.12 310 GLY A CA 1
ATOM 2315 C C . GLY A 1 310 ? 9.302 -46.992 -21.695 1.00 66.12 310 GLY A C 1
ATOM 2316 O O . GLY A 1 310 ? 10.416 -47.485 -21.873 1.00 66.12 310 GLY A O 1
ATOM 2317 N N . SER A 1 311 ? 9.130 -45.891 -20.957 1.00 67.44 311 SER A N 1
ATOM 2318 C CA . SER A 1 311 ? 10.211 -45.247 -20.197 1.00 67.44 311 SER A CA 1
ATOM 2319 C C . SER A 1 311 ? 9.777 -44.832 -18.789 1.00 67.44 311 SER A C 1
ATOM 2321 O O . SER A 1 311 ? 8.612 -44.940 -18.429 1.00 67.44 311 SER A O 1
ATOM 2323 N N . HIS A 1 312 ? 10.724 -44.354 -17.979 1.00 71.75 312 HIS A N 1
ATOM 2324 C CA . HIS A 1 312 ? 10.413 -43.735 -16.690 1.00 71.75 312 HIS A CA 1
ATOM 2325 C C . HIS A 1 312 ? 9.666 -42.405 -16.872 1.00 71.75 312 HIS A C 1
ATOM 2327 O O . HIS A 1 312 ? 9.808 -41.739 -17.901 1.00 71.75 312 HIS A O 1
ATOM 2333 N N . GLU A 1 313 ? 8.894 -42.021 -15.855 1.00 82.75 313 GLU A N 1
ATOM 2334 C CA . GLU A 1 313 ? 8.156 -40.760 -15.816 1.00 82.75 313 GLU A CA 1
ATOM 2335 C C . GLU A 1 313 ? 9.117 -39.569 -15.955 1.00 82.75 313 GLU A C 1
ATOM 2337 O O . GLU A 1 313 ? 10.109 -39.447 -15.230 1.00 82.75 313 GLU A O 1
ATOM 2342 N N . TYR A 1 314 ? 8.837 -38.692 -16.913 1.00 86.50 314 TYR A N 1
ATOM 2343 C CA . TYR A 1 314 ? 9.650 -37.515 -17.176 1.00 86.50 314 TYR A CA 1
ATOM 2344 C C . TYR A 1 314 ? 9.103 -36.326 -16.393 1.00 86.50 314 TYR A C 1
ATOM 2346 O O . TYR A 1 314 ? 7.966 -35.900 -16.605 1.00 86.50 314 TYR A O 1
ATOM 2354 N N . ILE A 1 315 ? 9.927 -35.774 -15.503 1.00 89.44 315 ILE A N 1
ATOM 2355 C CA . ILE A 1 315 ? 9.552 -34.644 -14.652 1.00 89.44 315 ILE A CA 1
ATOM 2356 C C . ILE A 1 315 ? 10.141 -33.356 -15.218 1.00 89.44 315 ILE A C 1
ATOM 2358 O O . ILE A 1 315 ? 11.337 -33.272 -15.505 1.00 89.44 315 ILE A O 1
ATOM 2362 N N . THR A 1 316 ? 9.312 -32.326 -15.353 1.00 89.56 316 THR A N 1
ATOM 2363 C CA . THR A 1 316 ? 9.767 -31.000 -15.774 1.00 89.56 316 THR A CA 1
ATOM 2364 C C . THR A 1 316 ? 8.929 -29.887 -15.165 1.00 89.56 316 THR A C 1
ATOM 2366 O O . THR A 1 316 ? 7.801 -30.104 -14.731 1.00 89.56 316 THR A O 1
ATOM 2369 N N . GLU A 1 317 ? 9.492 -28.687 -15.128 1.00 91.38 317 GLU A N 1
ATOM 2370 C CA . GLU A 1 317 ? 8.838 -27.493 -14.606 1.00 91.38 317 GLU A CA 1
ATOM 2371 C C . GLU A 1 317 ? 8.307 -26.643 -15.760 1.00 91.38 317 GLU A C 1
ATOM 2373 O O . GLU A 1 317 ? 8.994 -26.437 -16.765 1.00 91.38 317 GLU A O 1
ATOM 2378 N N . ALA A 1 318 ? 7.064 -26.184 -15.633 1.00 92.88 318 ALA A N 1
ATOM 2379 C CA . ALA A 1 318 ? 6.429 -25.341 -16.628 1.00 92.88 318 ALA A CA 1
ATOM 2380 C C . ALA A 1 318 ? 7.035 -23.934 -16.578 1.00 92.88 318 ALA A C 1
ATOM 2382 O O . A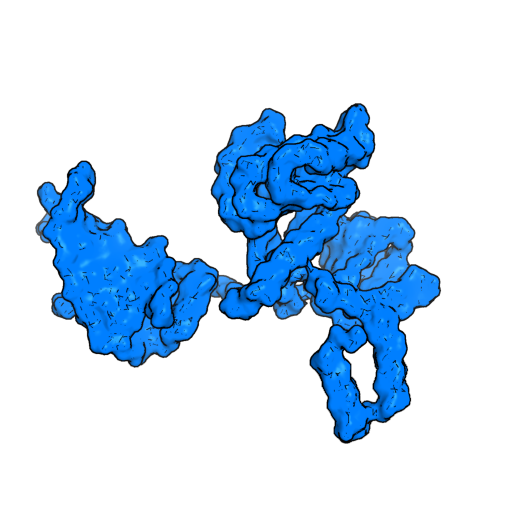LA A 1 318 ? 7.027 -23.279 -15.542 1.00 92.88 318 ALA A O 1
ATOM 2383 N N . GLN A 1 319 ? 7.528 -23.456 -17.717 1.00 90.44 319 GLN A N 1
ATOM 2384 C CA . GLN A 1 319 ? 8.062 -22.098 -17.863 1.00 90.44 319 GLN A CA 1
ATOM 2385 C C . GLN A 1 319 ? 6.971 -21.103 -18.252 1.00 90.44 319 GLN A C 1
ATOM 2387 O O . GLN A 1 319 ? 7.019 -19.934 -17.883 1.00 90.44 319 GLN A O 1
ATOM 2392 N N . HIS A 1 320 ? 5.985 -21.577 -19.014 1.00 89.81 320 HIS A N 1
ATOM 2393 C CA . HIS A 1 320 ? 4.811 -20.801 -19.379 1.00 89.81 320 HIS A CA 1
ATOM 2394 C C . HIS A 1 320 ? 3.567 -21.646 -19.162 1.00 89.81 320 HIS A C 1
ATOM 2396 O O . HIS A 1 320 ? 3.529 -22.825 -19.525 1.00 89.81 320 HIS A O 1
ATOM 2402 N N . LEU A 1 321 ? 2.547 -21.020 -18.589 1.00 91.94 321 LEU A N 1
ATOM 2403 C CA . LEU A 1 321 ? 1.250 -21.618 -18.332 1.00 91.94 321 LEU A CA 1
ATOM 2404 C C . LEU A 1 321 ? 0.177 -20.764 -18.984 1.00 91.94 321 LEU A C 1
ATOM 2406 O O . LEU A 1 321 ? 0.238 -19.536 -18.960 1.00 91.94 321 LEU A O 1
ATOM 2410 N N . TRP A 1 322 ? -0.824 -21.417 -19.556 1.00 90.44 322 TRP A N 1
ATOM 2411 C CA . TRP A 1 322 ? -1.949 -20.718 -20.149 1.00 90.44 322 TRP A CA 1
ATOM 2412 C C . TRP A 1 322 ? -3.238 -21.510 -20.010 1.00 90.44 322 TRP A C 1
ATOM 2414 O O . TRP A 1 322 ? -3.230 -22.736 -20.020 1.00 90.44 322 TRP A O 1
ATOM 2424 N N . ILE A 1 323 ? -4.359 -20.802 -19.907 1.00 89.81 323 ILE A N 1
ATOM 2425 C CA . ILE A 1 323 ? -5.692 -21.384 -19.793 1.00 89.81 323 ILE A CA 1
ATOM 2426 C C . ILE A 1 323 ? -6.549 -20.904 -20.959 1.00 89.81 323 ILE A C 1
ATOM 2428 O O . ILE A 1 323 ? -6.725 -19.702 -21.156 1.00 89.81 323 ILE A O 1
ATOM 2432 N N . LYS A 1 324 ? -7.166 -21.842 -21.683 1.00 87.50 324 LYS A N 1
ATOM 2433 C CA . LYS A 1 324 ? -8.150 -21.531 -22.726 1.00 87.50 324 LYS A CA 1
ATOM 2434 C C . LYS A 1 324 ? -9.285 -22.530 -22.725 1.00 87.50 324 LYS A C 1
ATOM 2436 O O . LYS A 1 324 ? -9.045 -23.730 -22.776 1.00 87.50 324 LYS A O 1
ATOM 2441 N N . LYS A 1 325 ? -10.527 -22.030 -22.735 1.00 89.25 325 LYS A N 1
ATOM 2442 C CA . LYS A 1 325 ? -11.745 -22.857 -22.846 1.00 89.25 325 LYS A CA 1
ATOM 2443 C C . LYS A 1 325 ? -11.756 -24.043 -21.857 1.00 89.25 325 LYS A C 1
ATOM 2445 O O . LYS A 1 325 ? -12.112 -25.153 -22.224 1.00 89.25 325 LYS A O 1
ATOM 2450 N N . GLY A 1 326 ? -11.317 -23.806 -20.618 1.00 86.94 326 GLY A N 1
ATOM 2451 C CA . GLY A 1 326 ? -11.284 -24.830 -19.565 1.00 86.94 326 GLY A CA 1
ATOM 2452 C C . GLY A 1 326 ? -10.091 -25.792 -19.607 1.00 86.94 326 GLY A C 1
ATOM 2453 O O . GLY A 1 326 ? -10.010 -26.662 -18.751 1.00 86.94 326 GLY A O 1
ATOM 2454 N N . VAL A 1 327 ? -9.151 -25.624 -20.540 1.00 91.31 327 VAL A N 1
ATOM 2455 C CA . VAL A 1 327 ? -7.935 -26.442 -20.649 1.00 91.31 327 VAL A CA 1
ATOM 2456 C C . VAL A 1 327 ? -6.730 -25.611 -20.220 1.00 91.31 327 VAL A C 1
ATOM 2458 O O . VAL A 1 327 ? -6.512 -24.525 -20.762 1.00 91.31 327 VAL A O 1
ATOM 2461 N N . ALA A 1 328 ? -5.950 -26.110 -19.260 1.00 93.00 328 ALA A N 1
ATOM 2462 C CA . ALA A 1 328 ? -4.606 -25.600 -18.996 1.00 93.00 328 ALA A CA 1
ATOM 2463 C C . ALA A 1 328 ? -3.579 -26.247 -19.931 1.00 93.00 328 ALA A C 1
ATOM 2465 O O . ALA A 1 328 ? -3.634 -27.455 -20.191 1.00 93.00 328 ALA A O 1
ATOM 2466 N N . PHE A 1 329 ? -2.648 -25.418 -20.391 1.00 95.81 329 PHE A N 1
ATOM 2467 C CA . PHE A 1 329 ? -1.504 -25.749 -21.223 1.00 95.81 329 PHE A CA 1
ATOM 2468 C C . PHE A 1 329 ? -0.223 -25.341 -20.502 1.00 95.81 329 PHE A C 1
ATOM 2470 O O . PHE A 1 329 ? -0.176 -24.280 -19.878 1.00 95.81 329 PHE A O 1
ATOM 2477 N N . ALA A 1 330 ? 0.816 -26.158 -20.624 1.00 94.94 330 ALA A N 1
ATOM 2478 C CA . ALA A 1 330 ? 2.137 -25.885 -20.080 1.00 94.94 330 ALA A CA 1
ATOM 2479 C C . ALA A 1 330 ? 3.201 -26.034 -21.162 1.00 94.94 330 ALA A C 1
ATOM 2481 O O . ALA A 1 330 ? 3.212 -27.022 -21.897 1.00 94.94 330 ALA A O 1
ATOM 2482 N N . GLN A 1 331 ? 4.115 -25.070 -21.225 1.00 93.94 331 GLN A N 1
ATOM 2483 C CA . GLN A 1 331 ? 5.312 -25.133 -22.053 1.00 93.94 331 GLN A CA 1
ATOM 2484 C C . GLN A 1 331 ? 6.549 -25.317 -21.173 1.00 93.94 331 GLN A C 1
ATOM 2486 O O . GLN A 1 331 ? 6.733 -24.576 -20.206 1.00 93.94 331 GLN A O 1
ATOM 2491 N N . ALA A 1 332 ? 7.435 -26.240 -21.549 1.00 89.56 332 ALA A N 1
ATOM 2492 C CA . ALA A 1 332 ? 8.759 -26.378 -20.939 1.00 89.56 332 ALA A CA 1
ATOM 2493 C C . ALA A 1 332 ? 9.833 -26.622 -22.013 1.00 89.56 332 ALA A C 1
ATOM 2495 O O . ALA A 1 332 ? 9.637 -27.419 -22.930 1.00 89.56 332 ALA A O 1
ATOM 2496 N N . SER A 1 333 ? 10.961 -25.912 -21.925 1.00 77.81 333 SER A N 1
ATOM 2497 C CA . SER A 1 333 ? 11.998 -25.854 -22.975 1.00 77.81 333 SER A CA 1
ATOM 2498 C C . SER A 1 333 ? 13.421 -26.033 -22.433 1.00 77.81 333 SER A C 1
ATOM 2500 O O . SER A 1 333 ? 14.338 -25.325 -22.845 1.00 77.81 333 SER A O 1
ATOM 2502 N N . THR A 1 334 ? 13.634 -26.936 -21.477 1.00 60.50 334 THR A N 1
ATOM 2503 C CA . THR A 1 334 ? 14.857 -26.912 -20.651 1.00 60.50 334 THR A CA 1
ATOM 2504 C C . THR A 1 334 ? 15.881 -28.006 -20.912 1.00 60.50 334 THR A C 1
ATOM 2506 O O . THR A 1 334 ? 16.840 -28.093 -20.150 1.00 60.50 334 THR A O 1
ATOM 2509 N N . GLN A 1 335 ? 15.762 -28.828 -21.960 1.00 67.50 335 GLN A N 1
ATOM 2510 C CA . GLN A 1 335 ? 16.701 -29.945 -22.115 1.00 67.50 335 GLN A CA 1
ATOM 2511 C C . GLN A 1 335 ? 17.267 -30.115 -23.525 1.00 67.50 335 GLN A C 1
ATOM 2513 O O . GLN A 1 335 ? 16.577 -29.986 -24.541 1.00 67.50 335 GLN A O 1
ATOM 2518 N N . VAL A 1 336 ? 18.574 -30.392 -23.546 1.00 77.06 336 VAL A N 1
ATOM 2519 C CA . VAL A 1 336 ? 19.314 -30.898 -24.699 1.00 77.06 336 VAL A CA 1
ATOM 2520 C C . VAL A 1 336 ? 19.583 -32.388 -24.521 1.00 77.06 336 VAL A C 1
ATOM 2522 O O . VAL A 1 336 ? 19.667 -32.876 -23.395 1.00 77.06 336 VAL A O 1
ATOM 2525 N N . ASN A 1 337 ? 19.737 -33.128 -25.616 1.00 77.81 337 ASN A N 1
ATOM 2526 C CA . ASN A 1 337 ? 20.047 -34.553 -25.529 1.00 77.81 337 ASN A CA 1
ATOM 2527 C C . ASN A 1 337 ? 21.453 -34.792 -24.964 1.00 77.81 337 ASN A C 1
ATOM 2529 O O . ASN A 1 337 ? 22.416 -34.124 -25.340 1.00 77.81 337 ASN A O 1
ATOM 2533 N N . VAL A 1 338 ? 21.552 -35.805 -24.109 1.00 77.81 338 VAL A N 1
ATOM 2534 C CA . VAL A 1 338 ? 22.796 -36.342 -23.553 1.00 77.81 338 VAL A CA 1
ATOM 2535 C C . VAL A 1 338 ? 22.873 -37.836 -23.854 1.00 77.81 338 VAL A C 1
ATOM 2537 O O . VAL A 1 338 ? 21.848 -38.500 -24.002 1.00 77.81 338 VAL A O 1
ATOM 2540 N N . GLU A 1 339 ? 24.086 -38.360 -23.968 1.00 79.00 339 GLU A N 1
ATOM 2541 C CA . GLU A 1 339 ? 24.375 -39.783 -24.133 1.00 79.00 339 GLU A CA 1
ATOM 2542 C C . GLU A 1 339 ? 25.207 -40.266 -22.941 1.00 79.00 339 GLU A C 1
ATOM 2544 O O . GLU A 1 339 ? 26.026 -39.523 -22.399 1.00 79.00 339 GLU A O 1
ATOM 2549 N N . PHE A 1 340 ? 25.019 -41.521 -22.540 1.00 76.88 340 PHE A N 1
ATOM 2550 C CA . PHE A 1 340 ? 25.824 -42.156 -21.499 1.00 76.88 340 PHE A CA 1
ATOM 2551 C C . PHE A 1 340 ? 26.707 -43.230 -22.129 1.00 76.88 340 PHE A C 1
ATOM 2553 O O . PHE A 1 340 ? 26.227 -44.073 -22.887 1.00 76.88 340 PHE A O 1
ATOM 2560 N N . ASN A 1 341 ? 28.000 -43.210 -21.815 1.00 79.38 341 ASN A N 1
ATOM 2561 C CA . ASN A 1 341 ? 28.938 -44.262 -22.197 1.00 79.38 341 ASN A CA 1
ATOM 2562 C C . ASN A 1 341 ? 29.631 -44.848 -20.952 1.00 79.38 341 ASN A C 1
ATOM 2564 O O . ASN A 1 341 ? 29.363 -44.440 -19.824 1.00 79.38 341 ASN A O 1
ATOM 2568 N N . LYS A 1 342 ? 30.561 -45.794 -21.152 1.00 73.88 342 LYS A N 1
ATOM 2569 C CA . LYS A 1 342 ? 31.315 -46.435 -20.055 1.00 73.88 342 LYS A CA 1
ATOM 2570 C C . LYS A 1 342 ? 32.140 -45.456 -19.199 1.00 73.88 342 LYS A C 1
ATOM 2572 O O . LYS A 1 342 ? 32.580 -45.840 -18.124 1.00 73.88 342 LYS A O 1
ATOM 2577 N N . THR A 1 343 ? 32.367 -44.229 -19.671 1.00 74.56 343 THR A N 1
ATOM 2578 C CA . THR A 1 343 ? 33.173 -43.192 -19.007 1.00 74.56 343 THR A CA 1
ATOM 2579 C C . THR A 1 343 ? 32.345 -42.041 -18.423 1.00 74.56 343 THR A C 1
ATOM 2581 O O . THR A 1 343 ? 32.921 -41.167 -17.784 1.00 74.56 343 THR A O 1
ATOM 2584 N N . GLY A 1 344 ? 31.017 -42.029 -18.605 1.00 78.69 344 GLY A N 1
ATOM 2585 C CA . GLY A 1 344 ? 30.117 -41.037 -18.008 1.00 78.69 344 GLY A CA 1
ATOM 2586 C C . GLY A 1 344 ? 29.157 -40.362 -18.992 1.00 78.69 344 GLY A C 1
ATOM 2587 O O . GLY A 1 344 ? 28.854 -40.886 -20.067 1.00 78.69 344 GLY A O 1
ATOM 2588 N N . LEU A 1 345 ? 28.645 -39.199 -18.579 1.00 81.81 345 LEU A N 1
ATOM 2589 C CA . LEU A 1 345 ? 27.729 -38.355 -19.349 1.00 81.81 345 LEU A CA 1
ATOM 2590 C C . LEU A 1 345 ? 28.497 -37.598 -20.438 1.00 81.81 345 LEU A C 1
ATOM 2592 O O . LEU A 1 345 ? 29.494 -36.937 -20.155 1.00 81.81 345 LEU A O 1
ATOM 2596 N N . MET A 1 346 ? 28.012 -37.655 -21.677 1.00 81.19 346 MET A N 1
ATOM 2597 C CA . MET A 1 346 ? 28.558 -36.903 -22.805 1.00 81.19 346 MET A CA 1
ATOM 2598 C C . MET A 1 346 ? 27.457 -36.211 -23.610 1.00 81.19 346 MET A C 1
ATOM 2600 O O . MET A 1 346 ? 26.310 -36.652 -23.645 1.00 81.19 346 MET A O 1
ATOM 2604 N N . PHE A 1 347 ? 27.821 -35.143 -24.321 1.00 80.25 347 PHE A N 1
ATOM 2605 C CA . PHE A 1 347 ? 26.941 -34.518 -25.306 1.00 80.25 347 PHE A CA 1
ATOM 2606 C C . PHE A 1 347 ? 27.206 -35.093 -26.705 1.00 80.25 347 PHE A C 1
ATOM 2608 O O . PHE A 1 347 ? 28.357 -35.121 -27.152 1.00 80.25 347 PHE A O 1
ATOM 2615 N N . PRO A 1 348 ? 26.166 -35.515 -27.440 1.00 79.50 348 PRO A N 1
ATOM 2616 C CA . PRO A 1 348 ? 26.329 -36.010 -28.797 1.00 79.50 348 PRO A CA 1
ATOM 2617 C C . PRO A 1 348 ? 26.782 -34.901 -29.748 1.00 79.50 348 PRO A C 1
ATOM 2619 O O . PRO A 1 348 ? 26.389 -33.742 -29.621 1.00 79.50 348 PRO A O 1
ATOM 2622 N N . LYS A 1 349 ? 27.505 -35.270 -30.818 1.00 79.00 349 LYS A N 1
ATOM 2623 C CA . LYS A 1 349 ? 27.906 -34.326 -31.890 1.00 79.00 349 LYS A CA 1
ATOM 2624 C C . LYS A 1 349 ? 26.719 -33.574 -32.512 1.00 79.00 349 LYS A C 1
ATOM 2626 O O . LYS A 1 349 ? 26.893 -32.510 -33.103 1.00 79.00 349 LYS A O 1
ATOM 2631 N N . LYS A 1 350 ? 25.512 -34.144 -32.444 1.00 81.25 350 LYS A N 1
ATOM 2632 C CA . LYS A 1 350 ? 24.266 -33.532 -32.919 1.00 81.25 350 LYS A CA 1
ATOM 2633 C C . LYS A 1 350 ? 23.378 -33.204 -31.720 1.00 81.25 350 LYS A C 1
ATOM 2635 O O . LYS A 1 350 ? 22.459 -33.961 -31.415 1.00 81.25 350 LYS A O 1
ATOM 2640 N N . ILE A 1 351 ? 23.643 -32.055 -31.104 1.00 82.12 351 ILE A N 1
ATOM 2641 C CA . ILE A 1 351 ? 22.812 -31.523 -30.024 1.00 82.12 351 ILE A CA 1
ATOM 2642 C C . ILE A 1 351 ? 21.430 -31.152 -30.580 1.00 82.12 351 ILE A C 1
ATOM 2644 O O . ILE A 1 351 ? 21.304 -30.474 -31.609 1.00 82.12 351 ILE A O 1
ATOM 2648 N N . LEU A 1 352 ? 20.398 -31.623 -29.896 1.00 81.81 352 LEU A N 1
ATOM 2649 C CA . LEU A 1 352 ? 19.000 -31.297 -30.098 1.00 81.81 352 LEU A CA 1
ATOM 2650 C C . LEU A 1 352 ? 18.461 -30.730 -28.794 1.00 81.81 352 LEU A C 1
ATOM 2652 O O . LEU A 1 352 ? 18.645 -31.358 -27.760 1.00 81.81 352 LEU A O 1
ATOM 2656 N N . SER A 1 353 ? 17.780 -29.590 -28.856 1.00 85.38 353 SER A N 1
ATOM 2657 C CA . SER A 1 353 ? 16.889 -29.149 -27.786 1.00 85.38 353 SER A CA 1
ATOM 2658 C C . SER A 1 353 ? 15.462 -29.564 -28.107 1.00 85.38 353 SER A C 1
ATOM 2660 O O . SER A 1 353 ? 15.095 -29.688 -29.283 1.00 85.38 353 SER A O 1
ATOM 2662 N N . TRP A 1 354 ? 14.648 -29.763 -27.076 1.00 86.19 354 TRP A N 1
ATOM 2663 C CA . TRP A 1 354 ? 13.210 -29.924 -27.244 1.00 86.19 354 TRP A CA 1
ATOM 2664 C C . TRP A 1 354 ? 12.417 -28.931 -26.408 1.00 86.19 354 TRP A C 1
ATOM 2666 O O . TRP A 1 354 ? 12.792 -28.573 -25.294 1.00 86.19 354 TRP A O 1
ATOM 2676 N N . THR A 1 355 ? 11.289 -28.524 -26.976 1.00 89.00 355 THR A N 1
ATOM 2677 C CA . THR A 1 355 ? 10.215 -27.828 -26.279 1.00 89.00 355 THR A CA 1
ATOM 2678 C C . THR A 1 355 ? 9.032 -28.767 -26.226 1.00 89.00 355 THR A C 1
ATOM 2680 O O . THR A 1 355 ? 8.641 -29.322 -27.258 1.00 89.00 355 THR A O 1
ATOM 2683 N N . ILE A 1 356 ? 8.476 -28.937 -25.034 1.00 91.25 356 ILE A N 1
ATOM 2684 C CA . ILE A 1 356 ? 7.233 -29.664 -24.840 1.00 91.25 356 ILE A CA 1
ATOM 2685 C C . ILE A 1 356 ? 6.073 -28.692 -24.653 1.00 91.25 356 ILE A C 1
ATOM 2687 O O . ILE A 1 356 ? 6.235 -27.639 -24.034 1.00 91.25 356 ILE A O 1
ATOM 2691 N N . LEU A 1 357 ? 4.912 -29.073 -25.173 1.00 93.56 357 LEU A N 1
ATOM 2692 C CA . LEU A 1 357 ? 3.622 -28.454 -24.906 1.00 93.56 357 LEU A CA 1
ATOM 2693 C C . LEU A 1 357 ? 2.686 -29.542 -24.394 1.00 93.56 357 LEU A C 1
ATOM 2695 O O . LEU A 1 357 ? 2.368 -30.469 -25.132 1.00 93.56 357 LEU A O 1
ATOM 2699 N N . ALA A 1 358 ? 2.276 -29.439 -23.137 1.00 94.69 358 ALA A N 1
ATOM 2700 C CA . ALA A 1 358 ? 1.381 -30.385 -22.484 1.00 94.69 358 ALA A CA 1
ATOM 2701 C C . ALA A 1 358 ? 0.009 -29.749 -22.239 1.00 94.69 358 ALA A C 1
ATOM 2703 O O . ALA A 1 358 ? -0.065 -28.560 -21.926 1.00 94.69 358 ALA A O 1
ATOM 2704 N N . SER A 1 359 ? -1.067 -30.532 -22.331 1.00 96.00 359 SER A N 1
ATOM 2705 C CA . SER A 1 359 ? -2.428 -30.105 -21.998 1.00 96.00 359 SER A CA 1
ATOM 2706 C C . SER A 1 359 ? -3.034 -30.952 -20.877 1.00 96.00 359 SER A C 1
ATOM 2708 O O . SER A 1 359 ? -2.715 -32.126 -20.687 1.00 96.00 359 SER A O 1
ATOM 2710 N N . THR A 1 360 ? -3.991 -30.371 -20.162 1.00 95.56 360 THR A N 1
ATOM 2711 C CA . THR A 1 360 ? -4.840 -31.081 -19.182 1.00 95.56 360 THR A CA 1
ATOM 2712 C C . THR A 1 360 ? -5.813 -32.088 -19.811 1.00 95.56 360 THR A C 1
ATOM 2714 O O . THR A 1 360 ? -6.577 -32.726 -19.091 1.00 95.56 360 THR A O 1
ATOM 2717 N N . GLN A 1 361 ? -5.761 -32.268 -21.135 1.00 94.56 361 GLN A N 1
ATOM 2718 C CA . GLN A 1 361 ? -6.470 -33.302 -21.899 1.00 94.56 361 GLN A CA 1
ATOM 2719 C C . GLN A 1 361 ? -5.548 -34.464 -22.320 1.00 94.56 361 GLN A C 1
ATOM 2721 O O . GLN A 1 361 ? -5.925 -35.290 -23.159 1.00 94.56 361 GLN A O 1
ATOM 2726 N N . GLY A 1 362 ? -4.330 -34.520 -21.771 1.00 92.06 362 GLY A N 1
ATOM 2727 C CA . GLY A 1 362 ? -3.351 -35.570 -22.055 1.00 92.06 362 GLY A CA 1
ATOM 2728 C C . GLY A 1 362 ? -2.643 -35.409 -23.403 1.00 92.06 362 GLY A C 1
ATOM 2729 O O . GLY A 1 362 ? -1.997 -36.348 -23.861 1.00 92.06 362 GLY A O 1
ATOM 2730 N N . ASP A 1 363 ? -2.766 -34.249 -24.062 1.00 94.00 363 ASP A N 1
ATOM 2731 C CA . ASP A 1 363 ? -1.993 -33.955 -25.271 1.00 94.00 363 ASP A CA 1
ATOM 2732 C C . ASP A 1 363 ? -0.576 -33.549 -24.903 1.00 94.00 363 ASP A C 1
ATOM 2734 O O . ASP A 1 363 ? -0.371 -32.698 -24.036 1.00 94.00 363 ASP A O 1
ATOM 2738 N N . LEU A 1 364 ? 0.393 -34.113 -25.613 1.00 92.88 364 LEU A N 1
ATOM 2739 C CA . LEU A 1 364 ? 1.788 -33.728 -25.520 1.00 92.88 364 LEU A CA 1
ATOM 2740 C C . LEU A 1 364 ? 2.364 -33.531 -26.919 1.00 92.88 364 LEU A C 1
ATOM 2742 O O . LEU A 1 364 ? 2.471 -34.483 -27.690 1.00 92.88 364 LEU A O 1
ATOM 2746 N N . GLU A 1 365 ? 2.808 -32.319 -27.230 1.00 93.31 365 GLU A N 1
ATOM 2747 C CA . GLU A 1 365 ? 3.626 -32.051 -28.410 1.00 93.31 365 GLU A CA 1
ATOM 2748 C C . GLU A 1 365 ? 5.081 -31.831 -28.022 1.00 93.31 365 GLU A C 1
ATOM 2750 O O . GLU A 1 365 ? 5.382 -31.142 -27.053 1.00 93.31 365 GLU A O 1
ATOM 2755 N N . ILE A 1 366 ? 5.998 -32.391 -28.807 1.00 90.81 366 ILE A N 1
ATOM 2756 C CA . ILE A 1 366 ? 7.440 -32.251 -28.612 1.00 90.81 366 ILE A CA 1
ATOM 2757 C C . ILE A 1 366 ? 8.051 -31.733 -29.905 1.00 90.81 366 ILE A C 1
ATOM 2759 O O . ILE A 1 366 ? 8.169 -32.468 -30.890 1.00 90.81 366 ILE A O 1
ATOM 2763 N N . ALA A 1 367 ? 8.475 -30.474 -29.899 1.00 89.94 367 ALA A N 1
ATOM 2764 C CA . ALA A 1 367 ? 9.186 -29.845 -31.003 1.00 89.94 367 ALA A CA 1
ATOM 2765 C C . ALA A 1 367 ? 10.696 -29.915 -30.761 1.00 89.94 367 ALA A C 1
ATOM 2767 O O . ALA A 1 367 ? 11.174 -29.515 -29.705 1.00 89.94 367 ALA A O 1
ATOM 2768 N N . ARG A 1 368 ? 11.460 -30.401 -31.745 1.00 88.75 368 ARG A N 1
ATOM 2769 C CA . ARG A 1 368 ? 12.920 -30.557 -31.647 1.00 88.75 368 ARG A CA 1
ATOM 2770 C C . ARG A 1 368 ? 13.633 -29.529 -32.517 1.00 88.75 368 ARG A C 1
ATOM 2772 O O . ARG A 1 368 ? 13.264 -29.321 -33.675 1.00 88.75 368 ARG A O 1
ATOM 2779 N N . TRP A 1 369 ? 14.705 -28.949 -31.995 1.00 86.75 369 TRP A N 1
ATOM 2780 C CA . TRP A 1 369 ? 15.495 -27.906 -32.649 1.00 86.75 369 TRP A CA 1
ATOM 2781 C C . TRP A 1 369 ? 16.986 -28.207 -32.544 1.00 86.75 369 TRP A C 1
ATOM 2783 O O . TRP A 1 369 ? 17.421 -28.915 -31.645 1.00 86.75 369 TRP A O 1
ATOM 2793 N N . ARG A 1 370 ? 17.794 -27.669 -33.465 1.00 83.38 370 ARG A N 1
ATOM 2794 C CA . ARG A 1 370 ? 19.253 -27.602 -33.287 1.00 83.38 370 ARG A CA 1
ATOM 2795 C C . ARG A 1 370 ? 19.638 -26.265 -32.652 1.00 83.38 370 ARG A C 1
ATOM 2797 O O . ARG A 1 370 ? 19.497 -25.246 -33.342 1.00 83.38 370 ARG A O 1
ATOM 2804 N N . PRO A 1 371 ? 20.163 -26.263 -31.413 1.00 74.38 371 PRO A N 1
ATOM 2805 C CA . PRO A 1 371 ? 20.677 -25.056 -30.775 1.00 74.38 371 PRO A CA 1
ATOM 2806 C C . PRO A 1 371 ? 21.761 -24.375 -31.623 1.00 74.38 371 PRO A C 1
ATOM 2808 O O . PRO A 1 371 ? 22.472 -25.033 -32.389 1.00 74.38 371 PRO A O 1
ATOM 2811 N N . GLY A 1 372 ? 21.842 -23.045 -31.548 1.00 76.88 372 GLY A N 1
ATOM 2812 C CA . GLY A 1 372 ? 22.813 -22.209 -32.272 1.00 76.88 372 GLY A CA 1
ATOM 2813 C C . GLY A 1 372 ? 22.542 -22.013 -33.771 1.00 76.88 372 GLY A C 1
ATOM 2814 O O . GLY A 1 372 ? 22.915 -20.990 -34.329 1.00 76.88 372 GLY A O 1
ATOM 2815 N N . LYS A 1 373 ? 21.863 -22.955 -34.439 1.00 75.25 373 LYS A N 1
ATOM 2816 C CA . LYS A 1 373 ? 21.437 -22.811 -35.849 1.00 75.25 373 LYS A CA 1
ATOM 2817 C C . LYS A 1 373 ? 19.952 -22.486 -36.011 1.00 75.25 373 LYS A C 1
ATOM 2819 O O . LYS A 1 373 ? 19.504 -22.352 -37.144 1.00 75.25 373 LYS A O 1
ATOM 2824 N N . HIS A 1 374 ? 19.190 -22.468 -34.913 1.00 76.19 374 HIS A N 1
ATOM 2825 C CA . HIS A 1 374 ? 17.732 -22.264 -34.880 1.00 76.19 374 HIS A CA 1
ATOM 2826 C C . HIS A 1 374 ? 16.968 -23.107 -35.920 1.00 76.19 374 HIS A C 1
ATOM 2828 O O . HIS A 1 374 ? 15.948 -22.698 -36.465 1.00 76.19 374 HIS A O 1
ATOM 2834 N N . LYS A 1 375 ? 17.474 -24.313 -36.222 1.00 85.44 375 LYS A N 1
ATOM 2835 C CA . LYS A 1 375 ? 16.921 -25.165 -37.281 1.00 85.44 375 LYS A CA 1
ATOM 2836 C C . LYS A 1 375 ? 15.938 -26.169 -36.694 1.00 85.44 375 LYS A C 1
ATOM 2838 O O . LYS A 1 375 ? 16.358 -27.057 -35.947 1.00 85.44 375 LYS A O 1
ATOM 2843 N N . PHE A 1 376 ? 14.671 -26.065 -37.092 1.00 85.94 376 PHE A N 1
ATOM 2844 C CA . PHE A 1 376 ? 13.625 -27.029 -36.752 1.00 85.94 376 PHE A CA 1
ATOM 2845 C C . PHE A 1 376 ? 13.979 -28.432 -37.261 1.00 85.94 376 PHE A C 1
ATOM 2847 O O . PHE A 1 376 ? 14.513 -28.600 -38.365 1.00 85.94 376 PHE A O 1
ATOM 2854 N N . LYS A 1 377 ? 13.719 -29.448 -36.436 1.00 88.12 377 LYS A N 1
ATOM 2855 C CA . LYS A 1 377 ? 14.032 -30.853 -36.728 1.00 88.12 377 LYS A CA 1
ATOM 2856 C C . LYS A 1 377 ? 12.833 -31.772 -36.808 1.00 88.12 377 LYS A C 1
ATOM 2858 O O . LYS A 1 377 ? 12.987 -32.875 -37.322 1.00 88.12 377 LYS A O 1
ATOM 2863 N N . GLY A 1 378 ? 11.673 -31.313 -36.370 1.00 88.31 378 GLY A N 1
ATOM 2864 C CA . GLY A 1 378 ? 10.443 -32.082 -36.413 1.00 88.31 378 GLY A CA 1
ATOM 2865 C C . GLY A 1 378 ? 9.657 -31.932 -35.123 1.00 88.31 378 GLY A C 1
ATOM 2866 O O . GLY A 1 378 ? 10.181 -31.485 -34.099 1.00 88.31 378 GLY A O 1
ATOM 2867 N N . ARG A 1 379 ? 8.392 -32.331 -35.199 1.00 89.94 379 ARG A N 1
ATOM 2868 C CA . ARG A 1 379 ? 7.466 -32.390 -34.073 1.00 89.94 379 ARG A CA 1
ATOM 2869 C C . ARG A 1 379 ? 6.889 -33.792 -33.964 1.00 89.94 379 ARG A C 1
ATOM 2871 O O . ARG A 1 379 ? 6.681 -34.441 -34.987 1.00 89.94 379 ARG A O 1
ATOM 2878 N N . THR A 1 380 ? 6.647 -34.243 -32.745 1.00 90.62 380 THR A N 1
ATOM 2879 C CA . THR A 1 380 ? 5.891 -35.467 -32.465 1.00 90.62 380 THR A CA 1
ATOM 2880 C C . THR A 1 380 ? 4.765 -35.133 -31.503 1.00 90.62 380 THR A C 1
ATOM 2882 O O . THR A 1 380 ? 4.977 -34.342 -30.587 1.00 90.62 380 THR A O 1
ATOM 2885 N N . SER A 1 381 ? 3.597 -35.731 -31.716 1.00 91.56 381 SER A N 1
ATOM 2886 C CA . SER A 1 381 ? 2.424 -35.553 -30.860 1.00 91.56 381 SER A CA 1
ATOM 2887 C C . SER A 1 381 ? 2.068 -36.897 -30.235 1.00 91.56 381 SER A C 1
ATOM 2889 O O . SER A 1 381 ? 2.085 -37.923 -30.916 1.00 91.56 381 SER A O 1
ATOM 2891 N N . HIS A 1 382 ? 1.778 -36.888 -28.941 1.00 90.19 382 HIS A N 1
ATOM 2892 C CA . HIS A 1 382 ? 1.466 -38.068 -28.149 1.00 90.19 382 HIS A CA 1
ATOM 2893 C C . HIS A 1 382 ? 0.217 -37.816 -27.304 1.00 90.19 382 HIS A C 1
ATOM 2895 O O . HIS A 1 382 ? -0.064 -36.682 -26.913 1.00 90.19 382 HIS A O 1
ATOM 2901 N N . LYS A 1 383 ? -0.495 -38.900 -26.999 1.00 93.12 383 LYS A N 1
ATOM 2902 C CA . LYS A 1 383 ? -1.490 -38.958 -25.932 1.00 93.12 383 LYS A CA 1
ATOM 2903 C C . LYS A 1 383 ? -0.876 -39.718 -24.763 1.00 93.12 383 LYS A C 1
ATOM 2905 O O . LYS A 1 383 ? -0.470 -40.865 -24.940 1.00 93.12 383 LYS A O 1
ATOM 2910 N N . VAL A 1 384 ? -0.739 -39.061 -23.618 1.00 93.50 384 VAL A N 1
ATOM 2911 C CA . 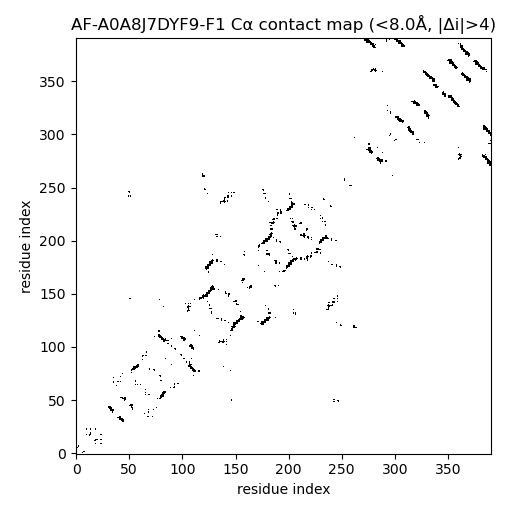VAL A 1 384 ? 0.008 -39.570 -22.458 1.00 93.50 384 VAL A CA 1
ATOM 2912 C C . VAL A 1 384 ? -0.707 -39.233 -21.159 1.00 93.50 384 VAL A C 1
ATOM 2914 O O . VAL A 1 384 ? -1.474 -38.270 -21.101 1.00 93.50 384 VAL A O 1
ATOM 2917 N N . ALA A 1 385 ? -0.449 -40.016 -20.113 1.00 94.00 385 ALA A N 1
ATOM 2918 C CA . ALA A 1 385 ? -0.881 -39.642 -18.778 1.00 94.00 385 ALA A CA 1
ATOM 2919 C C . ALA A 1 385 ? 0.034 -38.539 -18.225 1.00 94.00 385 ALA A C 1
ATOM 2921 O O . ALA A 1 385 ? 1.254 -38.578 -18.407 1.00 94.00 385 ALA A O 1
ATOM 2922 N N . ILE A 1 386 ? -0.556 -37.529 -17.584 1.00 95.50 386 ILE A N 1
ATOM 2923 C CA . ILE A 1 386 ? 0.179 -36.376 -17.049 1.00 95.50 386 ILE A CA 1
ATOM 2924 C C . ILE A 1 386 ? -0.355 -36.030 -15.667 1.00 95.50 386 ILE A C 1
ATOM 2926 O O . ILE A 1 386 ? -1.553 -35.794 -15.498 1.00 95.50 386 ILE A O 1
ATOM 2930 N N . ARG A 1 387 ? 0.546 -35.932 -14.691 1.00 96.56 387 ARG A N 1
ATOM 2931 C CA . ARG A 1 387 ? 0.255 -35.428 -13.348 1.00 96.56 387 ARG A CA 1
ATOM 2932 C C . ARG A 1 387 ? 0.809 -34.020 -13.182 1.00 96.56 387 ARG A C 1
ATOM 2934 O O . ARG A 1 387 ? 1.947 -33.739 -13.548 1.00 96.56 387 ARG A O 1
ATOM 2941 N N . TRP A 1 388 ? -0.019 -33.143 -12.636 1.00 96.44 388 TRP A N 1
ATOM 2942 C CA . TRP A 1 388 ? 0.221 -31.716 -12.483 1.00 96.44 388 TRP A CA 1
ATOM 2943 C C . TRP A 1 388 ? 0.339 -31.397 -10.999 1.00 96.44 388 TRP A C 1
ATOM 2945 O O . TRP A 1 388 ? -0.621 -31.555 -10.239 1.00 96.44 388 TRP A O 1
ATOM 2955 N N . PHE A 1 389 ? 1.519 -30.946 -10.597 1.00 95.00 389 PHE A N 1
ATOM 2956 C CA . PHE A 1 389 ? 1.829 -30.556 -9.232 1.00 95.00 389 PHE A CA 1
ATOM 2957 C C . PHE A 1 389 ? 1.931 -29.043 -9.143 1.00 95.00 389 PHE A C 1
ATOM 2959 O O . PHE A 1 389 ? 2.446 -28.418 -10.067 1.00 95.00 389 PHE A O 1
ATOM 2966 N N . VAL A 1 390 ? 1.463 -28.474 -8.037 1.00 92.50 390 VAL A N 1
ATOM 2967 C CA . VAL A 1 390 ? 1.478 -27.029 -7.785 1.00 92.50 390 VAL A CA 1
ATOM 2968 C C . VAL A 1 390 ? 2.218 -26.714 -6.492 1.00 92.50 390 VAL A C 1
ATOM 2970 O O . VAL A 1 390 ? 2.235 -27.545 -5.570 1.00 92.50 390 VAL A O 1
ATOM 2973 N N . ARG A 1 391 ? 2.811 -25.523 -6.442 1.00 84.81 391 ARG A N 1
ATOM 2974 C CA . ARG A 1 391 ? 3.458 -24.948 -5.265 1.00 84.81 391 ARG A CA 1
ATOM 2975 C C . ARG A 1 391 ? 3.115 -23.473 -5.122 1.00 84.81 391 ARG A C 1
ATOM 2977 O O . ARG A 1 391 ? 3.082 -22.780 -6.166 1.00 84.81 391 ARG A O 1
#

Foldseek 3Di:
DDPPVVVVVLVVCCVVVVDPPVRSVVVVVPQQWDDQPPPDTFGLCPCVVLVDGDAAAPPPDALVSVLSVQVVVVVRDQKYKYFPAAPVSVVSSCVSVVQWDADHLLNMIMRHDPVRAFAADFEEEEEECAPVQRNLSVVLQVLLVSSNHHYHYYYNCHPVNVVSVVVCLVSQARGQEYEYEYAAQQCVQLVSLVSHPHAYEYAFELDYDDVRNRRPNSQVNQVPRPRPRYDYDDYSPSNVSNSVVRVVRVVVCVVPVVLDRDDPDPPCPDDWDFAWKAFLQQHTDDHDLVSVVVLVSVVWWKKKFWDDPPDHTDIDTFPDWDDDPSKIKGKDWDDWDWDADPVGIHHDPQIKTWMWIAMSSQKIKIWIAGPPVRHTDDIDIGRTMMIMITD